Protein 8V6T (pdb70)

Nearest PDB structures (foldseek):
  8v6t-assembly2_B  TM=9.985E-01  e=1.701E-31  Escherichia coli
  8v6t-assembly3_C  TM=9.932E-01  e=4.545E-29  Escherichia coli
  4u1y-assembly1_D  TM=4.696E-01  e=6.378E-01  Rattus norvegicus
  3okf-assembly1_B  TM=3.989E-01  e=4.982E+00  Vibrio cholerae O1 biovar El Tor str. N16961
  7mdm-assembly1_F  TM=3.288E-01  e=3.389E+00  Homo sapiens

InterPro domains:
  IPR015032 Thoeris protein ThsB, TIR-like domain [PF08937] (8-108)

Foldseek 3Di:
DPDDDPQAAEEEAEFPVCVVLVVVVVVCVVVVVADGHYYYCVVLVVCPVVDPPVVSLVVLLVVCVRHQAYEYEFDLSQAVQCAPCDHPNVSVNVSCLVVLAEYEYAYAVQDQWDDCSRPHPVQQVSQAEYEYGHPHRPVVVVCCVPVRVCRVVDPHTGYHGDDPVVVVVSVD/DEEEAEFPVPVVLVVVVVVCVVVVVADDDYDYCVVLVVCPVPDDPVVSLVVLLVVCVPHQAYEYEFDLSQQVQCAPCDHPNVSVNVSCVVVVHEYEYAYAVQDQWDDVSRHHVVLQVVQREYEYGHNDRQVVVVCVVPVSVCSVPDPHTHYHGDDPVVVVVSVD/DEEEAEQPVVVVLVVVVVVQPPDPVHDDDYYYCVVLVVCCVPDPPVRSLVVLLVVCVPHQAYEYEFDLSQQVQCAPCDHPNVSVNVSCVVVLHEYEYAYAVQDQFDDVSRHHPVCQVVLREYEYGHSDRQVVVVCCVDVSVDSYHGDDPVVVVVSVD

Organism: Escherichia coli (NCBI:txid562)

Solvent-accessible surface area: 23647 Å² total; per-residue (Å²): 162,156,96,94,59,180,190,21,79,3,0,1,0,16,0,38,92,7,49,122,56,1,113,62,0,56,40,26,70,85,115,151,131,17,101,30,56,4,20,25,2,20,71,22,32,98,49,111,126,123,37,132,97,53,40,20,35,138,44,1,45,100,61,1,131,66,8,108,23,0,0,0,0,0,18,32,37,0,54,146,46,1,45,60,36,86,14,41,5,9,39,5,0,58,9,2,36,97,54,62,12,1,1,0,0,0,0,21,98,37,44,84,70,39,29,113,108,26,0,0,115,53,3,45,89,34,122,42,31,4,4,0,0,0,22,50,13,126,0,0,65,44,0,9,72,47,6,6,107,73,17,134,102,37,116,58,73,23,30,88,76,34,76,109,75,12,4,91,132,41,68,69,172,7,0,1,1,14,0,39,50,3,36,172,51,8,140,87,0,75,40,19,92,86,111,155,126,28,115,28,105,10,57,34,1,32,80,19,49,109,28,108,125,115,38,130,97,110,42,7,95,133,48,0,87,88,62,1,118,99,13,71,15,0,0,0,0,0,0,2,3,0,59,63,42,1,43,61,51,108,11,15,5,2,36,5,0,59,5,0,56,105,56,84,7,0,0,0,0,0,1,14,44,36,3,84,35,25,6,106,54,1,1,0,118,39,2,47,98,58,113,19,27,2,3,0,0,1,25,55,17,112,0,0,68,59,0,17,75,44,6,0,88,85,20,113,108,42,117,58,66,18,30,82,76,30,76,114,59,10,5,97,152,44,63,64,90,11,0,1,1,20,0,43,82,9,62,167,53,11,120,81,0,64,54,28,89,79,57,164,190,60,122,14,80,1,35,20,2,20,76,16,50,106,27,142,122,115,31,151,57,91,53,10,25,186,54,1,66,98,64,0,116,88,12,151,28,0,0,0,0,0,15,23,40,0,55,123,42,1,19,40,0,27,15,20,5,0,25,4,0,26,13,0,34,101,59,116,11,38,0,0,0,0,0,15,24,38,10,80,27,41,11,98,56,17,0,0,72,4,2,43,76,59,130,15,101,1,4,0,0,1,26,48,38,120,0,0,76,64,0,15,76,60,14,22,94,164,40,33,124,74,36,69,96,53,9,2,82,157,43,68,63

B-factor: mean 34.87, std 16.06, range [14.08, 159.7]

Radius of gyration: 25.7 Å; Cα contacts (8 Å, |Δi|>4): 869; chains: 3; bounding box: 52×64×75 Å

Sequence (493 aa):
SNAMSYRNKTYVAFASEDIKFYRLMEAWKANEKIDFNFFDAHDLFISRDTSKPETIKRNLRERMKNAKQVVLLGSGNTKRKGSDGVSFLAHEIDLIVEFNLPVVIANLDGDRTVDKNFIPKPLLDSEHYTVSVSFQPKIIKYALDNYCVNYYSSSNSGSYLYPTSVYTKLGLKTYVAFASEDIKFYRLMEAWKANEKIDFNFFDAHDLFISRDTSKPETIKRNLRERMKNAKQVVLLGSGNTKRKGSDGVSFLAHEIDLIVEFNLPVVIANLDGDRTVDKNFIPKPLLDSEHYTVSVSFQPKIIKYALDNYCVNYYSSSNSGSYLYPTSVYTKLGLKTYVAFASEDIKFYRLMEAWKANEKIDFNFFDAHDLFISRDTSKPETIKRNLRERMKNAKQVVLLGSGNTKRKGSDGVSFLAHEIDLIVEFNLPVVIANLDGDRTVDKNFIPKPLLDSEHYTVSVSFQPKIIKYALDNYCVNGSYLYPTSVYTKLGL

Structure (mmCIF, N/CA/C/O backbone):
data_8V6T
#
_entry.id   8V6T
#
_cell.length_a   72.931
_cell.length_b   72.931
_cell.length_c   217.541
_cell.angle_alpha   90.000
_cell.angle_beta   90.000
_cell.angle_gamma   90.000
#
_symmetry.space_group_name_H-M   'P 43 21 2'
#
loop_
_entity.id
_entity.type
_entity.pdbx_description
1 polymer 'Molecular chaperone Tir'
2 non-polymer 'BROMIDE ION'
3 water water
#
loop_
_atom_site.group_PDB
_atom_site.id
_atom_site.type_symbol
_atom_site.label_atom_id
_atom_site.label_alt_id
_atom_site.label_comp_id
_atom_site.label_asym_id
_atom_site.label_entity_id
_atom_site.label_seq_id
_atom_site.pdbx_PDB_ins_code
_atom_site.Cartn_x
_atom_site.Cartn_y
_atom_site.Cartn_z
_atom_site.occupancy
_atom_site.B_iso_or_equiv
_atom_site.auth_seq_id
_atom_site.auth_comp_id
_atom_site.auth_asym_id
_atom_site.auth_atom_id
_atom_site.pdbx_PDB_model_num
ATOM 1 N N . SER A 1 1 ? -59.27115 71.56283 2.36514 1.000 47.94522 -2 SER A N 1
ATOM 2 C CA . SER A 1 1 ? -58.10600 72.50776 2.27897 1.000 56.68662 -2 SER A CA 1
ATOM 3 C C . SER A 1 1 ? -57.14199 72.25685 3.44787 1.000 55.13398 -2 SER A C 1
ATOM 4 O O . SER A 1 1 ? -55.99357 71.85877 3.23861 1.000 62.69794 -2 SER A O 1
ATOM 14 N N . ASN A 1 2 ? -57.61218 72.47448 4.67864 1.000 49.45589 -1 ASN A N 1
ATOM 15 C CA . ASN A 1 2 ? -56.83557 72.05515 5.83632 1.000 36.02656 -1 ASN A CA 1
ATOM 16 C C . ASN A 1 2 ? -57.03985 70.59010 6.18659 1.000 28.26656 -1 ASN A C 1
ATOM 17 O O . ASN A 1 2 ? -56.25257 70.04217 6.96823 1.000 31.19384 -1 ASN A O 1
ATOM 28 N N . ALA A 1 3 ? -58.06649 69.93377 5.66308 1.000 27.62188 0 ALA A N 1
ATOM 29 C CA . ALA A 1 3 ? -58.24064 68.51200 5.93865 1.000 25.54433 0 ALA A CA 1
ATOM 30 C C . ALA A 1 3 ? -57.27460 67.70471 5.07681 1.000 25.97224 0 ALA A C 1
ATOM 31 O O . ALA A 1 3 ? -57.01950 68.04440 3.91393 1.000 25.01419 0 ALA A O 1
ATOM 38 N N . MET A 1 4 ? -56.77429 66.61615 5.64367 1.000 20.24042 1 MET A N 1
ATOM 39 C CA . MET A 1 4 ? -55.74327 65.79781 5.04268 1.000 23.19133 1 MET A CA 1
ATOM 40 C C . MET A 1 4 ? -56.29673 64.41402 4.79482 1.000 18.73620 1 MET A C 1
ATOM 41 O O . MET A 1 4 ? -56.93637 63.82381 5.66913 1.000 19.10607 1 MET A O 1
ATOM 55 N N . SER A 1 5 ? -56.00499 63.86571 3.62890 1.000 17.88408 2 SER A N 1
ATOM 56 C CA . SER A 1 5 ? -56.40973 62.49593 3.35397 1.000 18.61245 2 SER A CA 1
ATOM 57 C C . SER A 1 5 ? -55.59507 61.48789 4.15648 1.000 23.20741 2 SER A C 1
ATOM 58 O O . SER A 1 5 ? -54.37257 61.58611 4.24688 1.000 20.86035 2 SER A O 1
ATOM 66 N N . TYR A 1 6 ? -56.29382 60.49166 4.68978 1.000 17.22506 3 TYR A N 1
ATOM 67 C CA . TYR A 1 6 ? -55.64589 59.36750 5.35795 1.000 23.02658 3 TYR A CA 1
ATOM 68 C C . TYR A 1 6 ? -54.63216 58.65644 4.46973 1.000 19.36242 3 TYR A C 1
ATOM 69 O O . TYR A 1 6 ? -53.63450 58.11908 4.97229 1.000 19.59103 3 TYR A O 1
ATOM 87 N N . ARG A 1 7 ? -54.85416 58.63659 3.16683 1.000 19.48228 4 ARG A N 1
ATOM 88 C CA . ARG A 1 7 ? -53.95748 57.97496 2.23721 1.000 22.45275 4 ARG A CA 1
ATOM 89 C C . ARG A 1 7 ? -52.70315 58.78524 1.95628 1.000 25.32991 4 ARG A C 1
ATOM 90 O O . ARG A 1 7 ? -51.81829 58.29078 1.25816 1.000 22.73593 4 ARG A O 1
ATOM 111 N N . ASN A 1 8 ? -52.62784 60.02253 2.44381 1.000 21.24187 5 ASN A N 1
ATOM 112 C CA . ASN A 1 8 ? -51.50610 60.91478 2.15690 1.000 19.64595 5 ASN A CA 1
ATOM 113 C C . ASN A 1 8 ? -50.47569 60.78098 3.27727 1.000 24.66814 5 ASN A C 1
ATOM 114 O O . ASN A 1 8 ? -50.38582 61.60889 4.18905 1.000 24.11080 5 ASN A O 1
ATOM 125 N N . LYS A 1 9 ? -49.72223 59.68074 3.21934 1.000 21.77464 6 LYS A N 1
ATOM 126 C CA . LYS A 1 9 ? -48.86618 59.22657 4.31073 1.000 28.22888 6 LYS A CA 1
ATOM 127 C C . LYS A 1 9 ? -47.39108 59.59979 4.11052 1.000 26.02770 6 LYS A C 1
ATOM 128 O O . LYS A 1 9 ? -46.59799 59.47490 5.06053 1.000 20.42751 6 LYS A O 1
ATOM 147 N N . THR A 1 10 ? -47.02491 60.05782 2.91441 1.000 21.20437 7 THR A N 1
ATOM 148 C CA . THR A 1 10 ? -45.64992 60.17632 2.45638 1.000 21.49131 7 THR A CA 1
ATOM 149 C C . THR A 1 10 ? -45.23987 61.63899 2.36609 1.000 22.71811 7 THR A C 1
ATOM 150 O O . THR A 1 10 ? -45.82678 62.41631 1.61365 1.000 17.50361 7 THR A O 1
ATOM 161 N N . TYR A 1 11 ? -44.23135 62.00264 3.13250 1.000 17.00878 8 TYR A N 1
ATOM 162 C CA . TYR A 1 11 ? -43.58863 63.30207 3.12386 1.000 16.82668 8 TYR A CA 1
ATOM 163 C C . TYR A 1 11 ? -42.38708 63.23845 2.20103 1.000 19.70173 8 TYR A C 1
ATOM 164 O O . TYR A 1 11 ? -41.58414 62.31389 2.28100 1.000 22.07502 8 TYR A O 1
ATOM 182 N N . VAL A 1 12 ? -42.23482 64.25244 1.36503 1.000 16.62077 9 VAL A N 1
ATOM 183 C CA . VAL A 1 12 ? -41.10374 64.32006 0.45691 1.000 16.94564 9 VAL A CA 1
ATOM 184 C C . VAL A 1 12 ? -40.17703 65.42491 0.90828 1.000 19.20492 9 VAL A C 1
ATOM 185 O O . VAL A 1 12 ? -40.60289 66.57255 1.09810 1.000 22.38558 9 VAL A O 1
ATOM 198 N N . ALA A 1 13 ? -38.91837 65.07729 1.12498 1.000 20.30051 10 ALA A N 1
ATOM 199 C CA . ALA A 1 13 ? -37.92029 66.05163 1.57084 1.000 18.64805 10 ALA A CA 1
ATOM 200 C C . ALA A 1 13 ? -36.84281 66.18236 0.50292 1.000 20.14533 10 ALA A C 1
ATOM 201 O O . ALA A 1 13 ? -36.50095 65.19493 -0.15429 1.000 19.40422 10 ALA A O 1
ATOM 208 N N . PHE A 1 14 ? -36.34011 67.40761 0.30494 1.000 18.64153 11 PHE A N 1
ATOM 209 C CA . PHE A 1 14 ? -35.35591 67.65044 -0.74806 1.000 19.06043 11 PHE A CA 1
ATOM 210 C C . PHE A 1 14 ? -34.62061 68.94979 -0.43013 1.000 20.37329 11 PHE A C 1
ATOM 211 O O . PHE A 1 14 ? -35.13765 69.81850 0.28832 1.000 17.97779 11 PHE A O 1
ATOM 228 N N . ALA A 1 15 ? -33.39725 69.05141 -0.93150 1.000 21.42374 12 ALA A N 1
ATOM 229 C CA . ALA A 1 15 ? -32.69667 70.33494 -0.92906 1.000 19.49508 12 ALA A CA 1
ATOM 230 C C . ALA A 1 15 ? -33.35820 71.33497 -1.87535 1.000 23.07707 12 ALA A C 1
ATOM 231 O O . ALA A 1 15 ? -33.82145 70.98265 -2.97539 1.000 21.53225 12 ALA A O 1
ATOM 238 N N . SER A 1 16 ? -33.36756 72.61673 -1.46072 1.000 22.54569 13 SER A N 1
ATOM 239 C CA . SER A 1 16 ? -34.02002 73.65606 -2.25154 1.000 25.16583 13 SER A CA 1
ATOM 240 C C . SER A 1 16 ? -33.46152 73.72642 -3.66555 1.000 24.08713 13 SER A C 1
ATOM 241 O O . SER A 1 16 ? -34.18453 74.06514 -4.60696 1.000 27.95234 13 SER A O 1
ATOM 249 N N . GLU A 1 17 ? -32.18842 73.39475 -3.83800 1.000 21.27577 14 GLU A N 1
ATOM 250 C CA . GLU A 1 17 ? -31.58293 73.38954 -5.16039 1.000 23.54007 14 GLU A CA 1
ATOM 251 C C . GLU A 1 17 ? -32.24253 72.39682 -6.10100 1.000 24.39937 14 GLU A C 1
ATOM 252 O O . GLU A 1 17 ? -32.02566 72.47125 -7.31712 1.000 26.83814 14 GLU A O 1
ATOM 264 N N . ASP A 1 18 ? -32.96508 71.40603 -5.56523 1.000 23.65472 15 ASP A N 1
ATOM 265 C CA . ASP A 1 18 ? -33.50769 70.28980 -6.33135 1.000 22.47448 15 ASP A CA 1
ATOM 266 C C . ASP A 1 18 ? -35.02153 70.41835 -6.53535 1.000 22.65349 15 ASP A C 1
ATOM 267 O O . ASP A 1 18 ? -35.69410 69.45242 -6.89757 1.000 23.48404 15 ASP A O 1
ATOM 276 N N . ILE A 1 19 ? -35.55989 71.62520 -6.36378 1.000 22.19917 16 ILE A N 1
ATOM 277 C CA . ILE A 1 19 ? -36.99899 71.84287 -6.51136 1.000 29.08669 16 ILE A CA 1
ATOM 278 C C . ILE A 1 19 ? -37.51739 71.38970 -7.86338 1.000 24.39208 16 ILE A C 1
ATOM 279 O O . ILE A 1 19 ? -38.67487 70.96854 -7.96293 1.000 27.25070 16 ILE A O 1
ATOM 295 N N . LYS A 1 20 ? -36.69779 71.46568 -8.92320 1.000 25.55754 17 LYS A N 1
ATOM 296 C CA . LYS A 1 20 ? -37.13712 71.04499 -10.24923 1.000 31.26962 17 LYS A CA 1
ATOM 297 C C . LYS A 1 20 ? -37.58547 69.59359 -10.23370 1.000 33.26104 17 LYS A C 1
ATOM 298 O O . LYS A 1 20 ? -38.55759 69.22887 -10.90301 1.000 26.67360 17 LYS A O 1
ATOM 317 N N . PHE A 1 21 ? -36.85537 68.74213 -9.50943 1.000 24.86911 18 PHE A N 1
ATOM 318 C CA . PHE A 1 21 ? -37.21185 67.33189 -9.46243 1.000 23.02337 18 PHE A CA 1
ATOM 319 C C . PHE A 1 21 ? -38.49173 67.13647 -8.67329 1.000 23.11519 18 PHE A C 1
ATOM 320 O O . PHE A 1 21 ? -39.29648 66.26531 -8.99631 1.000 22.67011 18 PHE A O 1
ATOM 337 N N . TYR A 1 22 ? -38.69707 67.91777 -7.61606 1.000 21.13182 19 TYR A N 1
ATOM 338 C CA . TYR A 1 22 ? -39.95892 67.78417 -6.89350 1.000 24.31133 19 TYR A CA 1
ATOM 339 C C . TYR A 1 22 ? -41.14300 68.21114 -7.76758 1.000 29.38299 19 TYR A C 1
ATOM 340 O O . TYR A 1 22 ? -42.18747 67.56134 -7.76679 1.000 28.90188 19 TYR A O 1
ATOM 358 N N . ARG A 1 23 ? -41.00438 69.31451 -8.49599 1.000 30.07816 20 ARG A N 1
ATOM 359 C CA . ARG A 1 23 ? -42.06322 69.70543 -9.42768 1.000 29.23886 20 ARG A CA 1
ATOM 360 C C . ARG A 1 23 ? -42.36433 68.58509 -10.42838 1.000 30.55830 20 ARG A C 1
ATOM 361 O O . ARG A 1 23 ? -43.52912 68.29593 -10.71433 1.000 30.49703 20 ARG A O 1
ATOM 382 N N . LEU A 1 24 ? -41.32789 67.92291 -10.94177 1.000 26.20666 21 LEU A N 1
ATOM 383 C CA . LEU A 1 24 ? -41.53805 66.75029 -11.79103 1.000 25.45116 21 LEU A CA 1
ATOM 384 C C . LEU A 1 24 ? -42.37029 65.69141 -11.08287 1.000 35.27500 21 LEU A C 1
ATOM 385 O O . LEU A 1 24 ? -43.26577 65.08411 -11.68689 1.000 30.19063 21 LEU A O 1
ATOM 401 N N . MET A 1 25 ? -42.08653 65.44291 -9.80844 1.000 31.52719 22 MET A N 1
ATOM 402 C CA . MET A 1 25 ? -42.90731 64.51375 -9.04506 1.000 28.13305 22 MET A CA 1
ATOM 403 C C . MET A 1 25 ? -44.34977 64.98939 -8.96058 1.000 30.88478 22 MET A C 1
ATOM 404 O O . MET A 1 25 ? -45.28878 64.18523 -8.98457 1.000 32.28371 22 MET A O 1
ATOM 418 N N . GLU A 1 26 ? -44.53870 66.28820 -8.77484 1.000 33.24231 23 GLU A N 1
ATOM 419 C CA . GLU A 1 26 ? -45.88999 66.82171 -8.71522 1.000 33.58884 23 GLU A CA 1
ATOM 420 C C . GLU A 1 26 ? -46.58485 66.67820 -10.07062 1.000 38.09868 23 GLU A C 1
ATOM 421 O O . GLU A 1 26 ? -47.79071 66.41543 -10.10842 1.000 35.34500 23 GLU A O 1
ATOM 433 N N . ALA A 1 27 ? -45.84328 66.78411 -11.17417 1.000 31.69972 24 ALA A N 1
ATOM 434 C CA . ALA A 1 27 ? -46.43450 66.52665 -12.48317 1.000 33.48350 24 ALA A CA 1
ATOM 435 C C . ALA A 1 27 ? -46.93260 65.09162 -12.57385 1.000 40.39230 24 ALA A C 1
ATOM 436 O O . ALA A 1 27 ? -48.04223 64.83515 -13.04900 1.000 46.41579 24 ALA A O 1
ATOM 443 N N . TRP A 1 28 ? -46.10861 64.13914 -12.13686 1.000 39.83988 25 TRP A N 1
ATOM 444 C CA . TRP A 1 28 ? -46.49823 62.73540 -12.17428 1.000 40.69971 25 TRP A CA 1
ATOM 445 C C . TRP A 1 28 ? -47.81970 62.50603 -11.45371 1.000 43.01368 25 TRP A C 1
ATOM 446 O O . TRP A 1 28 ? -48.65804 61.71722 -11.90897 1.000 46.05697 25 TRP A O 1
ATOM 467 N N . LYS A 1 29 ? -48.01073 63.15494 -10.30429 1.000 38.59304 26 LYS A N 1
ATOM 468 C CA . LYS A 1 29 ? -49.27096 62.98895 -9.58847 1.000 43.02097 26 LYS A CA 1
ATOM 469 C C . LYS A 1 29 ? -50.42318 63.57935 -10.39730 1.000 48.04877 26 LYS A C 1
ATOM 470 O O . LYS A 1 29 ? -51.43456 62.90977 -10.64083 1.000 52.64688 26 LYS A O 1
ATOM 489 N N . ALA A 1 30 ? -50.26596 64.81854 -10.86260 1.000 42.18922 27 ALA A N 1
ATOM 490 C CA . ALA A 1 30 ? -51.33778 65.46083 -11.61816 1.000 48.64563 27 ALA A CA 1
ATOM 491 C C . ALA A 1 30 ? -51.64451 64.73152 -12.92384 1.000 51.72357 27 ALA A C 1
ATOM 492 O O . ALA A 1 30 ? -52.80424 64.71263 -13.35973 1.000 59.18346 27 ALA A O 1
ATOM 499 N N . ASN A 1 31 ? -50.63854 64.11973 -13.55692 1.000 49.89590 28 ASN A N 1
ATOM 500 C CA . ASN A 1 31 ? -50.84561 63.33144 -14.76587 1.000 50.83000 28 ASN A CA 1
ATOM 501 C C . ASN A 1 31 ? -50.95636 61.83877 -14.47567 1.000 51.80086 28 ASN A C 1
ATOM 502 O O . ASN A 1 31 ? -50.80136 61.01931 -15.38751 1.000 58.33816 28 ASN A O 1
ATOM 513 N N . GLU A 1 32 ? -51.16121 61.46965 -13.21740 1.000 53.54704 29 GLU A N 1
ATOM 514 C CA . GLU A 1 32 ? -51.44205 60.09169 -12.83589 1.000 53.93779 29 GLU A CA 1
ATOM 515 C C . GLU A 1 32 ? -50.37078 59.11584 -13.30731 1.000 52.29091 29 GLU A C 1
ATOM 516 O O . GLU A 1 32 ? -50.64782 57.93797 -13.52475 1.000 52.25456 29 GLU A O 1
ATOM 528 N N . LYS A 1 33 ? -49.12823 59.56533 -13.44247 1.000 52.06538 30 LYS A N 1
ATOM 529 C CA . LYS A 1 33 ? -48.04253 58.60640 -13.58229 1.000 49.88538 30 LYS A CA 1
ATOM 530 C C . LYS A 1 33 ? -47.66014 57.97013 -12.24487 1.000 53.83930 30 LYS A C 1
ATOM 531 O O . LYS A 1 33 ? -46.86961 57.01471 -12.23360 1.000 55.72996 30 LYS A O 1
ATOM 550 N N . ILE A 1 34 ? -48.18444 58.47008 -11.11720 1.000 49.96356 31 ILE A N 1
ATOM 551 C CA . ILE A 1 34 ? -47.92971 57.84089 -9.83135 1.000 51.10352 31 ILE A CA 1
ATOM 552 C C . ILE A 1 34 ? -49.25309 57.42383 -9.18923 1.000 48.19657 31 ILE A C 1
ATOM 553 O O . ILE A 1 34 ? -50.31867 57.98479 -9.45538 1.000 46.26560 31 ILE A O 1
ATOM 569 N N . ASP A 1 35 ? -49.14771 56.43752 -8.30517 1.000 44.90720 32 ASP A N 1
ATOM 570 C CA . ASP A 1 35 ? -50.25493 55.76835 -7.64328 1.000 52.26456 32 ASP A CA 1
ATOM 571 C C . ASP A 1 35 ? -50.16595 55.95581 -6.12963 1.000 45.61086 32 ASP A C 1
ATOM 572 O O . ASP A 1 35 ? -50.50209 55.06336 -5.34792 1.000 44.87714 32 ASP A O 1
ATOM 581 N N . PHE A 1 36 ? -49.68933 57.12261 -5.70044 1.000 34.36743 33 PHE A N 1
ATOM 582 C CA . PHE A 1 36 ? -49.64377 57.45750 -4.28719 1.000 33.54798 33 PHE A CA 1
ATOM 583 C C . PHE A 1 36 ? -49.71017 58.97396 -4.15612 1.000 30.60729 33 PHE A C 1
ATOM 584 O O . PHE A 1 36 ? -49.30052 59.71402 -5.05001 1.000 34.25935 33 PHE A O 1
ATOM 601 N N . ASN A 1 37 ? -50.25513 59.43009 -3.04923 1.000 26.03774 34 ASN A N 1
ATOM 602 C CA . ASN A 1 37 ? -50.26872 60.84340 -2.72051 1.000 24.91827 34 ASN A CA 1
ATOM 603 C C . ASN A 1 37 ? -49.07832 61.11720 -1.80704 1.000 26.11779 34 ASN A C 1
ATOM 604 O O . ASN A 1 37 ? -48.50993 60.20412 -1.18376 1.000 24.56623 34 ASN A O 1
ATOM 615 N N . PHE A 1 38 ? -48.70936 62.39609 -1.72491 1.000 19.90508 35 PHE A N 1
ATOM 616 C CA . PHE A 1 38 ? -47.59946 62.79162 -0.87430 1.000 24.34327 35 PHE A CA 1
ATOM 617 C C . PHE A 1 38 ? -47.78851 64.24247 -0.50831 1.000 24.63491 35 PHE A C 1
ATOM 618 O O . PHE A 1 38 ? -48.60116 64.95215 -1.12161 1.000 24.25756 35 PHE A O 1
ATOM 635 N N . PHE A 1 39 ? -47.06490 64.68156 0.51895 1.000 23.46959 36 PHE A N 1
ATOM 636 C CA . PHE A 1 39 ? -47.05665 66.09092 0.87492 1.000 21.86720 36 PHE A CA 1
ATOM 637 C C . PHE A 1 39 ? -45.63222 66.50633 1.22374 1.000 20.56224 36 PHE A C 1
ATOM 638 O O . PHE A 1 39 ? -44.69655 65.71027 1.17757 1.000 23.12719 36 PHE A O 1
ATOM 655 N N . ASP A 1 40 ? -45.47920 67.76804 1.58434 1.000 21.98289 37 ASP A N 1
ATOM 656 C CA . ASP A 1 40 ? -44.16048 68.37132 1.73153 1.000 22.65253 37 ASP A CA 1
ATOM 657 C C . ASP A 1 40 ? -44.30021 69.60339 2.60693 1.000 26.16861 37 ASP A C 1
ATOM 658 O O . ASP A 1 40 ? -45.38975 69.93301 3.08251 1.000 26.01252 37 ASP A O 1
ATOM 667 N N . ALA A 1 41 ? -43.17351 70.29957 2.81108 1.000 23.75527 38 ALA A N 1
ATOM 668 C CA . ALA A 1 41 ? -43.18571 71.55448 3.55396 1.000 25.63361 38 ALA A CA 1
ATOM 669 C C . ALA A 1 41 ? -42.60614 72.71621 2.75068 1.000 26.54010 38 ALA A C 1
ATOM 670 O O . ALA A 1 41 ? -42.18254 73.72494 3.33826 1.000 26.37461 38 ALA A O 1
ATOM 677 N N . HIS A 1 42 ? -42.62483 72.63311 1.41975 1.000 26.43935 39 HIS A N 1
ATOM 678 C CA . HIS A 1 42 ? -41.98603 73.68119 0.62918 1.000 30.54001 39 HIS A CA 1
ATOM 679 C C . HIS A 1 42 ? -42.71913 75.00754 0.78177 1.000 28.89516 39 HIS A C 1
ATOM 680 O O . HIS A 1 42 ? -42.11402 76.07151 0.61098 1.000 35.68030 39 HIS A O 1
ATOM 694 N N . ASP A 1 43 ? -44.01372 74.96243 1.10455 1.000 28.65715 40 ASP A N 1
ATOM 695 C CA . ASP A 1 43 ? -44.74141 76.19405 1.40295 1.000 33.95765 40 ASP A CA 1
ATOM 696 C C . ASP A 1 43 ? -44.10843 76.93275 2.57307 1.000 39.59716 40 ASP A C 1
ATOM 697 O O . ASP A 1 43 ? -43.99499 78.16303 2.55592 1.000 42.49409 40 ASP A O 1
ATOM 706 N N . LEU A 1 44 ? -43.69193 76.20510 3.61060 1.000 29.56156 41 LEU A N 1
ATOM 707 C CA . LEU A 1 44 ? -43.05090 76.87351 4.73131 1.000 30.35995 41 LEU A CA 1
ATOM 708 C C . LEU A 1 44 ? -41.70086 77.43879 4.30783 1.000 40.03902 41 LEU A C 1
ATOM 709 O O . LEU A 1 44 ? -41.29655 78.51904 4.74913 1.000 37.96104 41 LEU A O 1
ATOM 725 N N . PHE A 1 45 ? -40.98626 76.72833 3.43783 1.000 35.95532 42 PHE A N 1
ATOM 726 C CA . PHE A 1 45 ? -39.72664 77.26394 2.94668 1.000 34.44623 42 PHE A CA 1
ATOM 727 C C . PHE A 1 45 ? -39.95696 78.55415 2.17278 1.000 40.62410 42 PHE A C 1
ATOM 728 O O . PHE A 1 45 ? -39.18277 79.51120 2.29575 1.000 44.18006 42 PHE A O 1
ATOM 745 N N . ILE A 1 46 ? -41.00434 78.59449 1.35464 1.000 39.45184 43 ILE A N 1
ATOM 746 C CA . ILE A 1 46 ? -41.23961 79.77922 0.53714 1.000 47.45022 43 ILE A CA 1
ATOM 747 C C . ILE A 1 46 ? -41.52182 80.98757 1.43051 1.000 51.82883 43 ILE A C 1
ATOM 748 O O . ILE A 1 46 ? -41.08708 82.10843 1.14726 1.000 49.38518 43 ILE A O 1
ATOM 764 N N . SER A 1 47 ? -42.24189 80.77939 2.52295 1.000 52.42786 44 SER A N 1
ATOM 765 C CA . SER A 1 47 ? -42.63890 81.84217 3.42393 1.000 54.13555 44 SER A CA 1
ATOM 766 C C . SER A 1 47 ? -41.56848 82.23326 4.39293 1.000 52.15994 44 SER A C 1
ATOM 767 O O . SER A 1 47 ? -41.87876 82.78389 5.45783 1.000 60.43875 44 SER A O 1
ATOM 775 N N . ARG A 1 48 ? -40.30073 81.94727 4.09200 1.000 50.71385 45 ARG A N 1
ATOM 776 C CA . ARG A 1 48 ? -39.24255 82.24506 5.05445 1.000 59.56730 45 ARG A CA 1
ATOM 777 C C . ARG A 1 48 ? -38.96252 83.74216 5.11122 1.000 60.70220 45 ARG A C 1
ATOM 778 O O . ARG A 1 48 ? -38.52804 84.25207 6.15093 1.000 66.54606 45 ARG A O 1
ATOM 799 N N . ASP A 1 49 ? -39.22495 84.46313 4.01395 1.000 62.43494 46 ASP A N 1
ATOM 800 C CA . ASP A 1 49 ? -38.96168 85.90126 3.97183 1.000 67.57133 46 ASP A CA 1
ATOM 801 C C . ASP A 1 49 ? -39.95656 86.68777 4.82300 1.000 64.99978 46 ASP A C 1
ATOM 802 O O . ASP A 1 49 ? -39.62438 87.77079 5.31781 1.000 63.72000 46 ASP A O 1
ATOM 811 N N . THR A 1 50 ? -41.15926 86.15182 5.02450 1.000 66.24690 47 THR A N 1
ATOM 812 C CA . THR A 1 50 ? -42.17575 86.76925 5.85985 1.000 59.77693 47 THR A CA 1
ATOM 813 C C . THR A 1 50 ? -42.32960 86.08434 7.21461 1.000 63.68478 47 THR A C 1
ATOM 814 O O . THR A 1 50 ? -43.3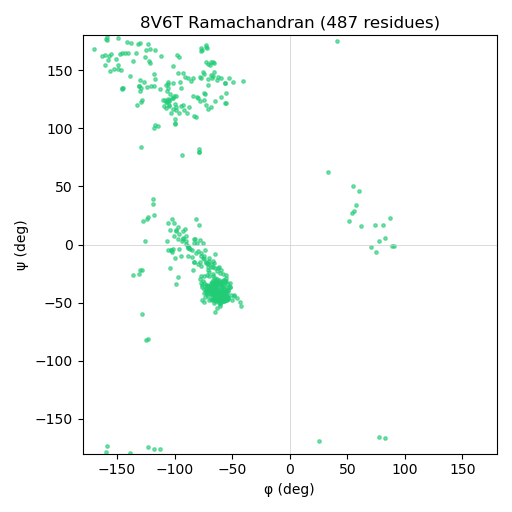2332 86.32568 7.91077 1.000 65.11211 47 THR A O 1
ATOM 825 N N . SER A 1 51 ? -41.39543 85.21422 7.59150 1.000 62.32702 48 SER A N 1
ATOM 826 C CA . SER A 1 51 ? -41.49007 84.48141 8.84474 1.000 58.96319 48 SER A CA 1
ATOM 827 C C . SER A 1 51 ? -40.12328 84.43462 9.50776 1.000 53.65742 48 SER A C 1
ATOM 828 O O . SER A 1 51 ? -39.09453 84.33864 8.83436 1.000 59.66482 48 SER A O 1
ATOM 836 N N . LYS A 1 52 ? -40.12940 84.48625 10.83528 1.000 54.47859 49 LYS A N 1
ATOM 837 C CA . LYS A 1 52 ? -38.92041 84.33129 11.62877 1.000 58.00378 49 LYS A CA 1
ATOM 838 C C . LYS A 1 52 ? -38.48073 82.86493 11.67210 1.000 57.56789 49 LYS A C 1
ATOM 839 O O . LYS A 1 52 ? -39.31971 81.95540 11.65025 1.000 41.33618 49 LYS A O 1
ATOM 858 N N . PRO A 1 53 ? -37.16546 82.61394 11.75246 1.000 53.53858 50 PRO A N 1
ATOM 859 C CA . PRO A 1 53 ? -36.69118 81.21770 11.76841 1.000 52.39143 50 PRO A CA 1
ATOM 860 C C . PRO A 1 53 ? -37.33352 80.35266 12.84135 1.000 53.63385 50 PRO A C 1
ATOM 861 O O . PRO A 1 53 ? -37.64208 79.17851 12.57588 1.000 44.32136 50 PRO A O 1
ATOM 872 N N . GLU A 1 54 ? -37.53357 80.88982 14.05118 1.000 42.84323 51 GLU A N 1
ATOM 873 C CA . GLU A 1 54 ? -38.13072 80.08041 15.10955 1.000 44.17654 51 GLU A CA 1
ATOM 874 C C . GLU A 1 54 ? -39.56919 79.69757 14.76705 1.000 41.08644 51 GLU A C 1
ATOM 875 O O . GLU A 1 54 ? -40.05375 78.64714 15.21829 1.000 37.01436 51 GLU A O 1
ATOM 887 N N . THR A 1 55 ? -40.26467 80.53027 13.97897 1.000 36.11972 52 THR A N 1
ATOM 888 C CA . THR A 1 55 ? -41.62207 80.19870 13.56171 1.000 43.88478 52 THR A CA 1
ATOM 889 C C . THR A 1 55 ? -41.60725 79.11162 12.49521 1.000 36.63260 52 THR A C 1
ATOM 890 O O . THR A 1 55 ? -42.42704 78.18937 12.52181 1.000 32.42523 52 THR A O 1
ATOM 901 N N . ILE A 1 56 ? -40.68739 79.21107 11.54719 1.000 34.98058 53 ILE A N 1
ATOM 902 C CA . ILE A 1 56 ? -40.56557 78.17115 10.53578 1.000 42.89236 53 ILE A CA 1
ATOM 903 C C . ILE A 1 56 ? -40.22523 76.84526 11.19091 1.000 33.02796 53 ILE A C 1
ATOM 904 O O . ILE A 1 56 ? -40.78036 75.80582 10.82615 1.000 33.20262 53 ILE A O 1
ATOM 920 N N . LYS A 1 57 ? -39.32580 76.85945 12.18852 1.000 33.57311 54 LYS A N 1
ATOM 921 C CA . LYS A 1 57 ? -38.94259 75.61530 12.86440 1.000 26.85991 54 LYS A CA 1
ATOM 922 C C . LYS A 1 57 ? -40.13019 74.95877 13.55806 1.000 27.70805 54 LYS A C 1
ATOM 923 O O . LYS A 1 57 ? -40.30563 73.72453 13.51604 1.000 25.25214 54 LYS A O 1
ATOM 942 N N . ARG A 1 58 ? -40.94884 75.74477 14.24187 1.000 25.83005 55 ARG A N 1
ATOM 943 C CA . ARG A 1 58 ? -42.11735 75.15809 14.90510 1.000 27.52270 55 ARG A CA 1
ATOM 944 C C . ARG A 1 58 ? -43.11939 74.64103 13.88107 1.000 22.68653 55 ARG A C 1
ATOM 945 O O . ARG A 1 58 ? -43.70408 73.56749 14.05906 1.000 24.51184 55 ARG A O 1
ATOM 966 N N . ASN A 1 59 ? -43.34726 75.40630 12.80547 1.000 23.51992 56 ASN A N 1
ATOM 967 C CA . ASN A 1 59 ? -44.30526 74.97882 11.78864 1.000 24.96786 56 ASN A CA 1
ATOM 968 C C . ASN A 1 59 ? -43.83832 73.70576 11.10345 1.000 28.92600 56 ASN A C 1
ATOM 969 O O . ASN A 1 59 ? -44.65282 72.84872 10.72901 1.000 23.49844 56 ASN A O 1
ATOM 980 N N . LEU A 1 60 ? -42.52779 73.57121 10.90518 1.000 25.25966 57 LEU A N 1
ATOM 981 C CA . LEU A 1 60 ? -41.98694 72.37915 10.27741 1.000 22.96109 57 LEU A CA 1
ATOM 982 C C . LEU A 1 60 ? -42.16522 71.16250 11.17208 1.000 23.11940 57 LEU A C 1
ATOM 983 O O . LEU A 1 60 ? -42.57084 70.08498 10.71279 1.000 23.09324 57 LEU A O 1
ATOM 999 N N . ARG A 1 61 ? -41.81371 71.29523 12.45133 1.000 20.01096 58 ARG A N 1
ATOM 1000 C CA . ARG A 1 61 ? -42.04520 70.20107 13.37528 1.000 20.45233 58 ARG A CA 1
ATOM 1001 C C . ARG A 1 61 ? -43.50722 69.79388 13.34110 1.000 23.81244 58 ARG A C 1
ATOM 1002 O O . ARG A 1 61 ? -43.82573 68.60094 13.31201 1.000 26.32671 58 ARG A O 1
ATOM 1023 N N . GLU A 1 62 ? -44.41198 70.77797 13.34815 1.000 26.50898 59 GLU A N 1
ATOM 1024 C CA . GLU A 1 62 ? -45.83332 70.45980 13.33274 1.000 24.27267 59 GLU A CA 1
ATOM 1025 C C . GLU A 1 62 ? -46.19074 69.67639 12.08130 1.000 21.23843 59 GLU A C 1
ATOM 1026 O O . GLU A 1 62 ? -46.94366 68.69131 12.14607 1.000 24.51851 59 GLU A O 1
ATOM 1038 N N . ARG A 1 63 ? -45.65693 70.10768 10.93171 1.000 22.66703 60 ARG A N 1
ATOM 1039 C CA . ARG A 1 63 ? -45.99520 69.48618 9.65152 1.000 23.83639 60 ARG A CA 1
ATOM 1040 C C . ARG A 1 63 ? -45.54638 68.04003 9.60914 1.000 19.06029 60 ARG A C 1
ATOM 1041 O O . ARG A 1 63 ? -46.30759 67.14661 9.20889 1.000 18.74075 60 ARG A O 1
ATOM 1062 N N . MET A 1 64 ? -44.31028 67.76455 10.06705 1.000 19.05455 61 MET A N 1
ATOM 1063 C CA . MET A 1 64 ? -43.72278 66.44143 10.00507 1.000 23.92988 61 MET A CA 1
ATOM 1064 C C . MET A 1 64 ? -44.35097 65.44648 10.97237 1.000 18.51766 61 MET A C 1
ATOM 1065 O O . MET A 1 64 ? -44.22482 64.23253 10.76956 1.000 18.12753 61 MET A O 1
ATOM 1079 N N . LYS A 1 65 ? -45.04363 65.91970 12.00663 1.000 21.70483 62 LYS A N 1
ATOM 1080 C CA . LYS A 1 65 ? -45.70205 64.98312 12.90668 1.000 20.51054 62 LYS A CA 1
ATOM 1081 C C . LYS A 1 65 ? -46.81925 64.20459 12.22275 1.000 21.16497 62 LYS A C 1
ATOM 1082 O O . LYS A 1 65 ? -47.22570 63.16675 12.73049 1.000 26.30091 62 LYS A O 1
ATOM 1101 N N . ASN A 1 66 ? -47.27727 64.66027 11.06357 1.000 20.79524 63 ASN A N 1
ATOM 1102 C CA . ASN A 1 66 ? -48.29680 63.97040 10.29060 1.000 19.30532 63 ASN A CA 1
ATOM 1103 C C . ASN A 1 66 ? -47.76235 62.93960 9.30687 1.000 26.04821 63 ASN A C 1
ATOM 1104 O O . ASN A 1 66 ? -48.56450 62.17307 8.76138 1.000 24.07970 63 ASN A O 1
ATOM 1115 N N . ALA A 1 67 ? -46.45651 62.88684 9.08030 1.000 23.06946 64 ALA A N 1
ATOM 1116 C CA . ALA A 1 67 ? -45.86199 61.91756 8.17034 1.000 21.55161 64 ALA A CA 1
ATOM 1117 C C . ALA A 1 67 ? -45.76454 60.53031 8.78508 1.000 21.03849 64 ALA A C 1
ATOM 1118 O O . ALA A 1 67 ? -45.49497 60.36729 9.97099 1.000 23.39919 64 ALA A O 1
ATOM 1125 N N . LYS A 1 68 ? -45.98073 59.52986 7.95566 1.000 19.63131 65 LYS A N 1
ATOM 1126 C CA . LYS A 1 68 ? -45.73852 58.14187 8.31354 1.000 15.86865 65 LYS A CA 1
ATOM 1127 C C . LYS A 1 68 ? -44.45704 57.57387 7.69071 1.000 21.10990 65 LYS A C 1
ATOM 1128 O O . LYS A 1 68 ? -43.96179 56.53885 8.16659 1.000 21.83396 65 LYS A O 1
ATOM 1147 N N . GLN A 1 69 ? -43.96106 58.19323 6.62483 1.000 21.63185 66 GLN A N 1
ATOM 1148 C CA . GLN A 1 69 ? -42.81627 57.70387 5.87040 1.000 16.16552 66 GLN A CA 1
ATOM 1149 C C . GLN A 1 69 ? -42.31641 58.86927 5.02114 1.000 22.39421 66 GLN A C 1
ATOM 1150 O O . GLN A 1 69 ? -43.02671 59.84600 4.80147 1.000 20.95122 66 GLN A O 1
ATOM 1164 N N . VAL A 1 70 ? -41.08089 58.75427 4.54590 1.000 17.07354 67 VAL A N 1
ATOM 1165 C CA . VAL A 1 70 ? -40.38293 59.84302 3.87783 1.000 14.07806 67 VAL A CA 1
ATOM 1166 C C . VAL A 1 70 ? -39.78818 59.33672 2.57063 1.000 16.95613 67 VAL A C 1
ATOM 1167 O O . VAL A 1 70 ? -39.21935 58.24439 2.50030 1.000 17.74727 67 VAL A O 1
ATOM 1180 N N . VAL A 1 71 ? -39.92940 60.13093 1.53439 1.000 19.38711 68 VAL A N 1
ATOM 1181 C CA . VAL A 1 71 ? -39.17337 59.97183 0.30935 1.000 18.26498 68 VAL A CA 1
ATOM 1182 C C . VAL A 1 71 ? -38.18284 61.11625 0.31352 1.000 19.59971 68 VAL A C 1
ATOM 1183 O O . VAL A 1 71 ? -38.58789 62.28245 0.33671 1.000 18.65340 68 VAL A O 1
ATOM 1196 N N . LEU A 1 72 ? -36.89145 60.78177 0.34129 1.000 16.88782 69 LEU A N 1
ATOM 1197 C CA . LEU A 1 72 ? -35.82485 61.76714 0.29755 1.000 18.04901 69 LEU A CA 1
ATOM 1198 C C . LEU A 1 72 ? -35.19972 61.76379 -1.09399 1.000 20.36907 69 LEU A C 1
ATOM 1199 O O . LEU A 1 72 ? -34.69711 60.73296 -1.55396 1.000 17.28983 69 LEU A O 1
ATOM 1215 N N . LEU A 1 73 ? -35.26896 62.89608 -1.76894 1.000 19.89616 70 LEU A N 1
ATOM 1216 C CA . LEU A 1 73 ? -34.67028 63.04858 -3.08880 1.000 23.07194 70 LEU A CA 1
ATOM 1217 C C . LEU A 1 73 ? -33.15604 63.16340 -2.90128 1.000 23.20557 70 LEU A C 1
ATOM 1218 O O . LEU A 1 73 ? -32.67654 63.97038 -2.10626 1.000 23.63692 70 LEU A O 1
ATOM 1234 N N . GLY A 1 74 ? -32.41465 62.28376 -3.56424 1.000 19.25205 71 GLY A N 1
ATOM 1235 C CA . GLY A 1 74 ? -30.98780 62.11202 -3.31113 1.000 16.74667 71 GLY A CA 1
ATOM 1236 C C . GLY A 1 74 ? -30.14855 62.71202 -4.42782 1.000 15.90501 71 GLY A C 1
ATOM 1237 O O . GLY A 1 74 ? -30.33845 62.39999 -5.59664 1.000 17.28263 71 GLY A O 1
ATOM 1241 N N . SER A 1 75 ? -29.24079 63.59772 -4.02963 1.000 19.66246 72 SER A N 1
ATOM 1242 C CA . SER A 1 75 ? -28.25724 64.23442 -4.89375 1.000 20.03697 72 SER A CA 1
ATOM 1243 C C . SER A 1 75 ? -27.12900 64.71884 -3.98486 1.000 15.68349 72 SER A C 1
ATOM 1244 O O . SER A 1 75 ? -27.21435 64.63738 -2.75150 1.000 17.08141 72 SER A O 1
ATOM 1252 N N . GLY A 1 76 ? -26.11468 65.31279 -4.60206 1.000 17.87397 73 GLY A N 1
ATOM 1253 C CA . GLY A 1 76 ? -25.04552 65.90017 -3.83071 1.000 19.57250 73 GLY A CA 1
ATOM 1254 C C . GLY A 1 76 ? -25.52579 67.06941 -3.00365 1.000 19.99162 73 GLY A C 1
ATOM 1255 O O . GLY A 1 76 ? -24.95245 67.37293 -1.96355 1.000 17.24959 73 GLY A O 1
ATOM 1259 N N . ASN A 1 77 ? -26.53297 67.77677 -3.48745 1.000 16.19577 74 ASN A N 1
ATOM 1260 C CA . ASN A 1 77 ? -27.11338 68.86701 -2.70955 1.000 18.03291 74 ASN A CA 1
ATOM 1261 C C . ASN A 1 77 ? -27.82723 68.32040 -1.47519 1.000 18.05036 74 ASN A C 1
ATOM 1262 O O . ASN A 1 77 ? -27.78873 68.95493 -0.41013 1.000 17.56962 74 ASN A O 1
ATOM 1273 N N . THR A 1 78 ? -28.43339 67.12713 -1.57492 1.000 20.84172 75 THR A N 1
ATOM 1274 C CA . THR A 1 78 ? -29.05773 66.54149 -0.40167 1.000 17.81815 75 THR A CA 1
ATOM 1275 C C . THR A 1 78 ? -28.03679 66.36316 0.71780 1.000 21.82626 75 THR A C 1
ATOM 1276 O O . THR A 1 78 ? -28.27978 66.71792 1.86934 1.000 20.75292 75 THR A O 1
ATOM 1287 N N . LYS A 1 79 ? -26.87768 65.79759 0.38519 1.000 21.35920 76 LYS A N 1
ATOM 1288 C CA . LYS A 1 79 ? -25.86081 65.53393 1.39574 1.000 20.98936 76 LYS A CA 1
ATOM 1289 C C . LYS A 1 79 ? -25.33377 66.82805 2.00634 1.000 21.50129 76 LYS A C 1
ATOM 1290 O O . LYS A 1 79 ? -25.16629 66.92575 3.21954 1.000 21.46938 76 LYS A O 1
ATOM 1309 N N . ARG A 1 80 ? -25.02455 67.81643 1.16875 1.000 23.03156 77 ARG A N 1
ATOM 1310 C CA . ARG A 1 80 ? -24.43292 69.06824 1.64068 1.000 21.31003 77 ARG A CA 1
ATOM 1311 C C . ARG A 1 80 ? -25.40519 69.82851 2.53467 1.000 21.99869 77 ARG A C 1
ATOM 1312 O O . ARG A 1 80 ? -25.12076 70.10542 3.70900 1.000 22.97183 77 ARG A O 1
ATOM 1333 N N . LYS A 1 81 ? -26.58353 70.14467 2.00630 1.000 20.30124 78 LYS A N 1
ATOM 1334 C CA . LYS A 1 81 ? -27.57135 70.86873 2.79421 1.000 22.03004 78 LYS A CA 1
ATOM 1335 C C . LYS A 1 81 ? -28.02613 70.04952 3.99121 1.000 22.87837 78 LYS A C 1
ATOM 1336 O O . LYS A 1 81 ? -28.1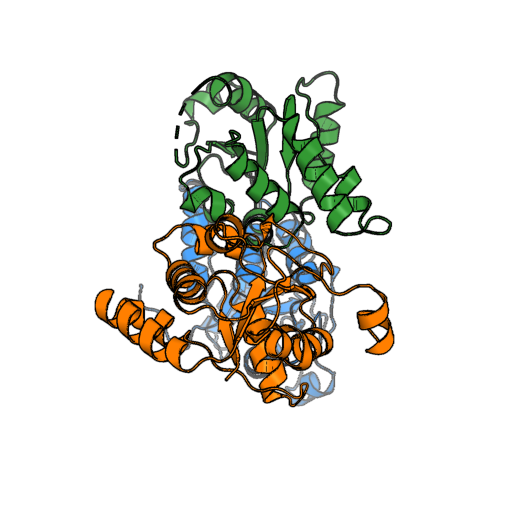9912 70.58383 5.08554 1.000 22.99502 78 LYS A O 1
ATOM 1355 N N . GLY A 1 82 ? -28.24011 68.74473 3.78711 1.000 17.70535 79 GLY A N 1
ATOM 1356 C CA . GLY A 1 82 ? -28.81602 67.91401 4.83493 1.000 20.06624 79 GLY A CA 1
ATOM 1357 C C . GLY A 1 82 ? -27.87086 67.66692 5.97673 1.000 23.33801 79 GLY A C 1
ATOM 1358 O O . GLY A 1 82 ? -28.32787 67.28656 7.05536 1.000 21.50122 79 GLY A O 1
ATOM 1362 N N . SER A 1 83 ? -26.56258 67.91814 5.77057 1.000 18.06775 80 SER A N 1
ATOM 1363 C CA . SER A 1 83 ? -25.53073 67.69897 6.77594 1.000 21.98300 80 SER A CA 1
ATOM 1364 C C . SER A 1 83 ? -24.99104 68.97962 7.40035 1.000 22.27452 80 SER A C 1
ATOM 1365 O O . SER A 1 83 ? -24.08634 68.90077 8.22071 1.000 25.23360 80 SER A O 1
ATOM 1373 N N . ASP A 1 84 ? -25.51444 70.15686 7.04206 1.000 22.73524 81 ASP A N 1
ATOM 1374 C CA . ASP A 1 84 ? -24.83388 71.38909 7.40828 1.000 28.08935 81 ASP A CA 1
ATOM 1375 C C . ASP A 1 84 ? -25.37810 72.02893 8.66854 1.000 30.35547 81 ASP A C 1
ATOM 1376 O O . ASP A 1 84 ? -24.85195 73.05306 9.07822 1.000 23.12989 81 ASP A O 1
ATOM 1385 N N . GLY A 1 85 ? -26.43572 71.47294 9.26811 1.000 31.44890 82 GLY A N 1
ATOM 1386 C CA . GLY A 1 85 ? -26.90088 71.86844 10.58281 1.000 25.04066 82 GLY A CA 1
ATOM 1387 C C . GLY A 1 85 ? -27.68737 73.16220 10.65175 1.000 26.86793 82 GLY A C 1
ATOM 1388 O O . GLY A 1 85 ? -28.06427 73.56501 11.75565 1.000 27.91074 82 GLY A O 1
ATOM 1392 N N . VAL A 1 86 ? -27.95031 73.81847 9.52474 1.000 25.11168 83 VAL A N 1
ATOM 1393 C CA . VAL A 1 86 ? -28.60914 75.11291 9.57382 1.000 24.58196 83 VAL A CA 1
ATOM 1394 C C . VAL A 1 86 ? -29.69574 75.23176 8.52855 1.000 25.03735 83 VAL A C 1
ATOM 1395 O O . VAL A 1 86 ? -30.65696 75.98959 8.70383 1.000 23.99151 83 VAL A O 1
ATOM 1408 N N . SER A 1 87 ? -29.56443 74.48979 7.44010 1.000 22.23528 84 SER A N 1
ATOM 1409 C CA . SER A 1 87 ? -30.46853 74.69415 6.32496 1.000 22.87942 84 SER A CA 1
ATOM 1410 C C . SER A 1 87 ? -31.86964 74.15384 6.65718 1.000 22.82223 84 SER A C 1
ATOM 1411 O O . SER A 1 87 ? -32.09228 73.45964 7.64633 1.000 20.59815 84 SER A O 1
ATOM 1419 N N . PHE A 1 88 ? -32.81925 74.48200 5.78453 1.000 25.44893 85 PHE A N 1
ATOM 1420 C CA . PHE A 1 88 ? -34.16630 73.95627 5.94090 1.000 24.92167 85 PHE A CA 1
ATOM 1421 C C . PHE A 1 88 ? -34.15620 72.42726 5.91496 1.000 25.20321 85 PHE A C 1
ATOM 1422 O O . PHE A 1 88 ? -34.77717 71.77180 6.74718 1.000 24.72871 85 PHE A O 1
ATOM 1439 N N . LEU A 1 89 ? -33.44388 71.84268 4.96068 1.000 24.70990 86 LEU A N 1
ATOM 1440 C CA . LEU A 1 89 ? -33.37683 70.38218 4.86555 1.000 23.74998 86 LEU A CA 1
ATOM 1441 C C . LEU A 1 89 ? -32.70655 69.76997 6.09767 1.000 24.01815 86 LEU A C 1
ATOM 1442 O O . LEU A 1 89 ? -33.09791 68.70020 6.57532 1.000 18.53480 86 LEU A O 1
ATOM 1458 N N . ALA A 1 90 ? -31.66094 70.42373 6.60585 1.000 21.84599 87 ALA A N 1
ATOM 1459 C CA . ALA A 1 90 ? -30.99442 69.92893 7.81450 1.000 17.90694 87 ALA A CA 1
ATOM 1460 C C . ALA A 1 90 ? -31.97524 69.81119 8.97089 1.000 17.38441 87 ALA A C 1
ATOM 1461 O O . ALA A 1 90 ? -31.91379 68.85109 9.74966 1.000 19.29574 87 ALA A O 1
ATOM 1468 N N . HIS A 1 91 ? -32.90649 70.76244 9.08671 1.000 20.18924 88 HIS A N 1
ATOM 1469 C CA . HIS A 1 91 ? -33.93486 70.67007 10.13835 1.000 22.39754 88 HIS A CA 1
ATOM 1470 C C . HIS A 1 91 ? -34.92334 69.54204 9.86198 1.000 18.17715 88 HIS A C 1
ATOM 1471 O O . HIS A 1 91 ? -35.34311 68.83484 10.78012 1.000 19.90280 88 HIS A O 1
ATOM 1486 N N . GLU A 1 92 ? -35.32308 69.36550 8.59884 1.000 18.31411 89 GLU A N 1
ATOM 1487 C CA . GLU A 1 92 ? -36.15905 68.22055 8.24693 1.000 24.23526 89 GLU A CA 1
ATOM 1488 C C . GLU A 1 92 ? -35.47553 66.92868 8.63698 1.000 24.36678 89 GLU A C 1
ATOM 1489 O O . GLU A 1 92 ? -36.08937 66.05463 9.26961 1.000 19.94691 89 GLU A O 1
ATOM 1501 N N . ILE A 1 93 ? -34.18855 66.78305 8.27732 1.000 18.75667 90 ILE A N 1
ATOM 1502 C CA . ILE A 1 93 ? -33.48056 65.53610 8.53539 1.000 19.45340 90 ILE A CA 1
ATOM 1503 C C . ILE A 1 93 ? -33.41993 65.26929 10.03245 1.000 20.13490 90 ILE A C 1
ATOM 1504 O O . ILE A 1 93 ? -33.60075 64.12858 10.48559 1.000 17.69078 90 ILE A O 1
ATOM 1520 N N . ASP A 1 94 ? -33.18899 66.31790 10.82776 1.000 21.31539 91 ASP A N 1
ATOM 1521 C CA . ASP A 1 94 ? -33.16395 66.13073 12.26914 1.000 21.42022 91 ASP A CA 1
ATOM 1522 C C . ASP A 1 94 ? -34.49320 65.56612 12.76998 1.000 21.07260 91 ASP A C 1
ATOM 1523 O O . ASP A 1 94 ? -34.50948 64.67429 13.62131 1.000 19.86679 91 ASP A O 1
ATOM 1532 N N . LEU A 1 95 ? -35.62316 66.08236 12.26490 1.000 20.03890 92 LEU A N 1
ATOM 1533 C CA . LEU A 1 95 ? -36.93103 65.57723 12.69584 1.000 19.23170 92 LEU A CA 1
ATOM 1534 C C . LEU A 1 95 ? -37.15129 64.15619 12.19925 1.000 21.03238 92 LEU A C 1
ATOM 1535 O O . LEU A 1 95 ? -37.71599 63.31294 12.90774 1.000 20.33308 92 LEU A O 1
ATOM 1551 N N . ILE A 1 96 ? -36.73448 63.88128 10.96905 1.000 20.39730 93 ILE A N 1
ATOM 1552 C CA . ILE A 1 96 ? -36.92569 62.54513 10.40351 1.000 20.12413 93 ILE A CA 1
ATOM 1553 C C . ILE A 1 96 ? -36.21408 61.49908 11.24373 1.000 21.23592 93 ILE A C 1
ATOM 1554 O O . ILE A 1 96 ? -36.71548 60.38572 11.44339 1.000 21.75938 93 ILE A O 1
ATOM 1570 N N . VAL A 1 97 ? -35.03764 61.85103 11.76573 1.000 20.43979 94 VAL A N 1
ATOM 1571 C CA . VAL A 1 97 ? -34.29857 60.93715 12.63265 1.000 16.05162 94 VAL A CA 1
ATOM 1572 C C . VAL A 1 97 ? -34.97303 60.86063 14.00313 1.000 18.59769 94 VAL A C 1
ATOM 1573 O O . VAL A 1 97 ? -35.20121 59.76395 14.53847 1.000 18.40410 94 VAL A O 1
ATOM 1586 N N . GLU A 1 98 ? -35.34187 62.01248 14.56235 1.000 18.90088 95 GLU A N 1
ATOM 1587 C CA . GLU A 1 98 ? -35.96365 62.02934 15.87845 1.000 20.32701 95 GLU A CA 1
ATOM 1588 C C . GLU A 1 98 ? -37.26245 61.23784 15.87894 1.000 22.54869 95 GLU A C 1
ATOM 1589 O O . GLU A 1 98 ? -37.53657 60.51260 16.83591 1.000 19.48293 95 GLU A O 1
ATOM 1601 N N . PHE A 1 99 ? -38.07807 61.36500 14.82915 1.000 18.12171 96 PHE A N 1
ATOM 1602 C CA . PHE A 1 99 ? -39.35830 60.66738 14.78996 1.000 21.67854 96 PHE A CA 1
ATOM 1603 C C . PHE A 1 99 ? -39.25098 59.22652 14.30691 1.000 24.40535 96 PHE A C 1
ATOM 1604 O O . PHE A 1 99 ? -40.27431 58.56197 14.18402 1.000 18.12227 96 PHE A O 1
ATOM 1621 N N . ASN A 1 100 ? -38.04748 58.74831 14.00571 1.000 20.09964 97 ASN A N 1
ATOM 1622 C CA . ASN A 1 100 ? -37.82229 57.36163 13.63095 1.000 14.48787 97 ASN A CA 1
ATOM 1623 C C . ASN A 1 100 ? -38.70420 56.93562 12.44144 1.000 22.33561 97 ASN A C 1
ATOM 1624 O O . ASN A 1 100 ? -39.31627 55.88677 12.43464 1.000 19.23801 97 ASN A O 1
ATOM 1635 N N . LEU A 1 101 ? -38.69276 57.73432 11.38261 1.000 16.97897 98 LEU A N 1
ATOM 1636 C CA . LEU A 1 101 ? -39.51150 57.40986 10.21900 1.000 18.37108 98 LEU A CA 1
ATOM 1637 C C . LEU A 1 101 ? -38.71449 56.60964 9.20385 1.000 18.94507 98 LEU A C 1
ATOM 1638 O O . LEU A 1 101 ? -37.50284 56.79196 9.07449 1.000 15.77801 98 LEU A O 1
ATOM 1654 N N . PRO A 1 102 ? -39.36375 55.70803 8.47875 1.000 16.89327 99 PRO A N 1
ATOM 1655 C CA . PRO A 1 102 ? -38.68509 55.06408 7.34611 1.000 19.28843 99 PRO A CA 1
ATOM 1656 C C . PRO A 1 102 ? -38.39400 56.06891 6.24639 1.000 19.29013 99 PRO A C 1
ATOM 1657 O O . PRO A 1 102 ? -39.13341 57.03092 6.02817 1.000 16.83024 99 PRO A O 1
ATOM 1668 N N . VAL A 1 103 ? -37.26073 55.86831 5.59675 1.000 16.63136 100 VAL A N 1
ATOM 1669 C CA . VAL A 1 103 ? -36.82414 56.75260 4.53404 1.000 16.49090 100 VAL A CA 1
ATOM 1670 C C . VAL A 1 103 ? -36.48159 55.92643 3.28945 1.000 14.15830 100 VAL A C 1
ATOM 1671 O O . VAL A 1 103 ? -35.65058 55.01063 3.34182 1.000 15.24036 100 VAL A O 1
ATOM 1684 N N . VAL A 1 104 ? -37.11617 56.27369 2.18418 1.000 17.52231 101 VAL A N 1
ATOM 1685 C CA . VAL A 1 104 ? -36.73985 55.83892 0.84397 1.000 15.73596 101 VAL A CA 1
ATOM 1686 C C . VAL A 1 104 ? -35.93208 56.96165 0.22217 1.000 20.84591 101 VAL A C 1
ATOM 1687 O O . VAL A 1 104 ? -36.45344 58.06355 0.01417 1.000 17.28430 101 VAL A O 1
ATOM 1700 N N . ILE A 1 105 ? -34.65681 56.70303 -0.06543 1.000 17.13357 102 ILE A N 1
ATOM 1701 C CA . ILE A 1 105 ? -33.83765 57.64744 -0.81654 1.000 14.39395 102 ILE A CA 1
ATOM 1702 C C . ILE A 1 105 ? -34.01247 57.36525 -2.30016 1.000 20.40086 102 ILE A C 1
ATOM 1703 O O . ILE A 1 105 ? -33.71681 56.26531 -2.79227 1.000 18.59963 102 ILE A O 1
ATOM 1719 N N . ALA A 1 106 ? -34.52610 58.35040 -3.02792 1.000 15.93506 103 ALA A N 1
ATOM 1720 C CA . ALA A 1 106 ? -34.69493 58.22595 -4.47356 1.000 16.98116 103 ALA A CA 1
ATOM 1721 C C . ALA A 1 106 ? -33.52421 58.96385 -5.12749 1.000 20.34123 103 ALA A C 1
ATOM 1722 O O . ALA A 1 106 ? -33.47710 60.20051 -5.12124 1.000 17.89737 103 ALA A O 1
ATOM 1729 N N . ASN A 1 107 ? -32.58779 58.21140 -5.69874 1.000 17.49269 104 ASN A N 1
ATOM 1730 C CA . ASN A 1 107 ? -31.40473 58.82011 -6.30015 1.000 18.24598 104 ASN A CA 1
ATOM 1731 C C . ASN A 1 107 ? -31.77679 59.52429 -7.59814 1.000 19.17368 104 ASN A C 1
ATOM 1732 O O . ASN A 1 107 ? -32.28111 58.88268 -8.52816 1.000 20.98579 104 ASN A O 1
ATOM 1743 N N . LEU A 1 108 ? -31.52942 60.82608 -7.65664 1.000 20.62286 105 LEU A N 1
ATOM 1744 C CA . LEU A 1 108 ? -32.02600 61.64242 -8.74917 1.000 15.52846 105 LEU A CA 1
ATOM 1745 C C . LEU A 1 108 ? -31.23995 61.43360 -10.03587 1.000 24.18778 105 LEU A C 1
ATOM 1746 O O . LEU A 1 108 ? -31.68298 61.88928 -11.07923 1.000 20.51790 105 LEU A O 1
ATOM 1762 N N . ASP A 1 109 ? -30.09912 60.76728 -9.98918 1.000 19.44123 106 ASP A N 1
ATOM 1763 C CA . ASP A 1 109 ? -29.36809 60.42570 -11.18781 1.000 21.92141 106 ASP A CA 1
ATOM 1764 C C . ASP A 1 109 ? -29.72603 59.05019 -11.72182 1.000 20.68413 106 ASP A C 1
ATOM 1765 O O . ASP A 1 109 ? -29.09269 58.60488 -12.68919 1.000 25.35911 106 ASP A O 1
ATOM 1774 N N . GLY A 1 110 ? -30.69261 58.36118 -11.12911 1.000 20.39942 107 GLY A N 1
ATOM 1775 C CA . GLY A 1 110 ? -31.11488 57.02783 -11.55317 1.000 22.18959 107 GLY A CA 1
ATOM 1776 C C . GLY A 1 110 ? -30.28679 55.85965 -11.03739 1.000 23.17350 107 GLY A C 1
ATOM 1777 O O . GLY A 1 110 ? -30.52702 54.71014 -11.44204 1.000 22.21683 107 GLY A O 1
ATOM 1781 N N . ASP A 1 111 ? -29.32895 56.10860 -10.17189 1.000 21.32484 108 ASP A N 1
ATOM 1782 C CA . ASP A 1 111 ? -28.56462 55.05052 -9.49582 1.000 21.07783 108 ASP A CA 1
ATOM 1783 C C . ASP A 1 111 ? -29.50386 54.10340 -8.77228 1.000 21.36271 108 ASP A C 1
ATOM 1784 O O . ASP A 1 111 ? -30.28179 54.53319 -7.91785 1.000 20.28784 108 ASP A O 1
ATOM 1793 N N . ARG A 1 112 ? -29.44722 52.81600 -9.10606 1.000 17.87504 109 ARG A N 1
ATOM 1794 C CA . ARG A 1 112 ? -30.26561 51.83011 -8.40398 1.000 21.08842 109 ARG A CA 1
ATOM 1795 C C . ARG A 1 112 ? -29.54577 51.17740 -7.22477 1.000 19.90317 109 ARG A C 1
ATOM 1796 O O . ARG A 1 112 ? -30.05536 50.20747 -6.67350 1.000 20.02105 109 ARG A O 1
ATOM 1817 N N . THR A 1 113 ? -28.39663 51.71888 -6.80869 1.000 17.83457 110 THR A N 1
ATOM 1818 C CA . THR A 1 113 ? -27.67240 51.20274 -5.64891 1.000 20.84793 110 THR A CA 1
ATOM 1819 C C . THR A 1 113 ? -27.71564 52.24139 -4.52479 1.000 18.15476 110 THR A C 1
ATOM 1820 O O . THR A 1 113 ? -28.37083 53.28176 -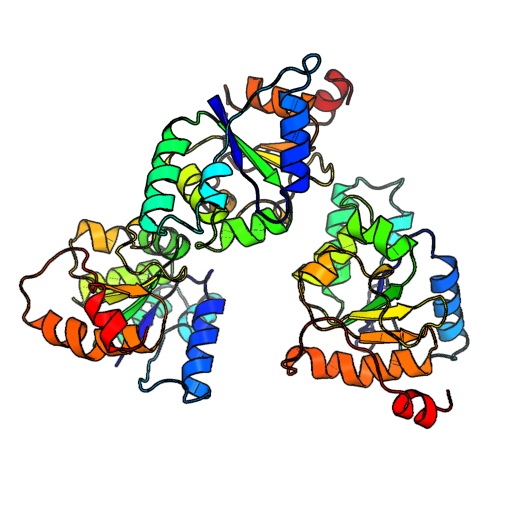4.62368 1.000 17.00175 110 THR A O 1
ATOM 1831 N N . VAL A 1 114 ? -27.01911 51.93798 -3.42916 1.000 19.14028 111 VAL A N 1
ATOM 1832 C CA . VAL A 1 114 ? -26.85881 52.90325 -2.35800 1.000 16.10064 111 VAL A CA 1
ATOM 1833 C C . VAL A 1 114 ? -25.73986 53.86918 -2.73785 1.000 20.15516 111 VAL A C 1
ATOM 1834 O O . VAL A 1 114 ? -24.60601 53.44756 -3.02095 1.000 19.55257 111 VAL A O 1
ATOM 1847 N N . ASP A 1 115 ? -26.03625 55.16491 -2.68515 1.000 20.00860 112 ASP A N 1
ATOM 1848 C CA . ASP A 1 115 ? -25.01095 56.19896 -2.79391 1.000 20.07776 112 ASP A CA 1
ATOM 1849 C C . ASP A 1 115 ? -25.03183 56.96612 -1.47943 1.000 19.61498 112 ASP A C 1
ATOM 1850 O O . ASP A 1 115 ? -25.87505 57.83829 -1.27466 1.000 17.62149 112 ASP A O 1
ATOM 1859 N N . LYS A 1 116 ? -24.09328 56.64517 -0.59155 1.000 19.05709 113 LYS A N 1
ATOM 1860 C CA . LYS A 1 116 ? -24.02891 57.32231 0.68670 1.000 19.84853 113 LYS A CA 1
ATOM 1861 C C . LYS A 1 116 ? -23.64570 58.77332 0.52747 1.000 20.36916 113 LYS A C 1
ATOM 1862 O O . LYS A 1 116 ? -23.88800 59.56115 1.45256 1.000 24.44984 113 LYS A O 1
ATOM 1881 N N . ASN A 1 117 ? -23.09695 59.15717 -0.61286 1.000 23.10714 114 ASN A N 1
ATOM 1882 C CA . ASN A 1 117 ? -22.74160 60.55315 -0.84266 1.000 21.70903 114 ASN A CA 1
ATOM 1883 C C . ASN A 1 117 ? -23.94212 61.38546 -1.24783 1.000 22.30587 114 ASN A C 1
ATOM 1884 O O . ASN A 1 117 ? -23.81276 62.60089 -1.42448 1.000 21.15641 114 ASN A O 1
ATOM 1895 N N . PHE A 1 118 ? -25.12693 60.77613 -1.30646 1.000 16.86804 115 PHE A N 1
ATOM 1896 C CA . PHE A 1 118 ? -26.37867 61.49368 -1.42003 1.000 15.18426 115 PHE A CA 1
ATOM 1897 C C . PHE A 1 118 ? -27.17550 61.51948 -0.12027 1.000 19.72823 115 PHE A C 1
ATOM 1898 O O . PHE A 1 118 ? -28.27241 62.08549 -0.09303 1.000 19.71120 115 PHE A O 1
ATOM 1915 N N . ILE A 1 119 ? -26.71840 60.83117 0.91589 1.000 17.00004 116 ILE A N 1
ATOM 1916 C CA . ILE A 1 119 ? -27.50460 60.64537 2.13500 1.000 18.43242 116 ILE A CA 1
ATOM 1917 C C . ILE A 1 119 ? -26.94838 61.55558 3.22038 1.000 20.54344 116 ILE A C 1
ATOM 1918 O O . ILE A 1 119 ? -25.77169 61.43462 3.57533 1.000 19.58015 116 ILE A O 1
ATOM 1934 N N . PRO A 1 120 ? -27.75780 62.43273 3.80308 1.000 20.43157 117 PRO A N 1
ATOM 1935 C CA . PRO A 1 120 ? -27.26219 63.28320 4.89675 1.000 17.78494 117 PRO A CA 1
ATOM 1936 C C . PRO A 1 120 ? -26.59335 62.51999 6.02613 1.000 20.08811 117 PRO A C 1
ATOM 1937 O O . PRO A 1 120 ? -27.05654 61.46360 6.47001 1.000 16.27478 117 PRO A O 1
ATOM 1948 N N . LYS A 1 121 ? -25.54634 63.15077 6.56751 1.000 18.18731 118 LYS A N 1
ATOM 1949 C CA . LYS A 1 121 ? -24.77750 62.50257 7.62781 1.000 21.98096 118 LYS A CA 1
ATOM 1950 C C . LYS A 1 121 ? -25.59795 62.14103 8.85789 1.000 18.58861 118 LYS A C 1
ATOM 1951 O O . LYS A 1 121 ? -25.37017 61.04756 9.39890 1.000 16.49899 118 LYS A O 1
ATOM 1970 N N . PRO A 1 122 ? -26.51051 62.97277 9.37176 1.000 22.53520 119 PRO A N 1
ATOM 1971 C CA . PRO A 1 122 ? -27.28176 62.53536 10.55707 1.000 19.30080 119 PRO A CA 1
ATOM 1972 C C . PRO A 1 122 ? -28.08570 61.27288 10.32464 1.000 16.71554 119 PRO A C 1
ATOM 1973 O O . PRO A 1 122 ? -28.24815 60.47044 11.25588 1.000 19.33654 119 PRO A O 1
ATOM 1984 N N . LEU A 1 123 ? -28.59988 61.05954 9.10802 1.000 17.75300 120 LEU A N 1
ATOM 1985 C CA . LEU A 1 123 ? -29.36117 59.84188 8.84430 1.000 20.12719 120 LEU A CA 1
ATOM 1986 C C . LEU A 1 123 ? -28.44102 58.62496 8.78637 1.000 20.15047 120 LEU A C 1
ATOM 1987 O O . LEU A 1 123 ? -28.72432 57.58425 9.40238 1.000 18.24547 120 LEU A O 1
ATOM 2003 N N . LEU A 1 124 ? -27.28439 58.76417 8.12160 1.000 16.21111 121 LEU A N 1
ATOM 2004 C CA . LEU A 1 124 ? -26.27856 57.70006 8.18809 1.000 19.25797 121 LEU A CA 1
ATOM 2005 C C . LEU A 1 124 ? -25.83301 57.43938 9.63114 1.000 17.76113 121 LEU A C 1
ATOM 2006 O O . LEU A 1 124 ? -25.77073 56.27908 10.07336 1.000 19.00753 121 LEU A O 1
ATOM 2022 N N . ASP A 1 125 ? -25.53559 58.50841 10.39456 1.000 18.31888 122 ASP A N 1
ATOM 2023 C CA . ASP A 1 125 ? -25.04996 58.31944 11.77007 1.000 16.86594 122 ASP A CA 1
ATOM 2024 C C . ASP A 1 125 ? -26.09959 57.65045 12.65403 1.000 18.78393 122 ASP A C 1
ATOM 2025 O O . ASP A 1 125 ? -25.76254 56.93762 13.62004 1.000 18.97357 122 ASP A O 1
ATOM 2034 N N . SER A 1 126 ? -27.38623 57.86688 12.35914 1.000 21.49056 123 SER A N 1
ATOM 2035 C CA . SER A 1 126 ? -28.41669 57.22833 13.17117 1.000 20.75315 123 SER A CA 1
ATOM 2036 C C . SER A 1 126 ? -28.42146 55.71277 13.01672 1.000 20.72625 123 SER A C 1
ATOM 2037 O O . SER A 1 126 ? -29.02335 55.00616 13.83708 1.000 16.57509 123 SER A O 1
ATOM 2045 N N . GLU A 1 127 ? -27.83144 55.20332 11.93998 1.000 18.51335 124 GLU A N 1
ATOM 2046 C CA . GLU A 1 127 ? -27.87143 53.79756 11.59816 1.000 16.54877 124 GLU A CA 1
ATOM 2047 C C . GLU A 1 127 ? -29.28952 53.29824 11.33304 1.000 17.05561 124 GLU A C 1
ATOM 2048 O O . GLU A 1 127 ? -29.49258 52.09989 11.20716 1.000 17.87610 124 GLU A O 1
ATOM 2060 N N . HIS A 1 128 ? -30.26057 54.18533 11.12152 1.000 19.94670 125 HIS A N 1
ATOM 2061 C CA . HIS A 1 128 ? -31.60256 53.70455 10.75509 1.000 20.82577 125 HIS A CA 1
ATOM 2062 C C . HIS A 1 128 ? -31.58748 52.95152 9.43162 1.000 21.23476 125 HIS A C 1
ATOM 2063 O O . HIS A 1 128 ? -30.80022 53.24061 8.51914 1.000 17.79266 125 HIS A O 1
ATOM 2077 N N . TYR A 1 129 ? -32.42157 51.92667 9.36600 1.000 17.30955 126 TYR A N 1
ATOM 2078 C CA . TYR A 1 129 ? -32.66868 51.14411 8.15781 1.000 18.63062 126 TYR A CA 1
ATOM 2079 C C . TYR A 1 129 ? -33.33803 52.01748 7.09757 1.000 18.10014 126 TYR A C 1
ATOM 2080 O O . TYR A 1 129 ? -34.40044 52.60080 7.34473 1.000 17.03810 126 TYR A O 1
ATOM 2098 N N . THR A 1 130 ? -32.70160 52.10553 5.91798 1.000 20.36050 127 THR A N 1
ATOM 2099 C CA . THR A 1 130 ? -33.21066 52.86041 4.79277 1.000 16.11668 127 THR A CA 1
ATOM 2100 C C . THR A 1 130 ? -33.09736 52.01049 3.52905 1.000 15.99449 127 THR A C 1
ATOM 2101 O O . THR A 1 130 ? -32.32229 51.04349 3.46756 1.000 15.00542 127 THR A O 1
ATOM 2112 N N . VAL A 1 131 ? -33.80578 52.42226 2.48036 1.000 18.46882 128 VAL A N 1
ATOM 2113 C CA . VAL A 1 131 ? -33.61812 51.81156 1.16686 1.000 19.40117 128 VAL A CA 1
ATOM 2114 C C . VAL A 1 131 ? -33.42378 52.91583 0.14808 1.000 19.70028 128 VAL A C 1
ATOM 2115 O O . VAL A 1 131 ? -34.07804 53.95740 0.21806 1.000 17.05797 128 VAL A O 1
ATOM 2128 N N . SER A 1 132 ? -32.51556 52.66473 -0.81074 1.000 17.18811 129 SER A N 1
ATOM 2129 C CA . SER A 1 132 ? -32.18441 53.57443 -1.88756 1.000 15.79228 129 SER A CA 1
ATOM 2130 C C . SER A 1 132 ? -32.66346 52.95280 -3.18968 1.000 14.97733 129 SER A C 1
ATOM 2131 O O . SER A 1 132 ? -32.37139 51.78612 -3.46007 1.000 15.68291 129 SER A O 1
ATOM 2139 N N . VAL A 1 133 ? -33.33198 53.75520 -4.01812 1.000 15.81851 130 VAL A N 1
ATOM 2140 C CA . VAL A 1 133 ? -33.89974 53.31429 -5.28437 1.000 17.04487 130 VAL A CA 1
ATOM 2141 C C . VAL A 1 133 ? -33.67615 54.41538 -6.29627 1.000 15.46248 130 VAL A C 1
ATOM 2142 O O . VAL A 1 133 ? -33.33096 55.54738 -5.94054 1.000 18.14803 130 VAL A O 1
ATOM 2155 N N . SER A 1 134 ? -33.84536 54.07010 -7.57182 1.000 17.86594 131 SER A N 1
ATOM 2156 C CA . SER A 1 134 ? -33.83935 55.09929 -8.59770 1.000 15.42154 131 SER A CA 1
ATOM 2157 C C . SER A 1 134 ? -35.04815 56.00992 -8.44574 1.000 14.54255 131 SER A C 1
ATOM 2158 O O . SER A 1 134 ? -36.08474 55.62452 -7.90268 1.000 21.18377 131 SER A O 1
ATOM 2166 N N . PHE A 1 135 ? -34.91820 57.23430 -8.99474 1.000 17.84590 132 PHE A N 1
ATOM 2167 C CA . PHE A 1 135 ? -36.01812 58.21296 -9.04833 1.000 17.24620 132 PHE A CA 1
ATOM 2168 C C . PHE A 1 135 ? -36.94860 57.83921 -10.19377 1.000 23.64962 132 PHE A C 1
ATOM 2169 O O . PHE A 1 135 ? -36.90315 58.40591 -11.28129 1.000 19.74656 132 PHE A O 1
ATOM 2186 N N . GLN A 1 136 ? -37.82019 56.84654 -9.93083 1.000 24.19325 133 GLN A N 1
ATOM 2187 C CA . GLN A 1 136 ? -38.76268 56.29731 -10.90651 1.000 23.54498 133 GLN A CA 1
ATOM 2188 C C . GLN A 1 136 ? -40.03051 55.94195 -10.13900 1.000 25.67232 133 GLN A C 1
ATOM 2189 O O . GLN A 1 136 ? -39.96318 55.33416 -9.06201 1.000 19.95609 133 GLN A O 1
ATOM 2203 N N . PRO A 1 137 ? -41.19206 56.29021 -10.66810 1.000 23.54621 134 PRO A N 1
ATOM 2204 C CA . PRO A 1 137 ? -42.42047 56.13306 -9.86425 1.000 25.77815 134 PRO A CA 1
ATOM 2205 C C . PRO A 1 137 ? -42.66479 54.71988 -9.34823 1.000 22.24592 134 PRO A C 1
ATOM 2206 O O . PRO A 1 137 ? -43.06064 54.53430 -8.18986 1.000 22.51667 134 PRO A O 1
ATOM 2217 N N . LYS A 1 138 ? -42.47294 53.69953 -10.18801 1.000 22.64928 135 LYS A N 1
ATOM 2218 C CA . LYS A 1 138 ? -42.90171 52.35383 -9.78505 1.000 23.89271 135 LYS A CA 1
ATOM 2219 C C . LYS A 1 138 ? -42.01237 51.74451 -8.69566 1.000 23.24049 135 LYS A C 1
ATOM 2220 O O . LYS A 1 138 ? -42.50342 51.00798 -7.83051 1.000 19.16531 135 LYS A O 1
ATOM 2239 N N . ILE A 1 139 ? -40.69926 52.00391 -8.72809 1.000 20.49156 136 ILE A N 1
ATOM 2240 C CA . ILE A 1 139 ? -39.85047 51.48974 -7.65269 1.000 20.29088 136 ILE A CA 1
ATOM 2241 C C . ILE A 1 139 ? -40.08122 52.26560 -6.36154 1.000 19.71730 136 ILE A C 1
ATOM 2242 O O . ILE A 1 139 ? -40.03473 51.68931 -5.26320 1.000 22.11088 136 ILE A O 1
ATOM 2258 N N . ILE A 1 140 ? -40.34408 53.56112 -6.44806 1.000 17.85352 137 ILE A N 1
ATOM 2259 C CA . ILE A 1 140 ? -40.65906 54.31182 -5.23890 1.000 16.64015 137 ILE A CA 1
ATOM 2260 C C . ILE A 1 140 ? -41.89976 53.73493 -4.58043 1.000 20.15026 137 ILE A C 1
ATOM 2261 O O . ILE A 1 140 ? -41.94845 53.52222 -3.36395 1.000 19.41598 137 ILE A O 1
ATOM 2277 N N . LYS A 1 141 ? -42.94484 53.48403 -5.37732 1.000 22.18529 138 LYS A N 1
ATOM 2278 C CA . LYS A 1 141 ? -44.15532 52.94644 -4.77646 1.000 22.81421 138 LYS A CA 1
ATOM 2279 C C . LYS A 1 141 ? -43.90760 51.56218 -4.19183 1.000 18.01267 138 LYS A C 1
ATOM 2280 O O . LYS A 1 141 ? -44.42438 51.23345 -3.11984 1.000 21.31268 138 LYS A O 1
ATOM 2299 N N . TYR A 1 142 ? -43.12837 50.72944 -4.88171 1.000 21.65615 139 TYR A N 1
ATOM 2300 C CA . TYR A 1 142 ? -42.77942 49.42235 -4.33002 1.000 19.79944 139 TYR A CA 1
ATOM 2301 C C . TYR A 1 142 ? -42.12565 49.56424 -2.95984 1.000 22.69010 139 TYR A C 1
ATOM 2302 O O . TYR A 1 142 ? -42.42834 48.80881 -2.02819 1.000 20.26820 139 TYR A O 1
ATOM 2320 N N . ALA A 1 143 ? -41.21645 50.52056 -2.82496 1.000 25.01148 140 ALA A N 1
ATOM 2321 C CA . ALA A 1 143 ? -40.55090 50.74143 -1.54687 1.000 18.78158 140 ALA A CA 1
ATOM 2322 C C . ALA A 1 143 ? -41.52801 51.23609 -0.48347 1.000 18.40029 140 ALA A C 1
ATOM 2323 O O . ALA A 1 143 ? -41.43736 50.83289 0.68121 1.000 20.10360 140 ALA A O 1
ATOM 2330 N N . LEU A 1 144 ? -42.47686 52.10619 -0.86001 1.000 20.18961 141 LEU A N 1
ATOM 2331 C CA . LEU A 1 144 ? -43.48094 52.54394 0.10231 1.000 19.50303 141 LEU A CA 1
ATOM 2332 C C . LEU A 1 144 ? -44.35761 51.37827 0.55871 1.000 22.15096 141 LEU A C 1
ATOM 2333 O O . LEU A 1 144 ? -44.81183 51.34844 1.70416 1.000 24.91854 141 LEU A O 1
ATOM 2349 N N . ASP A 1 145 ? -44.64859 50.43239 -0.34421 1.000 21.53470 142 ASP A N 1
ATOM 2350 C CA . ASP A 1 145 ? -45.52152 49.31590 -0.04472 1.000 24.61118 142 ASP A CA 1
ATOM 2351 C C . ASP A 1 145 ? -44.80916 48.17049 0.66016 1.000 28.65972 142 ASP A C 1
ATOM 2352 O O . ASP A 1 145 ? -45.46465 47.26025 1.17912 1.000 25.27024 142 ASP A O 1
ATOM 2361 N N . ASN A 1 146 ? -43.48430 48.14850 0.65204 1.000 24.41981 143 ASN A N 1
ATOM 2362 C CA . ASN A 1 146 ? -42.75687 47.01311 1.19901 1.000 21.92961 143 ASN A CA 1
ATOM 2363 C C . ASN A 1 146 ? -41.80985 47.47384 2.29745 1.000 23.64513 143 ASN A C 1
ATOM 2364 O O . ASN A 1 146 ? -42.15433 47.40301 3.47541 1.000 24.27624 143 ASN A O 1
ATOM 2375 N N . TYR A 1 147 ? -40.63875 47.99188 1.92053 1.000 21.13345 144 TYR A N 1
ATOM 2376 C CA . TYR A 1 147 ? -39.69540 48.52163 2.90576 1.000 20.86721 144 TYR A CA 1
ATOM 2377 C C . TYR A 1 147 ? -40.40124 49.34265 3.99676 1.000 18.90253 144 TYR A C 1
ATOM 2378 O O . TYR A 1 147 ? -40.20605 49.09246 5.19945 1.000 24.21288 144 TYR A O 1
ATOM 2396 N N . CYS A 1 148 ? -41.20803 50.33612 3.62139 1.000 21.87123 145 CYS A N 1
ATOM 2397 C CA . CYS A 1 148 ? -41.74680 51.24889 4.63213 1.000 21.91208 145 CYS A CA 1
ATOM 2398 C C . CYS A 1 148 ? -42.68915 50.52064 5.58287 1.000 21.57064 145 CYS A C 1
ATOM 2399 O O . CYS A 1 148 ? -42.70879 50.80019 6.78577 1.000 21.21031 145 CYS A O 1
ATOM 2407 N N . VAL A 1 149 ? -43.46062 49.55579 5.05756 1.000 22.01013 146 VAL A N 1
ATOM 2408 C CA . VAL A 1 149 ? -44.36545 48.76778 5.89495 1.000 25.53061 146 VAL A CA 1
ATOM 2409 C C . VAL A 1 149 ? -43.57726 47.86078 6.83523 1.000 23.63920 146 VAL A C 1
ATOM 2410 O O . VAL A 1 149 ? -43.94882 47.69578 8.00216 1.000 26.61903 146 VAL A O 1
ATOM 2423 N N . ASN A 1 150 ? -42.44740 47.30977 6.36701 1.000 21.75736 147 ASN A N 1
ATOM 2424 C CA . ASN A 1 150 ? -41.63406 46.37495 7.13226 1.000 24.55669 147 ASN A CA 1
ATOM 2425 C C . ASN A 1 150 ? -40.56942 47.04792 8.00674 1.000 27.10297 147 ASN A C 1
ATOM 2426 O O . ASN A 1 150 ? -39.87435 46.35530 8.75709 1.000 22.38715 147 ASN A O 1
ATOM 2437 N N . TYR A 1 151 ? -40.45744 48.37418 7.95529 1.000 23.01907 148 TYR A N 1
ATOM 2438 C CA . TYR A 1 151 ? -39.37535 49.06625 8.64813 1.000 20.39506 148 TYR A CA 1
ATOM 2439 C C . TYR A 1 151 ? -39.30561 48.73364 10.12259 1.000 26.51339 148 TYR A C 1
ATOM 2440 O O . TYR A 1 151 ? -38.21871 48.48902 10.66001 1.000 24.12983 148 TYR A O 1
ATOM 2458 N N . TYR A 1 152 ? -40.43111 48.78294 10.80963 1.000 23.02805 149 TYR A N 1
ATOM 2459 C CA . TYR A 1 152 ? -40.38829 48.65330 12.26425 1.000 22.86894 149 TYR A CA 1
ATOM 2460 C C . TYR A 1 152 ? -40.16424 47.21209 12.72672 1.000 26.07465 149 TYR A C 1
ATOM 2461 O O . TYR A 1 152 ? -39.51406 46.98393 13.75184 1.000 30.34973 149 TYR A O 1
ATOM 2479 N N . SER A 1 153 ? -40.71044 46.24124 12.00106 1.000 23.70101 150 SER A N 1
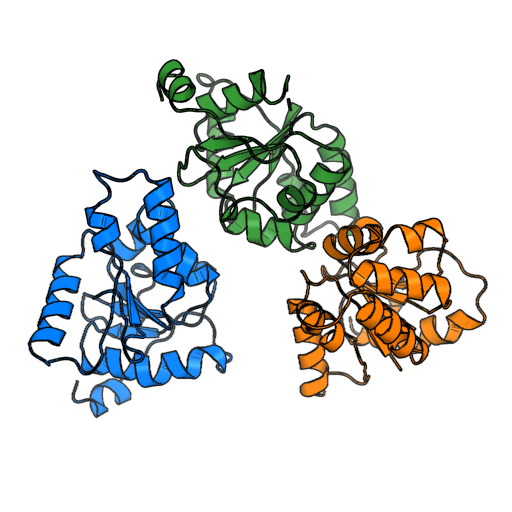ATOM 2480 C CA . SER A 1 153 ? -40.51492 44.84927 12.38495 1.000 26.92373 150 SER A CA 1
ATOM 2481 C C . SER A 1 153 ? -39.15503 44.30171 11.94681 1.000 32.73927 150 SER A C 1
ATOM 2482 O O . SER A 1 153 ? -38.71648 43.27840 12.48266 1.000 25.48113 150 SER A O 1
ATOM 2490 N N . SER A 1 154 ? -38.45894 44.96229 11.02026 1.000 29.17128 151 SER A N 1
ATOM 2491 C CA . SER A 1 154 ? -37.19186 44.41506 10.53043 1.000 25.08745 151 SER A CA 1
ATOM 2492 C C . SER A 1 154 ? -36.08555 44.58379 11.56631 1.000 23.09942 151 SER A C 1
ATOM 2493 O O . SER A 1 154 ? -36.05189 45.53511 12.33711 1.000 22.09361 151 SER A O 1
ATOM 2501 N N . SER A 1 155 ? -35.17262 43.61609 11.58493 1.000 23.80466 152 SER A N 1
ATOM 2502 C CA . SER A 1 155 ? -33.98406 43.71321 12.41205 1.000 25.83292 152 SER A CA 1
ATOM 2503 C C . SER A 1 155 ? -32.82173 44.37364 11.68339 1.000 25.30512 152 SER A C 1
ATOM 2504 O O . SER A 1 155 ? -31.75605 44.56885 12.28432 1.000 20.92837 152 SER A O 1
ATOM 2512 N N . ASN A 1 156 ? -33.01700 44.77000 10.43334 1.000 21.53438 153 ASN A N 1
ATOM 2513 C CA . ASN A 1 156 ? -31.93487 45.37367 9.66411 1.000 20.37748 153 ASN A CA 1
ATOM 2514 C C . ASN A 1 156 ? -31.61571 46.79614 10.14446 1.000 22.83637 153 ASN A C 1
ATOM 2515 O O . ASN A 1 156 ? -32.44259 47.50852 10.74634 1.000 22.06197 153 ASN A O 1
ATOM 2526 N N . SER A 1 157 ? -30.39588 47.22208 9.85386 1.000 20.92148 154 SER A N 1
ATOM 2527 C CA . SER A 1 157 ? -29.93080 48.57173 10.11596 1.000 18.84923 154 SER A CA 1
ATOM 2528 C C . SER A 1 157 ? -29.15393 49.05983 8.88926 1.000 20.48296 154 SER A C 1
ATOM 2529 O O . SER A 1 157 ? -28.65557 48.26333 8.07607 1.000 19.37634 154 SER A O 1
ATOM 2537 N N . GLY A 1 158 ? -29.04487 50.37059 8.75572 1.000 17.29548 155 GLY A N 1
ATOM 2538 C CA . GLY A 1 158 ? -28.19552 50.94324 7.71073 1.000 21.38510 155 GLY A CA 1
ATOM 2539 C C . GLY A 1 158 ? -28.82370 50.89644 6.32451 1.000 19.41986 155 GLY A C 1
ATOM 2540 O O . GLY A 1 158 ? -30.02276 50.66394 6.14682 1.000 16.64372 155 GLY A O 1
ATOM 2544 N N . SER A 1 159 ? -27.98415 51.13274 5.31801 1.000 17.44103 156 SER A N 1
ATOM 2545 C CA . SER A 1 159 ? -28.46369 51.48087 3.97581 1.000 15.09818 156 SER A CA 1
ATOM 2546 C C . SER A 1 159 ? -28.61238 50.24392 3.08803 1.000 17.45784 156 SER A C 1
ATOM 2547 O O . SER A 1 159 ? -27.63250 49.55359 2.83109 1.000 14.50021 156 SER A O 1
ATOM 2555 N N . TYR A 1 160 ? -29.83283 49.97950 2.60766 1.000 14.67332 157 TYR A N 1
ATOM 2556 C CA . TYR A 1 160 ? -30.11849 48.87380 1.68394 1.000 15.74465 157 TYR A CA 1
ATOM 2557 C C . TYR A 1 160 ? -30.50743 49.37407 0.28669 1.000 18.65855 157 TYR A C 1
ATOM 2558 O O . TYR A 1 160 ? -30.80877 50.55305 0.06758 1.000 14.72749 157 TYR A O 1
ATOM 2576 N N . LEU A 1 161 ? -30.42178 48.45669 -0.68729 1.000 17.26453 158 LEU A N 1
ATOM 2577 C CA . LEU A 1 161 ? -30.94145 48.64532 -2.02931 1.000 19.42202 158 LEU A CA 1
ATOM 2578 C C . LEU A 1 161 ? -31.92242 47.50764 -2.30245 1.000 19.52002 158 LEU A C 1
ATOM 2579 O O . LEU A 1 161 ? -32.06246 46.58402 -1.50483 1.000 17.27106 158 LEU A O 1
ATOM 2595 N N . TYR A 1 162 ? -32.61788 47.59754 -3.42568 1.000 18.30318 159 TYR A N 1
ATOM 2596 C CA . TYR A 1 162 ? -33.45125 46.48614 -3.91701 1.000 18.51750 159 TYR A CA 1
ATOM 2597 C C . TYR A 1 162 ? -32.69698 45.75577 -5.02783 1.000 19.91964 159 TYR A C 1
ATOM 2598 O O . TYR A 1 162 ? -32.08459 46.39817 -5.88757 1.000 19.69821 159 TYR A O 1
ATOM 2616 N N . PRO A 1 163 ? -32.74963 44.42268 -5.05331 1.000 17.64868 160 PRO A N 1
ATOM 2617 C CA . PRO A 1 163 ? -32.00151 43.66308 -6.07002 1.000 21.53964 160 PRO A CA 1
ATOM 2618 C C . PRO A 1 163 ? -32.62079 43.81337 -7.45512 1.000 21.86412 160 PRO A C 1
ATOM 2619 O O . PRO A 1 163 ? -33.72838 44.31544 -7.64874 1.000 21.70773 160 PRO A O 1
ATOM 2630 N N . THR A 1 164 ? -31.87289 43.34607 -8.44845 1.000 18.95313 161 THR A N 1
ATOM 2631 C CA . THR A 1 164 ? -32.26218 43.57723 -9.84425 1.000 23.04333 161 THR A CA 1
ATOM 2632 C C . THR A 1 164 ? -33.59601 42.91733 -10.17921 1.000 23.75102 161 THR A C 1
ATOM 2633 O O . THR A 1 164 ? -34.36424 43.46508 -10.98044 1.000 21.48603 161 THR A O 1
ATOM 2644 N N . SER A 1 165 ? -33.92057 41.77544 -9.55087 1.000 24.37493 162 SER A N 1
ATOM 2645 C CA . SER A 1 165 ? -35.18705 41.10740 -9.85178 1.000 25.12466 162 SER A CA 1
ATOM 2646 C C . SER A 1 165 ? -36.39686 41.98219 -9.53820 1.000 25.58126 162 SER A C 1
ATOM 2647 O O . SER A 1 165 ? -37.41794 41.90141 -10.24154 1.000 24.39054 162 SER A O 1
ATOM 2655 N N . VAL A 1 166 ? -36.31777 42.82653 -8.51937 1.000 25.25242 163 VAL A N 1
ATOM 2656 C CA . VAL A 1 166 ? -37.43620 43.71510 -8.21839 1.000 22.17280 163 VAL A CA 1
ATOM 2657 C C . VAL A 1 166 ? -37.66404 44.68963 -9.36046 1.000 25.26174 163 VAL A C 1
ATOM 2658 O O . VAL A 1 166 ? -38.79306 44.88909 -9.81061 1.000 26.66519 163 VAL A O 1
ATOM 2671 N N . TYR A 1 167 ? -36.58421 45.27729 -9.87737 1.000 21.00757 164 TYR A N 1
ATOM 2672 C CA . TYR A 1 167 ? -36.71900 46.18526 -11.00510 1.000 22.07666 164 TYR A CA 1
ATOM 2673 C C . TYR A 1 167 ? -37.26789 45.46494 -12.23766 1.000 24.51767 164 TYR A C 1
ATOM 2674 O O . TYR A 1 167 ? -38.14707 45.97922 -12.93126 1.000 25.52471 164 TYR A O 1
ATOM 2692 N N . THR A 1 168 ? -36.76715 44.27148 -12.50619 1.000 23.41613 165 THR A N 1
ATOM 2693 C CA . THR A 1 168 ? -37.24815 43.50615 -13.65798 1.000 27.00491 165 THR A CA 1
ATOM 2694 C C . THR A 1 168 ? -38.72546 43.18629 -13.52950 1.000 26.17817 165 THR A C 1
ATOM 2695 O O . THR A 1 168 ? -39.48932 43.32797 -14.49634 1.000 29.14486 165 THR A O 1
ATOM 2706 N N . LYS A 1 169 ? -39.16433 42.76807 -12.36441 1.000 26.30583 166 LYS A N 1
ATOM 2707 C CA . LYS A 1 169 ? -40.55205 42.36673 -12.27032 1.000 29.30750 166 LYS A CA 1
ATOM 2708 C C . LYS A 1 169 ? -41.48117 43.55823 -12.39011 1.000 30.93925 166 LYS A C 1
ATOM 2709 O O . LYS A 1 169 ? -42.62429 43.39179 -12.82479 1.000 29.38446 166 LYS A O 1
ATOM 2728 N N . LEU A 1 170 ? -40.99865 44.76322 -12.08540 1.000 26.84487 167 LEU A N 1
ATOM 2729 C CA . LEU A 1 170 ? -41.77928 45.97499 -12.25746 1.000 25.68323 167 LEU A CA 1
ATOM 2730 C C . LEU A 1 170 ? -41.72169 46.50937 -13.68071 1.000 30.75199 167 LEU A C 1
ATOM 2731 O O . LEU A 1 170 ? -42.24689 47.59490 -13.93563 1.000 32.48837 167 LEU A O 1
ATOM 2747 N N . GLY A 1 171 ? -41.06573 45.78195 -14.58355 1.000 28.68367 168 GLY A N 1
ATOM 2748 C CA . GLY A 1 171 ? -40.89857 46.25682 -15.94485 1.000 28.73951 168 GLY A CA 1
ATOM 2749 C C . GLY A 1 171 ? -39.89863 47.36995 -16.10718 1.000 35.56350 168 GLY A C 1
ATOM 2750 O O . GLY A 1 171 ? -39.89525 48.04277 -17.12358 1.000 26.79951 168 GLY A O 1
ATOM 2754 N N . LEU A 1 172 ? -39.03751 47.57906 -15.10665 1.000 29.20670 169 LEU A N 1
ATOM 2755 C CA . LEU A 1 172 ? -38.00295 48.58628 -15.19827 1.000 27.64005 169 LEU A CA 1
ATOM 2756 C C . LEU A 1 172 ? -36.65893 48.02082 -15.64181 1.000 37.26801 169 LEU A C 1
ATOM 2757 O O . LEU A 1 172 ? -36.54529 46.81980 -15.84937 1.000 36.04116 169 LEU A O 1
ATOM 2774 N N . LYS B 1 9 ? -42.20784 36.77042 41.92616 1.000 38.03507 6 LYS B N 1
ATOM 2775 C CA . LYS B 1 9 ? -42.56688 37.85673 42.80796 1.000 30.62524 6 LYS B CA 1
ATOM 2776 C C . LYS B 1 9 ? -41.52607 38.99080 42.71669 1.000 22.19206 6 LYS B C 1
ATOM 2777 O O . LYS B 1 9 ? -41.29137 39.71168 43.69844 1.000 24.86741 6 LYS B O 1
ATOM 2795 N N . THR B 1 10 ? -40.92572 39.15675 41.54488 1.000 27.88711 7 THR B N 1
ATOM 2796 C CA . THR B 1 10 ? -39.91886 40.18509 41.30864 1.000 22.34151 7 THR B CA 1
ATOM 2797 C C . THR B 1 10 ? -40.56874 41.37526 40.61638 1.000 23.42851 7 THR B C 1
ATOM 2798 O O . THR B 1 10 ? -41.08556 41.25409 39.51100 1.000 20.90349 7 THR B O 1
ATOM 2809 N N . TYR B 1 11 ? -40.54155 42.51637 41.28116 1.000 22.07163 8 TYR B N 1
ATOM 2810 C CA . TYR B 1 11 ? -41.14382 43.75109 40.82608 1.000 20.30904 8 TYR B CA 1
ATOM 2811 C C . TYR B 1 11 ? -40.08621 44.66196 40.22742 1.000 20.53541 8 TYR B C 1
ATOM 2812 O O . TYR B 1 11 ? -39.07764 44.93629 40.87741 1.000 20.87658 8 TYR B O 1
ATOM 2830 N N . VAL B 1 12 ? -40.33119 45.14924 38.99589 1.000 17.93840 9 VAL B N 1
ATOM 2831 C CA . VAL B 1 12 ? -39.42420 46.08398 38.32339 1.000 20.20480 9 VAL B CA 1
ATOM 2832 C C . VAL B 1 12 ? -39.96840 47.49626 38.42926 1.000 22.65522 9 VAL B C 1
ATOM 2833 O O . VAL B 1 12 ? -41.11711 47.76083 38.07721 1.000 19.03140 9 VAL B O 1
ATOM 2846 N N . ALA B 1 13 ? -39.13842 48.40999 38.93386 1.000 17.24833 10 ALA B N 1
ATOM 2847 C CA . ALA B 1 13 ? -39.43946 49.83186 38.98601 1.000 17.53441 10 ALA B CA 1
ATOM 2848 C C . ALA B 1 13 ? -38.42878 50.61234 38.16254 1.000 16.15239 10 ALA B C 1
ATOM 2849 O O . ALA B 1 13 ? -37.24890 50.26279 38.10875 1.000 16.82585 10 ALA B O 1
ATOM 2856 N N . PHE B 1 14 ? -38.88420 51.69195 37.55693 1.000 17.99688 11 PHE B N 1
ATOM 2857 C CA . PHE B 1 14 ? -38.00822 52.52730 36.75265 1.000 19.26994 11 PHE B CA 1
ATOM 2858 C C . PHE B 1 14 ? -38.62503 53.91085 36.64798 1.000 21.47184 11 PHE B C 1
ATOM 2859 O O . PHE B 1 14 ? -39.82851 54.10049 36.83453 1.000 19.26495 11 PHE B O 1
ATOM 2876 N N . ALA B 1 15 ? -37.78138 54.87532 36.33636 1.000 17.39326 12 ALA B N 1
ATOM 2877 C CA . ALA B 1 15 ? -38.24841 56.20029 35.94660 1.000 22.05130 12 ALA B CA 1
ATOM 2878 C C . ALA B 1 15 ? -38.89566 56.14302 34.56724 1.000 24.33056 12 ALA B C 1
ATOM 2879 O O . ALA B 1 15 ? -38.42490 55.40967 33.67997 1.000 21.30912 12 ALA B O 1
ATOM 2886 N N . SER B 1 16 ? -39.97294 56.91269 34.38928 1.000 20.51379 13 SER B N 1
ATOM 2887 C CA . SER B 1 16 ? -40.68655 56.89490 33.11304 1.000 23.61738 13 SER B CA 1
ATOM 2888 C C . SER B 1 16 ? -39.76560 57.24559 31.95376 1.000 27.88675 13 SER B C 1
ATOM 2889 O O . SER B 1 16 ? -39.94299 56.73638 30.84899 1.000 25.83427 13 SER B O 1
ATOM 2897 N N . GLU B 1 17 ? -38.79820 58.13697 32.20425 1.000 27.65077 14 GLU B N 1
ATOM 2898 C CA . GLU B 1 17 ? -37.79808 58.50175 31.20836 1.000 21.95798 14 GLU B CA 1
ATOM 2899 C C . GLU B 1 17 ? -37.04390 57.30553 30.65154 1.000 28.18026 14 GLU B C 1
ATOM 2900 O O . GLU B 1 17 ? -36.50637 57.35961 29.53301 1.000 25.76580 14 GLU B O 1
ATOM 2912 N N . ASP B 1 18 ? -36.94152 56.22475 31.42619 1.000 22.93380 15 ASP B N 1
ATOM 2913 C CA . ASP B 1 18 ? -36.08759 55.09314 31.07072 1.000 22.51084 15 ASP B CA 1
ATOM 2914 C C . ASP B 1 18 ? -36.88079 53.91499 30.51020 1.000 24.85980 15 ASP B C 1
ATOM 2915 O O . ASP B 1 18 ? -36.41632 52.75791 30.52087 1.000 21.45385 15 ASP B O 1
ATOM 2924 N N . ILE B 1 19 ? -38.07313 54.18283 30.00084 1.000 24.07513 16 ILE B N 1
ATOM 2925 C CA . ILE B 1 19 ? -38.93450 53.09885 29.53764 1.000 23.89563 16 ILE B CA 1
ATOM 2926 C C . ILE B 1 19 ? -38.24385 52.24820 28.48095 1.000 19.69255 16 ILE B C 1
ATOM 2927 O O . ILE B 1 19 ? -38.52675 51.05278 28.38296 1.000 24.47196 16 ILE B O 1
ATOM 2943 N N . LYS B 1 20 ? -37.34105 52.82120 27.68011 1.000 26.91922 17 LYS B N 1
ATOM 2944 C CA . LYS B 1 20 ? -36.69851 52.00112 26.65070 1.000 25.45703 17 LYS B CA 1
ATOM 2945 C C . LYS B 1 20 ? -35.95673 50.81818 27.26747 1.000 29.35645 17 LYS B C 1
ATOM 2946 O O . LYS B 1 20 ? -35.93188 49.72618 26.69277 1.000 23.01296 17 LYS B O 1
ATOM 2965 N N . PHE B 1 21 ? -35.34250 51.00966 28.43559 1.000 22.29589 18 PHE B N 1
ATOM 2966 C CA . PHE B 1 21 ? -34.61191 49.90341 29.04671 1.000 21.63273 18 PHE B CA 1
ATOM 2967 C C . PHE B 1 21 ? -35.56009 48.84483 29.57952 1.000 20.83263 18 PHE B C 1
ATOM 2968 O O . PHE B 1 21 ? -35.25278 47.64692 29.51751 1.000 23.59348 18 PHE B O 1
ATOM 2985 N N . TYR B 1 22 ? -36.72689 49.25598 30.09610 1.000 23.46852 19 TYR B N 1
ATOM 2986 C CA . TYR B 1 22 ? -37.70338 48.25452 30.52373 1.000 21.39316 19 TYR B CA 1
ATOM 2987 C C . TYR B 1 22 ? -38.15487 47.40224 29.34268 1.000 23.20460 19 TYR B C 1
ATOM 2988 O O . TYR B 1 22 ? -38.33481 46.19054 29.46540 1.000 26.78894 19 TYR B O 1
ATOM 3006 N N . ARG B 1 23 ? -38.36611 48.04330 28.18852 1.000 25.93570 20 ARG B N 1
ATOM 3007 C CA . ARG B 1 23 ? -38.83273 47.30313 27.01420 1.000 26.00687 20 ARG B CA 1
ATOM 3008 C C . ARG B 1 23 ? -37.79924 46.28032 26.57235 1.000 28.14821 20 ARG B C 1
ATOM 3009 O O . ARG B 1 23 ? -38.15377 45.19218 26.11788 1.000 26.25046 20 ARG B O 1
ATOM 3030 N N . LEU B 1 24 ? -36.51488 46.58309 26.75393 1.000 28.88420 21 LEU B N 1
ATOM 3031 C CA . LEU B 1 24 ? -35.49097 45.57394 26.53390 1.000 22.30655 21 LEU B CA 1
ATOM 3032 C C . LEU B 1 24 ? -35.66786 44.38952 27.47791 1.000 31.89312 21 LEU B C 1
ATOM 3033 O O . LEU B 1 24 ? -35.50232 43.23660 27.07887 1.000 29.02379 21 LEU B O 1
ATOM 3049 N N . MET B 1 25 ? -36.01305 44.65144 28.74040 1.000 26.36083 22 MET B N 1
ATOM 3050 C CA . MET B 1 25 ? -36.23945 43.55518 29.67703 1.000 28.06163 22 MET B CA 1
ATOM 3051 C C . MET B 1 25 ? -37.43007 42.71239 29.24911 1.000 27.99811 22 MET B C 1
ATOM 3052 O O . MET B 1 25 ? -37.39223 41.47464 29.30456 1.000 30.77052 22 MET B O 1
ATOM 3066 N N . GLU B 1 26 ? -38.52538 43.37441 28.87257 1.000 28.30843 23 GLU B N 1
ATOM 3067 C CA . GLU B 1 26 ? -39.66291 42.65246 28.32463 1.000 31.37407 23 GLU B CA 1
ATOM 3068 C C . GLU B 1 26 ? -39.23485 41.77297 27.16139 1.000 34.43571 23 GLU B C 1
ATOM 3069 O O . GLU B 1 26 ? -39.77258 40.67363 26.97193 1.000 31.66093 23 GLU B O 1
ATOM 3081 N N . ALA B 1 27 ? -38.28471 42.25176 26.35144 1.000 33.67932 24 ALA B N 1
ATOM 3082 C CA . ALA B 1 27 ? -37.78928 41.44457 25.23891 1.000 36.54520 24 ALA B CA 1
ATOM 3083 C C . ALA B 1 27 ? -37.01597 40.23891 25.74626 1.000 43.47103 24 ALA B C 1
ATOM 3084 O O . ALA B 1 27 ? -37.14366 39.13402 25.20121 1.000 41.82249 24 ALA B O 1
ATOM 3091 N N . TRP B 1 28 ? -36.21700 40.42635 26.79900 1.000 38.48851 25 TRP B N 1
ATOM 3092 C CA . TRP B 1 28 ? -35.56538 39.28696 27.42729 1.000 38.72560 25 TRP B CA 1
ATOM 3093 C C . TRP B 1 28 ? -36.58035 38.21841 27.81844 1.000 44.35292 25 TRP B C 1
ATOM 3094 O O . TRP B 1 28 ? -36.37432 37.02244 27.58500 1.000 50.35626 25 TRP B O 1
ATOM 3115 N N . LYS B 1 29 ? -37.67155 38.63240 28.44455 1.000 42.07809 26 LYS B N 1
ATOM 3116 C CA . LYS B 1 29 ? -38.65136 37.66508 28.92186 1.000 45.29415 26 LYS B CA 1
ATOM 3117 C C . LYS B 1 29 ? -39.33005 36.96717 27.75606 1.000 53.62764 26 LYS B C 1
ATOM 3118 O O . LYS B 1 29 ? -39.45996 35.74027 27.73408 1.000 52.06703 26 LYS B O 1
ATOM 3137 N N . ALA B 1 30 ? -39.76049 37.74292 26.76826 1.000 51.71246 27 ALA B N 1
ATOM 3138 C CA . ALA B 1 30 ? -40.46628 37.17366 25.63053 1.000 54.38468 27 ALA B CA 1
ATOM 3139 C C . ALA B 1 30 ? -39.57520 36.20149 24.87249 1.000 56.47615 27 ALA B C 1
ATOM 3140 O O . ALA B 1 30 ? -39.98974 35.08221 24.54611 1.000 61.81722 27 ALA B O 1
ATOM 3147 N N . ASN B 1 31 ? -38.34152 36.60906 24.59482 1.000 57.35385 28 ASN B N 1
ATOM 3148 C CA . ASN B 1 31 ? -37.39015 35.81638 23.83557 1.000 62.52036 28 ASN B CA 1
ATOM 3149 C C . ASN B 1 31 ? -36.72073 34.72323 24.65969 1.000 64.93653 28 ASN B C 1
ATOM 3150 O O . ASN B 1 31 ? -35.65825 34.24340 24.24141 1.000 71.16290 28 ASN B O 1
ATOM 3161 N N . GLU B 1 32 ? -37.25745 34.34722 25.82452 1.000 58.72419 29 GLU B N 1
ATOM 3162 C CA . GLU B 1 32 ? -36.70647 33.23404 26.60557 1.000 68.77614 29 GLU B CA 1
ATOM 3163 C C . GLU B 1 32 ? -35.19859 33.38144 26.82273 1.000 72.03882 29 GLU B C 1
ATOM 3164 O O . GLU B 1 32 ? -34.49329 32.40532 27.11122 1.000 73.57868 29 GLU B O 1
ATOM 3176 N N . LYS B 1 33 ? -34.68728 34.60359 26.68810 1.000 70.04532 30 LYS B N 1
ATOM 3177 C CA . LYS B 1 33 ? -33.26663 34.88239 26.86092 1.000 68.27014 30 LYS B CA 1
ATOM 3178 C C . LYS B 1 33 ? -32.84190 34.89207 28.32221 1.000 64.07117 30 LYS B C 1
ATOM 3179 O O . LYS B 1 33 ? -31.67155 35.16545 28.60740 1.000 65.73414 30 LYS B O 1
ATOM 3198 N N . ILE B 1 34 ? -33.75606 34.62446 29.25390 1.000 58.55667 31 ILE B N 1
ATOM 3199 C CA . ILE B 1 34 ? -33.46302 34.72972 30.67681 1.000 60.65217 31 ILE B CA 1
ATOM 3200 C C . ILE B 1 34 ? -34.27674 33.69250 31.42238 1.000 50.82611 31 ILE B C 1
ATOM 3201 O O . ILE B 1 34 ? -35.25958 33.16390 30.91187 1.000 54.29708 31 ILE B O 1
ATOM 3217 N N . ASP B 1 35 ? -33.87932 33.43953 32.65880 1.000 46.05557 32 ASP B N 1
ATOM 3218 C CA . ASP B 1 35 ? -34.49119 32.40804 33.47408 1.000 57.99510 32 ASP B CA 1
ATOM 3219 C C . ASP B 1 35 ? -35.11870 32.99620 34.72901 1.000 55.85620 32 ASP B C 1
ATOM 3220 O O . ASP B 1 35 ? -35.04101 32.41221 35.81016 1.000 57.85037 32 ASP B O 1
ATOM 3229 N N . PHE B 1 36 ? -35.74653 34.16676 34.60639 1.000 52.96539 33 PHE B N 1
ATOM 3230 C CA . PHE B 1 36 ? -36.54653 34.69558 35.70442 1.000 52.35315 33 PHE B CA 1
ATOM 3231 C C . PHE B 1 36 ? -37.73898 35.46625 35.15071 1.000 44.66705 33 PHE B C 1
ATOM 3232 O O . PHE B 1 36 ? -37.69041 36.04883 34.06365 1.000 38.86359 33 PHE B O 1
ATOM 3249 N N . ASN B 1 37 ? -38.80747 35.45481 35.92653 1.000 46.05307 34 ASN B N 1
ATOM 3250 C CA . ASN B 1 37 ? -40.02353 36.20218 35.65964 1.000 44.55426 34 ASN B CA 1
ATOM 3251 C C . ASN B 1 37 ? -40.02180 37.50740 36.45683 1.000 38.15284 34 ASN B C 1
ATOM 3252 O O . ASN B 1 37 ? -39.25172 37.68322 37.40745 1.000 34.24338 34 ASN B O 1
ATOM 3263 N N . PHE B 1 38 ? -40.88099 38.43370 36.04774 1.000 32.59524 35 PHE B N 1
ATOM 3264 C CA . PHE B 1 38 ? -41.06985 39.66753 36.80222 1.000 26.64611 35 PHE B CA 1
ATOM 3265 C C . PHE B 1 38 ? -42.39404 40.30751 36.41879 1.000 23.54996 35 PHE B C 1
ATOM 3266 O O . PHE B 1 38 ? -42.97716 39.99372 35.38639 1.000 25.70487 35 PHE B O 1
ATOM 3283 N N . PHE B 1 39 ? -42.85278 41.22442 37.26961 1.000 22.62852 36 PHE B N 1
ATOM 3284 C CA . PHE B 1 39 ? -44.03267 42.04939 36.99774 1.000 28.34366 36 PHE B CA 1
ATOM 3285 C C . PHE B 1 39 ? -43.69588 43.49911 37.30161 1.000 27.62969 36 PHE B C 1
ATOM 3286 O O . PHE B 1 39 ? -42.62689 43.81632 37.79561 1.000 21.47688 36 PHE B O 1
ATOM 3303 N N . ASP B 1 40 ? -44.62242 44.39776 36.94881 1.000 20.52483 37 ASP B N 1
ATOM 3304 C CA . ASP B 1 40 ? -44.41526 45.83883 37.09538 1.000 21.76424 37 ASP B CA 1
ATOM 3305 C C . ASP B 1 40 ? -45.76649 46.48785 37.35241 1.000 20.35020 37 ASP B C 1
ATOM 3306 O O . ASP B 1 40 ? -46.80492 45.82825 37.32718 1.000 20.71475 37 ASP B O 1
ATOM 3315 N N . ALA B 1 41 ? -45.76487 47.79025 37.55256 1.000 20.37560 38 ALA B N 1
ATOM 3316 C CA . ALA B 1 41 ? -47.00757 48.55679 37.68745 1.000 22.34389 38 ALA B CA 1
ATOM 3317 C C . ALA B 1 41 ? -47.14717 49.60150 36.57809 1.000 20.58519 38 ALA B C 1
ATOM 3318 O O . ALA B 1 41 ? -47.80181 50.63984 36.73854 1.000 20.80174 38 ALA B O 1
ATOM 3325 N N . HIS B 1 42 ? -46.50429 49.35555 35.43820 1.000 19.13097 39 HIS B N 1
ATOM 3326 C CA . HIS B 1 42 ? -46.55323 50.37704 34.39840 1.000 19.44703 39 HIS B CA 1
ATOM 3327 C C . HIS B 1 42 ? -47.97281 50.54547 33.84946 1.000 20.95676 39 HIS B C 1
ATOM 3328 O O . HIS B 1 42 ? -48.32292 51.63371 33.36478 1.000 23.90501 39 HIS B O 1
ATOM 3342 N N . ASP B 1 43 ? -48.78969 49.48975 33.91496 1.000 21.26140 40 ASP B N 1
ATOM 3343 C CA . ASP B 1 43 ? -50.21841 49.63570 33.59769 1.000 25.26245 40 ASP B CA 1
ATOM 3344 C C . ASP B 1 43 ? -50.89039 50.68731 34.48350 1.000 29.59691 40 ASP B C 1
ATOM 3345 O O . ASP B 1 43 ? -51.74519 51.44576 34.01934 1.000 27.25163 40 ASP B O 1
ATOM 3354 N N . LEU B 1 44 ? -50.48534 50.79441 35.76103 1.000 19.14570 41 LEU B N 1
ATOM 3355 C CA . LEU B 1 44 ? -51.06388 51.83813 36.60347 1.000 18.08525 41 LEU B CA 1
ATOM 3356 C C . LEU B 1 44 ? -50.54715 53.21479 36.22363 1.000 25.38317 41 LEU B C 1
ATOM 3357 O O . LEU B 1 44 ? -51.30764 54.19673 36.23721 1.000 23.24707 41 LEU B O 1
ATOM 3373 N N . PHE B 1 45 ? -49.25913 53.31683 35.90143 1.000 24.33482 42 PHE B N 1
ATOM 3374 C CA . PHE B 1 45 ? -48.70948 54.59031 35.42440 1.000 24.35058 42 PHE B CA 1
ATOM 3375 C C . PHE B 1 45 ? -49.51653 55.12653 34.24368 1.000 25.53021 42 PHE B C 1
ATOM 3376 O O . PHE B 1 45 ? -49.89587 56.31069 34.21592 1.000 27.67466 42 PHE B O 1
ATOM 3393 N N . ILE B 1 46 ? -49.83228 54.25880 33.28960 1.000 28.19121 43 ILE B N 1
ATOM 3394 C CA . ILE B 1 46 ? -50.57528 54.68555 32.09246 1.000 30.25467 43 ILE B CA 1
ATOM 3395 C C . ILE B 1 46 ? -51.94821 55.25237 32.47888 1.000 34.51781 43 ILE B C 1
ATOM 3396 O O . ILE B 1 46 ? -52.44573 56.19429 31.85099 1.000 37.35847 43 ILE B O 1
ATOM 3412 N N . SER B 1 47 ? -52.58729 54.67869 33.50628 1.000 27.95545 44 SER B N 1
ATOM 3413 C CA . SER B 1 47 ? -53.95550 55.05885 33.89107 1.000 27.11031 44 SER B CA 1
ATOM 3414 C C . SER B 1 47 ? -54.00031 56.36088 34.68424 1.000 34.83483 44 SER B C 1
ATOM 3415 O O . SER B 1 47 ? -55.07956 56.78768 35.11248 1.000 33.14193 44 SER B O 1
ATOM 3423 N N . ARG B 1 48 ? -52.86383 57.01538 34.86135 1.000 28.80216 45 ARG B N 1
ATOM 3424 C CA . ARG B 1 48 ? -52.84635 58.27633 35.57398 1.000 29.70757 45 ARG B CA 1
ATOM 3425 C C . ARG B 1 48 ? -53.66382 59.34460 34.88418 1.000 38.85041 45 ARG B C 1
ATOM 3426 O O . ARG B 1 48 ? -54.03918 60.32508 35.53646 1.000 42.18453 45 ARG B O 1
ATOM 3447 N N . ASP B 1 49 ? -53.93792 59.19114 33.58455 1.000 36.85281 46 ASP B N 1
ATOM 3448 C CA . ASP B 1 49 ? -54.76934 60.16513 32.88233 1.000 41.31515 46 ASP B CA 1
ATOM 3449 C C . ASP B 1 49 ? -56.25682 59.93244 33.10353 1.000 38.56228 46 ASP B C 1
ATOM 3450 O O . ASP B 1 49 ? -57.06180 60.77047 32.70136 1.000 47.90226 46 ASP B O 1
ATOM 3459 N N . THR B 1 50 ? -56.64816 58.83599 33.74130 1.000 36.34499 47 THR B N 1
ATOM 3460 C CA . THR B 1 50 ? -58.06264 58.53484 33.92398 1.000 38.00857 47 THR B CA 1
ATOM 3461 C C . THR B 1 50 ? -58.44602 58.19612 35.35378 1.000 37.39822 47 THR B C 1
ATOM 3462 O O . THR B 1 50 ? -59.62692 58.31226 35.69283 1.000 37.66705 47 THR B O 1
ATOM 3473 N N . SER B 1 51 ? -57.51846 57.76935 36.19032 1.000 29.41565 48 SER B N 1
ATOM 3474 C CA . SER B 1 51 ? -57.82860 57.44417 37.57371 1.000 30.24210 48 SER B CA 1
ATOM 3475 C C . SER B 1 51 ? -57.38650 58.58861 38.47598 1.000 25.14713 48 SER B C 1
ATOM 3476 O O . SER B 1 51 ? -56.44950 59.32028 38.16086 1.000 21.97850 48 SER B O 1
ATOM 3484 N N . LYS B 1 52 ? -58.05719 58.71766 39.62514 1.000 22.05476 49 LYS B N 1
ATOM 3485 C CA . LYS B 1 52 ? -57.64010 59.69678 40.61529 1.000 20.22216 49 LYS B CA 1
ATOM 3486 C C . LYS B 1 52 ? -56.26195 59.32471 41.17583 1.000 20.27216 49 LYS B C 1
ATOM 3487 O O . LYS B 1 52 ? -55.92067 58.15164 41.28840 1.000 17.99497 49 LYS B O 1
ATOM 3506 N N . PRO B 1 53 ? -55.45127 60.31389 41.55573 1.000 16.83869 50 PRO B N 1
ATOM 3507 C CA . PRO B 1 53 ? -54.16563 59.96696 42.20806 1.000 19.35885 50 PRO B CA 1
ATOM 3508 C C . PRO B 1 53 ? -54.31765 59.00574 43.37317 1.000 21.37859 50 PRO B C 1
ATOM 3509 O O . PRO B 1 53 ? -53.52209 58.06550 43.51132 1.000 18.82066 50 PRO B O 1
ATOM 3520 N N . GLU B 1 54 ? -55.32026 59.21991 44.23866 1.000 21.33914 51 GLU B N 1
ATOM 3521 C CA . GLU B 1 54 ? -55.45505 58.33166 45.40206 1.000 21.13012 51 GLU B CA 1
ATOM 3522 C C . GLU B 1 54 ? -55.71267 56.89691 44.96563 1.000 19.31491 51 GLU B C 1
ATOM 3523 O O . GLU B 1 54 ? -55.25284 55.95321 45.63097 1.000 16.59737 51 GLU B O 1
ATOM 3535 N N . THR B 1 55 ? -56.42495 56.70840 43.84235 1.000 19.42719 52 THR B N 1
ATOM 3536 C CA . THR B 1 55 ? -56.65243 55.36324 43.30024 1.000 17.32760 52 THR B CA 1
ATOM 3537 C C . THR B 1 55 ? -55.34124 54.72093 42.84036 1.000 18.50318 52 THR B C 1
ATOM 3538 O O . THR B 1 55 ? -55.11075 53.52577 43.05994 1.000 17.15722 52 THR B O 1
ATOM 3549 N N . ILE B 1 56 ? -54.51368 55.49649 42.12305 1.000 21.48009 53 ILE B N 1
ATOM 3550 C CA . ILE B 1 56 ? -53.20955 55.00905 41.67172 1.000 17.96084 53 ILE B CA 1
ATOM 3551 C C . ILE B 1 56 ? -52.35465 54.62248 42.86890 1.000 19.22115 53 ILE B C 1
ATOM 3552 O O . ILE B 1 56 ? -51.74686 53.53874 42.92124 1.000 19.69001 53 ILE B O 1
ATOM 3568 N N . LYS B 1 57 ? -52.27422 55.51724 43.84546 1.000 17.00898 54 LYS B N 1
ATOM 3569 C CA . LYS B 1 57 ? -51.36417 55.28428 44.95843 1.000 18.33807 54 LYS B CA 1
ATOM 3570 C C . LYS B 1 57 ? -51.78878 54.06011 45.75783 1.000 22.96771 54 LYS B C 1
ATOM 3571 O O . LYS B 1 57 ? -50.94279 53.22808 46.10989 1.000 17.08045 54 LYS B O 1
ATOM 3590 N N . ARG B 1 58 ? -53.09947 53.89193 45.98684 1.000 18.84136 55 ARG B N 1
ATOM 3591 C CA . ARG B 1 58 ? -53.57253 52.70976 46.70984 1.000 17.50419 55 ARG B CA 1
ATOM 3592 C C . ARG B 1 58 ? -53.31350 51.42500 45.92575 1.000 15.79389 55 ARG B C 1
ATOM 3593 O O . ARG B 1 58 ? -52.91743 50.40690 46.51186 1.000 19.85040 55 ARG B O 1
ATOM 3614 N N . ASN B 1 59 ? -53.54831 51.43609 44.61307 1.000 19.27158 56 ASN B N 1
ATOM 3615 C CA . ASN B 1 59 ? -53.28978 50.23815 43.81289 1.000 19.00857 56 ASN B CA 1
ATOM 3616 C C . ASN B 1 59 ? -51.81517 49.90045 43.74710 1.000 22.87556 56 ASN B C 1
ATOM 3617 O O . ASN B 1 59 ? -51.45369 48.71944 43.68952 1.000 22.12495 56 ASN B O 1
ATOM 3628 N N . LEU B 1 60 ? -50.95495 50.91588 43.75495 1.000 20.92670 57 LEU B N 1
ATOM 3629 C CA . LEU B 1 60 ? -49.51884 50.66213 43.83792 1.000 23.91546 57 LEU B CA 1
ATOM 3630 C C . LEU B 1 60 ? -49.18161 49.93314 45.12095 1.000 22.75852 57 LEU B C 1
ATOM 3631 O O . LEU B 1 60 ? -48.42194 48.95085 45.11703 1.000 22.80842 57 LEU B O 1
ATOM 3647 N N . ARG B 1 61 ? -49.71371 50.42621 46.24563 1.000 21.60692 58 ARG B N 1
ATOM 3648 C CA . ARG B 1 61 ? -49.46927 49.78030 47.53631 1.000 23.38520 58 ARG B CA 1
ATOM 3649 C C . ARG B 1 61 ? -49.95543 48.34025 47.50328 1.000 29.72566 58 ARG B C 1
ATOM 3650 O O . ARG B 1 61 ? -49.23780 47.42337 47.91973 1.000 27.51203 58 ARG B O 1
ATOM 3671 N N . GLU B 1 62 ? -51.13423 48.10059 46.92254 1.000 30.79298 59 GLU B N 1
ATOM 3672 C CA . GLU B 1 62 ? -51.61307 46.72358 46.81805 1.000 24.16856 59 GLU B CA 1
ATOM 3673 C C . GLU B 1 62 ? -50.72932 45.89164 45.89580 1.000 34.36823 59 GLU B C 1
ATOM 3674 O O . GLU B 1 62 ? -50.50050 44.70709 46.15142 1.000 39.43625 59 GLU B O 1
ATOM 3686 N N . ARG B 1 63 ? -50.24451 46.48004 44.80166 1.000 26.01707 60 ARG B N 1
ATOM 3687 C CA . ARG B 1 63 ? -49.43466 45.71337 43.85360 1.000 29.38363 60 ARG B CA 1
ATOM 3688 C C . ARG B 1 63 ? -48.10647 45.33761 44.48968 1.000 30.47550 60 ARG B C 1
ATOM 3689 O O . ARG B 1 63 ? -47.65839 44.19219 44.38316 1.000 29.25673 60 ARG B O 1
ATOM 3710 N N . MET B 1 64 ? -47.47516 46.27455 45.19105 1.000 27.13396 61 MET B N 1
ATOM 3711 C CA . MET B 1 64 ? -46.14236 46.01395 45.74206 1.000 24.04018 61 MET B CA 1
ATOM 3712 C C . MET B 1 64 ? -46.18085 45.17200 46.99876 1.000 31.77228 61 MET B C 1
ATOM 3713 O O . MET B 1 64 ? -45.14283 44.62502 47.37954 1.000 25.43670 61 MET B O 1
ATOM 3727 N N . LYS B 1 65 ? -47.34361 45.01814 47.63529 1.000 29.10300 62 LYS B N 1
ATOM 3728 C CA . LYS B 1 65 ? -47.44256 44.12265 48.77874 1.000 31.56318 62 LYS B CA 1
ATOM 3729 C C . LYS B 1 65 ? -47.28471 42.67540 48.35055 1.000 30.11082 62 LYS B C 1
ATOM 3730 O O . LYS B 1 65 ? -46.96271 41.82988 49.17759 1.000 27.67846 62 LYS B O 1
ATOM 3749 N N . ASN B 1 66 ? -47.46801 42.36504 47.07816 1.000 24.03810 63 ASN B N 1
ATOM 3750 C CA . ASN B 1 66 ? -47.22183 41.01724 46.57809 1.000 29.03059 63 ASN B CA 1
ATOM 3751 C C . ASN B 1 66 ? -45.80409 40.78297 46.07905 1.000 28.94554 63 ASN B C 1
ATOM 3752 O O . ASN B 1 66 ? -45.53676 39.71354 45.52334 1.000 29.04068 63 ASN B O 1
ATOM 3763 N N . ALA B 1 67 ? -44.91753 41.75414 46.19592 1.000 28.39423 64 ALA B N 1
ATOM 3764 C CA . ALA B 1 67 ? -43.55349 41.60156 45.71839 1.000 24.51767 64 ALA B CA 1
ATOM 3765 C C . ALA B 1 67 ? -42.68923 41.00255 46.82106 1.000 27.08059 64 ALA B C 1
ATOM 3766 O O . ALA B 1 67 ? -42.85996 41.34237 47.99640 1.000 28.34172 64 ALA B O 1
ATOM 3773 N N . LYS B 1 68 ? -41.74865 40.14176 46.43837 1.000 25.98138 65 LYS B N 1
ATOM 3774 C CA . LYS B 1 68 ? -40.71834 39.67482 47.36700 1.000 25.31161 65 LYS B CA 1
ATOM 3775 C C . LYS B 1 68 ? -39.40468 40.45227 47.24760 1.000 26.99249 65 LYS B C 1
ATOM 3776 O O . LYS B 1 68 ? -38.65835 40.55327 48.22662 1.000 23.53274 65 LYS B O 1
ATOM 3795 N N . GLN B 1 69 ? -39.10575 40.99733 46.07330 1.000 24.37006 66 GLN B N 1
ATOM 3796 C CA . GLN B 1 69 ? -37.93080 41.84625 45.89273 1.000 22.25217 66 GLN B CA 1
ATOM 3797 C C . GLN B 1 69 ? -38.15361 42.74691 44.68976 1.000 22.95680 66 GLN B C 1
ATOM 3798 O O . GLN B 1 69 ? -39.02041 42.49767 43.85255 1.000 20.25547 66 GLN B O 1
ATOM 3812 N N . VAL B 1 70 ? -37.35562 43.80925 44.61226 1.000 20.02941 67 VAL B N 1
ATOM 3813 C CA . VAL B 1 70 ? -37.48425 44.80414 43.55929 1.000 19.11123 67 VAL B CA 1
ATOM 3814 C C . VAL B 1 70 ? -36.18074 44.89180 42.76472 1.000 26.64527 67 VAL B C 1
ATOM 3815 O O . VAL B 1 70 ? -35.08348 44.91914 43.33976 1.000 20.67858 67 VAL B O 1
ATOM 3828 N N . VAL B 1 71 ? -36.31609 44.94754 41.43884 1.000 19.59354 68 VAL B N 1
ATOM 3829 C CA . VAL B 1 71 ? -35.24416 45.36694 40.54182 1.000 19.09237 68 VAL B CA 1
ATOM 3830 C C . VAL B 1 71 ? -35.52927 46.80937 40.12546 1.000 18.23475 68 VAL B C 1
ATOM 3831 O O . VAL B 1 71 ? -36.54346 47.10641 39.48061 1.000 17.61164 68 VAL B O 1
ATOM 3844 N N . LEU B 1 72 ? -34.64875 47.70439 40.49698 1.000 16.99057 69 LEU B N 1
ATOM 3845 C CA . LEU B 1 72 ? -34.79578 49.11816 40.21866 1.000 16.70420 69 LEU B CA 1
ATOM 3846 C C . LEU B 1 72 ? -33.79638 49.48772 39.13609 1.000 20.04966 69 LEU B C 1
ATOM 3847 O O . LEU B 1 72 ? -32.59152 49.25915 39.29353 1.000 16.68353 69 LEU B O 1
ATOM 3863 N N . LEU B 1 73 ? -34.28452 50.02283 38.04047 1.000 19.01612 70 LEU B N 1
ATOM 3864 C CA . LEU B 1 73 ? -33.37430 50.37093 36.95003 1.000 18.56415 70 LEU B CA 1
ATOM 3865 C C . LEU B 1 73 ? -32.71287 51.69137 37.30330 1.000 20.58975 70 LEU B C 1
ATOM 3866 O O . LEU B 1 73 ? -33.38897 52.66242 37.64165 1.000 21.58215 70 LEU B O 1
ATOM 3882 N N . GLY B 1 74 ? -31.38379 51.70678 37.27752 1.000 20.31608 71 GLY B N 1
ATOM 3883 C CA . GLY B 1 74 ? -30.60754 52.82308 37.79745 1.000 18.01148 71 GLY B CA 1
ATOM 3884 C C . GLY B 1 74 ? -30.04256 53.75400 36.74257 1.000 19.04587 71 GLY B C 1
ATOM 3885 O O . GLY B 1 74 ? -29.32502 53.33908 35.84034 1.000 22.58157 71 GLY B O 1
ATOM 3889 N N . SER B 1 75 ? -30.34984 55.02687 36.90810 1.000 18.39817 72 SER B N 1
ATOM 3890 C CA . SER B 1 75 ? -29.85332 56.07908 36.03837 1.000 17.63536 72 SER B CA 1
ATOM 3891 C C . SER B 1 75 ? -29.96620 57.37252 36.82231 1.000 17.74642 72 SER B C 1
ATOM 3892 O O . SER B 1 75 ? -30.58274 57.40295 37.89958 1.000 18.22554 72 SER B O 1
ATOM 3900 N N . GLY B 1 76 ? -29.48590 58.46537 36.22366 1.000 16.38576 73 GLY B N 1
ATOM 3901 C CA . GLY B 1 76 ? -29.72030 59.78245 36.80645 1.000 19.62279 73 GLY B CA 1
ATOM 3902 C C . GLY B 1 76 ? -31.18900 60.13716 36.96051 1.000 25.74997 73 GLY B C 1
ATOM 3903 O O . GLY B 1 76 ? -31.56146 60.88541 37.87508 1.000 23.02848 73 GLY B O 1
ATOM 3907 N N . ASN B 1 77 ? -32.03592 59.63495 36.06369 1.000 19.33947 74 ASN B N 1
ATOM 3908 C CA . ASN B 1 77 ? -33.46610 59.92020 36.16196 1.000 22.30988 74 ASN B CA 1
ATOM 3909 C C . ASN B 1 77 ? -34.07419 59.20418 37.35817 1.000 21.52078 74 ASN B C 1
ATOM 3910 O O . ASN B 1 77 ? -35.01488 59.71286 37.98803 1.000 23.06076 74 ASN B O 1
ATOM 3921 N N . THR B 1 78 ? -33.57830 57.98965 37.64066 1.000 22.10789 75 THR B N 1
ATOM 3922 C CA . THR B 1 78 ? -34.00308 57.24901 38.81681 1.000 20.59450 75 THR B CA 1
ATOM 3923 C C . THR B 1 78 ? -33.84156 58.10370 40.06221 1.000 22.27787 75 THR B C 1
ATOM 3924 O O . THR B 1 78 ? -34.71741 58.14885 40.91748 1.000 18.99843 75 THR B O 1
ATOM 3935 N N . LYS B 1 79 ? -32.68881 58.76210 40.18617 1.000 22.87934 76 LYS B N 1
ATOM 3936 C CA . LYS B 1 79 ? -32.44923 59.52615 41.39573 1.000 21.44941 76 LYS B CA 1
ATOM 3937 C C . LYS B 1 79 ? -33.31090 60.77759 41.46265 1.000 20.97970 76 LYS B C 1
ATOM 3938 O O . LYS B 1 79 ? -33.84403 61.10172 42.52394 1.000 24.76448 76 LYS B O 1
ATOM 3957 N N . ARG B 1 80 ? -33.42123 61.52013 40.36495 1.000 18.66423 77 ARG B N 1
ATOM 3958 C CA . ARG B 1 80 ? -34.28600 62.69597 40.35208 1.000 17.93080 77 ARG B CA 1
ATOM 3959 C C . ARG B 1 80 ? -35.74074 62.32878 40.64275 1.000 20.17234 77 ARG B C 1
ATOM 3960 O O . ARG B 1 80 ? -36.39585 62.94300 41.49633 1.000 20.54767 77 ARG B O 1
ATOM 3981 N N . LYS B 1 81 ? -36.28183 61.37363 39.88472 1.000 16.74660 78 LYS B N 1
ATOM 3982 C CA . LYS B 1 81 ? -37.69378 61.04805 40.01694 1.000 17.25729 78 LYS B CA 1
ATOM 3983 C C . LYS B 1 81 ? -37.95728 60.34255 41.33462 1.000 24.57379 78 LYS B C 1
ATOM 3984 O O . LYS B 1 81 ? -38.97420 60.57538 41.99681 1.000 21.92484 78 LYS B O 1
ATOM 4003 N N . GLY B 1 82 ? -37.03745 59.44772 41.71768 1.000 18.74048 79 GLY B N 1
ATOM 4004 C CA . GLY B 1 82 ? -37.25558 58.63316 42.90398 1.000 17.34361 79 GLY B CA 1
ATOM 4005 C C . GLY B 1 82 ? -37.11306 59.40455 44.18784 1.000 19.22746 79 GLY B C 1
ATOM 4006 O O . GLY B 1 82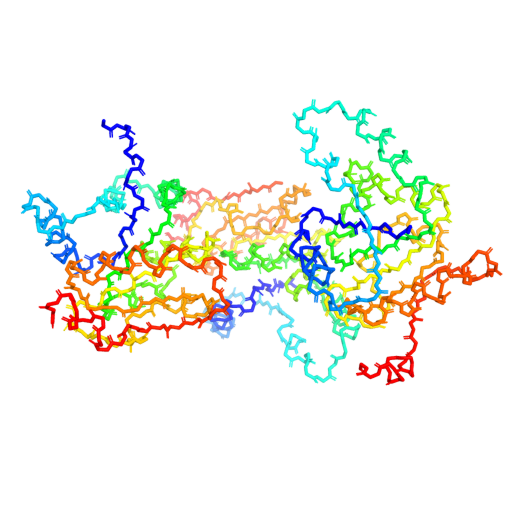 ? -37.54725 58.92336 45.24327 1.000 20.55974 79 GLY B O 1
ATOM 4010 N N . SER B 1 83 ? -36.52996 60.60064 44.12676 1.000 19.89559 80 SER B N 1
ATOM 4011 C CA . SER B 1 83 ? -36.29045 61.42884 45.29419 1.000 22.84358 80 SER B CA 1
ATOM 4012 C C . SER B 1 83 ? -37.28280 62.56864 45.44249 1.000 22.08157 80 SER B C 1
ATOM 4013 O O . SER B 1 83 ? -37.22344 63.29711 46.43532 1.000 19.48775 80 SER B O 1
ATOM 4021 N N . ASP B 1 84 ? -38.15547 62.77717 44.47926 1.000 19.26867 81 ASP B N 1
ATOM 4022 C CA . ASP B 1 84 ? -38.93721 64.00481 44.47277 1.000 23.40911 81 ASP B CA 1
ATOM 4023 C C . ASP B 1 84 ? -40.23260 63.91210 45.26622 1.000 21.38033 81 ASP B C 1
ATOM 4024 O O . ASP B 1 84 ? -40.93472 64.92411 45.36668 1.000 21.39540 81 ASP B O 1
ATOM 4033 N N . GLY B 1 85 ? -40.55686 62.76179 45.85573 1.000 18.82346 82 GLY B N 1
ATOM 4034 C CA . GLY B 1 85 ? -41.70556 62.65025 46.73238 1.000 20.86978 82 GLY B CA 1
ATOM 4035 C C . GLY B 1 85 ? -43.07497 62.71677 46.09048 1.000 20.10894 82 GLY B C 1
ATOM 4036 O O . GLY B 1 85 ? -44.07426 62.55683 46.81514 1.000 17.95841 82 GLY B O 1
ATOM 4040 N N . VAL B 1 86 ? -43.16854 62.91605 44.76548 1.000 21.60448 83 VAL B N 1
ATOM 4041 C CA . VAL B 1 86 ? -44.44921 63.11891 44.09460 1.000 21.17049 83 VAL B CA 1
ATOM 4042 C C . VAL B 1 86 ? -44.64550 62.24383 42.85497 1.000 28.31703 83 VAL B C 1
ATOM 4043 O O . VAL B 1 86 ? -45.78594 61.97241 42.44858 1.000 21.72790 83 VAL B O 1
ATOM 4056 N N . SER B 1 87 ? -43.55898 61.82158 42.23273 1.000 19.61743 84 SER B N 1
ATOM 4057 C CA . SER B 1 87 ? -43.70485 61.06974 40.99290 1.000 21.45118 84 SER B CA 1
ATOM 4058 C C . SER B 1 87 ? -44.11346 59.62071 41.27196 1.000 19.25321 84 SER B C 1
ATOM 4059 O O . SER B 1 87 ? -44.08198 59.10469 42.39729 1.000 19.33348 84 SER B O 1
ATOM 4067 N N . PHE B 1 88 ? -44.53325 58.94788 40.21053 1.000 21.51373 85 PHE B N 1
ATOM 4068 C CA . PHE B 1 88 ? -44.88055 57.53912 40.32522 1.000 18.59220 85 PHE B CA 1
ATOM 4069 C C . PHE B 1 88 ? -43.72243 56.73158 40.89080 1.000 19.46425 85 PHE B C 1
ATOM 4070 O O . PHE B 1 88 ? -43.90243 55.89558 41.78398 1.000 17.89832 85 PHE B O 1
ATOM 4087 N N . LEU B 1 89 ? -42.51212 56.95132 40.37453 1.000 21.14978 86 LEU B N 1
ATOM 4088 C CA . LEU B 1 89 ? -41.37527 56.20244 40.92415 1.000 18.62189 86 LEU B CA 1
ATOM 4089 C C . LEU B 1 89 ? -41.14564 56.55243 42.39813 1.000 16.41702 86 LEU B C 1
ATOM 4090 O O . LEU B 1 89 ? -40.80400 55.69411 43.20723 1.000 19.09947 86 LEU B O 1
ATOM 4106 N N . ALA B 1 90 ? -41.31042 57.82041 42.75975 1.000 18.27270 87 ALA B N 1
ATOM 4107 C CA . ALA B 1 90 ? -41.12553 58.19206 44.15646 1.000 21.31918 87 ALA B CA 1
ATOM 4108 C C . ALA B 1 90 ? -42.08383 57.41358 45.04657 1.000 22.90124 87 ALA B C 1
ATOM 4109 O O . ALA B 1 90 ? -41.72600 57.01513 46.16256 1.000 20.09964 87 ALA B O 1
ATOM 4116 N N . HIS B 1 91 ? -43.30448 57.16312 44.57053 1.000 19.65987 88 HIS B N 1
ATOM 4117 C CA . HIS B 1 91 ? -44.23577 56.35937 45.37244 1.000 19.02246 88 HIS B CA 1
ATOM 4118 C C . HIS B 1 91 ? -43.71422 54.94694 45.51863 1.000 21.39710 88 HIS B C 1
ATOM 4119 O O . HIS B 1 91 ? -43.77158 54.36069 46.61422 1.000 17.81313 88 HIS B O 1
ATOM 4133 N N . GLU B 1 92 ? -43.18736 54.37747 44.42295 1.000 18.41429 89 GLU B N 1
ATOM 4134 C CA . GLU B 1 92 ? -42.59868 53.04323 44.49250 1.000 18.87677 89 GLU B CA 1
ATOM 4135 C C . GLU B 1 92 ? -41.43422 53.01358 45.48505 1.000 20.53705 89 GLU B C 1
ATOM 4136 O O . GLU B 1 92 ? -41.31392 52.06556 46.27161 1.000 19.65801 89 GLU B O 1
ATOM 4148 N N . ILE B 1 93 ? -40.57740 54.04791 45.47017 1.000 20.02834 90 ILE B N 1
ATOM 4149 C CA . ILE B 1 93 ? -39.45160 54.09802 46.39220 1.000 20.99413 90 ILE B CA 1
ATOM 4150 C C . ILE B 1 93 ? -39.95743 54.16559 47.83137 1.000 27.59332 90 ILE B C 1
ATOM 4151 O O . ILE B 1 93 ? -39.46427 53.45737 48.71247 1.000 27.01158 90 ILE B O 1
ATOM 4167 N N . ASP B 1 94 ? -40.94595 55.03415 48.09559 1.000 19.97009 91 ASP B N 1
ATOM 4168 C CA . ASP B 1 94 ? -41.51658 55.11016 49.43805 1.000 29.40437 91 ASP B CA 1
ATOM 4169 C C . ASP B 1 94 ? -41.97389 53.74526 49.92592 1.000 25.52260 91 ASP B C 1
ATOM 4170 O O . ASP B 1 94 ? -41.81288 53.40715 51.10433 1.000 27.06427 91 ASP B O 1
ATOM 4179 N N . LEU B 1 95 ? -42.55371 52.93319 49.03025 1.000 21.92305 92 LEU B N 1
ATOM 4180 C CA . LEU B 1 95 ? -43.04920 51.62282 49.40230 1.000 19.22725 92 LEU B CA 1
ATOM 4181 C C . LEU B 1 95 ? -41.94866 50.59285 49.60136 1.000 28.85539 92 LEU B C 1
ATOM 4182 O O . LEU B 1 95 ? -42.09401 49.66376 50.40588 1.000 25.01471 92 LEU B O 1
ATOM 4198 N N . ILE B 1 96 ? -40.85688 50.71270 48.86767 1.000 24.84843 93 ILE B N 1
ATOM 4199 C CA . ILE B 1 96 ? -39.68083 49.90626 49.17561 1.000 21.46272 93 ILE B CA 1
ATOM 4200 C C . ILE B 1 96 ? -39.23689 50.15456 50.62157 1.000 20.92626 93 ILE B C 1
ATOM 4201 O O . ILE B 1 96 ? -39.01929 49.21630 51.38238 1.000 30.16190 93 ILE B O 1
ATOM 4217 N N . VAL B 1 97 ? -39.12746 51.41708 51.01075 1.000 26.33653 94 VAL B N 1
ATOM 4218 C CA . VAL B 1 97 ? -38.67733 51.72032 52.36392 1.000 30.42867 94 VAL B CA 1
ATOM 4219 C C . VAL B 1 97 ? -39.72166 51.29918 53.38184 1.000 41.20893 94 VAL B C 1
ATOM 4220 O O . VAL B 1 97 ? -39.39642 50.67128 54.39772 1.000 39.56629 94 VAL B O 1
ATOM 4233 N N . GLU B 1 98 ? -41.00010 51.57726 53.09921 1.000 35.14392 95 GLU B N 1
ATOM 4234 C CA . GLU B 1 98 ? -42.05754 51.22585 54.04345 1.000 35.73279 95 GLU B CA 1
ATOM 4235 C C . GLU B 1 98 ? -42.17651 49.72270 54.21448 1.000 33.06692 95 GLU B C 1
ATOM 4236 O O . GLU B 1 98 ? -42.40870 49.23273 55.32593 1.000 32.64342 95 GLU B O 1
ATOM 4248 N N . PHE B 1 99 ? -42.02963 48.96821 53.13018 1.000 32.89830 96 PHE B N 1
ATOM 4249 C CA . PHE B 1 99 ? -42.23770 47.53345 53.17390 1.000 26.48841 96 PHE B CA 1
ATOM 4250 C C . PHE B 1 99 ? -40.93144 46.70783 53.34385 1.000 20.91909 96 PHE B C 1
ATOM 4251 O O . PHE B 1 99 ? -40.98960 45.47703 53.31272 1.000 28.12176 96 PHE B O 1
ATOM 4268 N N . ASN B 1 100 ? -39.79832 47.32940 53.52896 1.000 26.80889 97 ASN B N 1
ATOM 4269 C CA . ASN B 1 100 ? -38.59756 46.54168 53.83101 1.000 30.88532 97 ASN B CA 1
ATOM 4270 C C . ASN B 1 100 ? -38.25903 45.54587 52.71031 1.000 26.05322 97 ASN B C 1
ATOM 4271 O O . ASN B 1 100 ? -38.02575 44.34821 52.94241 1.000 29.02784 97 ASN B O 1
ATOM 4282 N N . LEU B 1 101 ? -38.29436 46.03646 51.46138 1.000 22.97595 98 LEU B N 1
ATOM 4283 C CA . LEU B 1 101 ? -38.11345 45.11661 50.34538 1.000 23.82962 98 LEU B CA 1
ATOM 4284 C C . LEU B 1 101 ? -36.65042 45.09799 49.90167 1.000 17.55052 98 LEU B C 1
ATOM 4285 O O . LEU B 1 101 ? -36.03942 46.15146 49.77334 1.000 22.87024 98 LEU B O 1
ATOM 4301 N N . PRO B 1 102 ? -36.10496 43.93619 49.56572 1.000 20.89481 99 PRO B N 1
ATOM 4302 C CA . PRO B 1 102 ? -34.79049 43.91195 48.90262 1.000 23.30604 99 PRO B CA 1
ATOM 4303 C C . PRO B 1 102 ? -34.83531 44.68637 47.58949 1.000 25.55721 99 PRO B C 1
ATOM 4304 O O . PRO B 1 102 ? -35.82121 44.63262 46.84807 1.000 24.16514 99 PRO B O 1
ATOM 4315 N N . VAL B 1 103 ? -33.73139 45.38056 47.27482 1.000 18.36634 100 VAL B N 1
ATOM 4316 C CA . VAL B 1 103 ? -33.64619 46.14336 46.04288 1.000 17.64169 100 VAL B CA 1
ATOM 4317 C C . VAL B 1 103 ? -32.33246 45.83871 45.34856 1.000 20.52223 100 VAL B C 1
ATOM 4318 O O . VAL B 1 103 ? -31.26127 46.13096 45.90356 1.000 19.64324 100 VAL B O 1
ATOM 4331 N N . VAL B 1 104 ? -32.42074 45.31744 44.12197 1.000 19.68975 101 VAL B N 1
ATOM 4332 C CA . VAL B 1 104 ? -31.29748 45.17619 43.19448 1.000 20.41215 101 VAL B CA 1
ATOM 4333 C C . VAL B 1 104 ? -31.31198 46.36785 42.26023 1.000 20.50219 101 VAL B C 1
ATOM 4334 O O . VAL B 1 104 ? -32.23890 46.53359 41.45766 1.000 21.15951 101 VAL B O 1
ATOM 4347 N N . ILE B 1 105 ? -30.29945 47.22175 42.36398 1.000 16.65051 102 ILE B N 1
ATOM 4348 C CA . ILE B 1 105 ? -30.20406 48.39321 41.51735 1.000 15.29946 102 ILE B CA 1
ATOM 4349 C C . ILE B 1 105 ? -29.38137 48.00867 40.29831 1.000 24.66142 102 ILE B C 1
ATOM 4350 O O . ILE B 1 105 ? -28.20465 47.65152 40.41690 1.000 21.59833 102 ILE B O 1
ATOM 4366 N N . ALA B 1 106 ? -30.01270 48.03593 39.13606 1.000 20.81641 103 ALA B N 1
ATOM 4367 C CA . ALA B 1 106 ? -29.37226 47.61474 37.88322 1.000 19.64485 103 ALA B CA 1
ATOM 4368 C C . ALA B 1 106 ? -28.92031 48.86742 37.14575 1.000 20.04794 103 ALA B C 1
ATOM 4369 O O . ALA B 1 106 ? -29.73036 49.57558 36.54712 1.000 19.09524 103 ALA B O 1
ATOM 4376 N N . ASN B 1 107 ? -27.60890 49.13865 37.20417 1.000 18.58186 104 ASN B N 1
ATOM 4377 C CA . ASN B 1 107 ? -27.05926 50.35008 36.61960 1.000 17.39235 104 ASN B CA 1
ATOM 4378 C C . ASN B 1 107 ? -27.16349 50.26324 35.10240 1.000 16.81666 104 ASN B C 1
ATOM 4379 O O . ASN B 1 107 ? -26.54883 49.39059 34.48995 1.000 19.14116 104 ASN B O 1
ATOM 4390 N N . LEU B 1 108 ? -27.91894 51.19016 34.50769 1.000 18.58213 105 LEU B N 1
ATOM 4391 C CA . LEU B 1 108 ? -28.23926 51.12489 33.09045 1.000 20.76889 105 LEU B CA 1
ATOM 4392 C C . LEU B 1 108 ? -27.06111 51.50192 32.20140 1.000 23.31660 105 LEU B C 1
ATOM 4393 O O . LEU B 1 108 ? -27.13677 51.27935 30.98718 1.000 20.20784 105 LEU B O 1
ATOM 4409 N N . ASP B 1 109 ? -25.99598 52.07016 32.76318 1.000 20.78019 106 ASP B N 1
ATOM 4410 C CA . ASP B 1 109 ? -24.78873 52.35383 32.00889 1.000 25.06602 106 ASP B CA 1
ATOM 4411 C C . ASP B 1 109 ? -23.78102 51.22738 32.11332 1.000 22.95385 106 ASP B C 1
ATOM 4412 O O . ASP B 1 109 ? -22.69029 51.33827 31.56037 1.000 21.18327 106 ASP B O 1
ATOM 4421 N N . GLY B 1 110 ? -24.11704 50.14151 32.79023 1.000 22.00331 107 GLY B N 1
ATOM 4422 C CA . GLY B 1 110 ? -23.22160 49.01800 32.88700 1.000 22.65612 107 GLY B CA 1
ATOM 4423 C C . GLY B 1 110 ? -22.25065 49.05620 34.03753 1.000 24.43626 107 GLY B C 1
ATOM 4424 O O . GLY B 1 110 ? -21.47015 48.11235 34.18408 1.000 19.17147 107 GLY B O 1
ATOM 4428 N N . ASP B 1 111 ? -22.26434 50.11473 34.84699 1.000 16.69291 108 ASP B N 1
ATOM 4429 C CA . ASP B 1 111 ? -21.36894 50.20589 35.99591 1.000 18.71633 108 ASP B CA 1
ATOM 4430 C C . ASP B 1 111 ? -21.55169 48.99829 36.89341 1.000 19.83305 108 ASP B C 1
ATOM 4431 O O . ASP B 1 111 ? -22.66379 48.64710 37.27097 1.000 17.40423 108 ASP B O 1
ATOM 4440 N N . ARG B 1 112 ? -20.44611 48.35813 37.26043 1.000 17.92531 109 ARG B N 1
ATOM 4441 C CA . ARG B 1 112 ? -20.51410 47.18481 38.12944 1.000 20.46710 109 ARG B CA 1
ATOM 4442 C C . ARG B 1 112 ? -20.23005 47.46593 39.58442 1.000 15.19756 109 ARG B C 1
ATOM 4443 O O . ARG B 1 112 ? -20.10110 46.52073 40.37035 1.000 17.98599 109 ARG B O 1
ATOM 4464 N N . THR B 1 113 ? -20.18288 48.74526 39.99594 1.000 19.76210 110 THR B N 1
ATOM 4465 C CA . THR B 1 113 ? -20.09116 49.10185 41.40790 1.000 22.41442 110 THR B CA 1
ATOM 4466 C C . THR B 1 113 ? -21.26905 50.02230 41.76488 1.000 21.80937 110 THR B C 1
ATOM 4467 O O . THR B 1 113 ? -22.15399 50.25985 40.94903 1.000 18.35562 110 THR B O 1
ATOM 4478 N N . VAL B 1 114 ? -21.26489 50.54625 42.99795 1.000 22.81419 111 VAL B N 1
ATOM 4479 C CA . VAL B 1 114 ? -22.31870 51.45690 43.43524 1.000 20.75722 111 VAL B CA 1
ATOM 4480 C C . VAL B 1 114 ? -22.11785 52.80445 42.76282 1.000 21.83001 111 VAL B C 1
ATOM 4481 O O . VAL B 1 114 ? -21.01505 53.34271 42.76708 1.000 20.22477 111 VAL B O 1
ATOM 4494 N N . ASP B 1 115 ? -23.17701 53.33085 42.14414 1.000 16.85524 112 ASP B N 1
ATOM 4495 C CA . ASP B 1 115 ? -23.23463 54.72648 41.69956 1.000 20.77196 112 ASP B CA 1
ATOM 4496 C C . ASP B 1 115 ? -24.32369 55.38492 42.54694 1.000 24.06887 112 ASP B C 1
ATOM 4497 O O . ASP B 1 115 ? -25.51892 55.18159 42.28650 1.000 21.60970 112 ASP B O 1
ATOM 4506 N N . LYS B 1 116 ? -23.90684 56.15054 43.57670 1.000 17.84602 113 LYS B N 1
ATOM 4507 C CA . LYS B 1 116 ? -24.86110 56.83299 44.43827 1.000 20.16940 113 LYS B CA 1
ATOM 4508 C C . LYS B 1 116 ? -25.72944 57.81226 43.66501 1.000 23.22192 113 LYS B C 1
ATOM 4509 O O . LYS B 1 116 ? -26.82589 58.16163 44.13288 1.000 24.06063 113 LYS B O 1
ATOM 4528 N N . ASN B 1 117 ? -25.24431 58.30020 42.51439 1.000 25.32764 114 ASN B N 1
ATOM 4529 C CA . ASN B 1 117 ? -25.99120 59.22564 41.68105 1.000 21.34510 114 ASN B CA 1
ATOM 4530 C C . ASN B 1 117 ? -27.18541 58.55529 41.00178 1.000 17.50906 114 ASN B C 1
ATOM 4531 O O . ASN B 1 117 ? -28.01128 59.26129 40.40510 1.000 19.12771 114 ASN B O 1
ATOM 4542 N N . PHE B 1 118 ? -27.27914 57.23176 41.03815 1.000 15.20765 115 PHE B N 1
ATOM 4543 C CA . PHE B 1 118 ? -28.40997 56.49962 40.51106 1.000 17.36052 115 PHE B CA 1
ATOM 4544 C C . PHE B 1 118 ? -29.39463 56.02426 41.59583 1.000 23.06428 115 PHE B C 1
ATOM 4545 O O . PHE B 1 118 ? -30.41403 55.41473 41.25716 1.000 22.77828 115 PHE B O 1
ATOM 4562 N N . ILE B 1 119 ? -29.10981 56.24439 42.87462 1.000 17.96717 116 ILE B N 1
ATOM 4563 C CA . ILE B 1 119 ? -29.89436 55.65512 43.96513 1.000 18.71770 116 ILE B CA 1
ATOM 4564 C C . ILE B 1 119 ? -30.74639 56.75428 44.59811 1.000 20.00131 116 ILE B C 1
ATOM 4565 O O . ILE B 1 119 ? -30.20898 57.79391 45.01717 1.000 16.78052 116 ILE B O 1
ATOM 4581 N N . PRO B 1 120 ? -32.07243 56.60077 44.63915 1.000 21.48726 117 PRO B N 1
ATOM 4582 C CA . PRO B 1 120 ? -32.92824 57.63484 45.23986 1.000 18.90235 117 PRO B CA 1
ATOM 4583 C C . PRO B 1 120 ? -32.56859 57.95997 46.68630 1.000 19.23431 117 PRO B C 1
ATOM 4584 O O . PRO B 1 120 ? -32.30487 57.07219 47.49240 1.000 18.81569 117 PRO B O 1
ATOM 4595 N N . LYS B 1 121 ? -32.59743 59.21751 47.01775 1.000 19.79015 118 LYS B N 1
ATOM 4596 C CA . LYS B 1 121 ? -32.16908 59.67913 48.32742 1.000 21.84815 118 LYS B CA 1
ATOM 4597 C C . LYS B 1 121 ? -32.85126 58.98694 49.51230 1.000 22.71679 118 LYS B C 1
ATOM 4598 O O . LYS B 1 121 ? -32.21526 58.79016 50.54926 1.000 22.20936 118 LYS B O 1
ATOM 4617 N N . PRO B 1 122 ? -34.13223 58.59935 49.39743 1.000 24.30376 119 PRO B N 1
ATOM 4618 C CA . PRO B 1 122 ? -34.75345 57.89786 50.54323 1.000 25.25554 119 PRO B CA 1
ATOM 4619 C C . PRO B 1 122 ? -34.10018 56.57400 50.88494 1.000 26.70343 119 PRO B C 1
ATOM 4620 O O . PRO B 1 122 ? -34.11979 56.17902 52.06174 1.000 23.25306 119 PRO B O 1
ATOM 4631 N N . LEU B 1 123 ? -33.57102 55.84614 49.89656 1.000 20.20785 120 LEU B N 1
ATOM 4632 C CA . LEU B 1 123 ? -32.82445 54.62423 50.19016 1.000 18.38638 120 LEU B CA 1
ATOM 4633 C C . LEU B 1 123 ? -31.47835 54.93387 50.82736 1.000 19.03397 120 LEU B C 1
ATOM 4634 O O . LEU B 1 123 ? -31.00341 54.15437 51.67857 1.000 25.02200 120 LEU B O 1
ATOM 4650 N N . LEU B 1 124 ? -30.83049 56.02819 50.41580 1.000 26.06733 121 LEU B N 1
ATOM 4651 C CA . LEU B 1 124 ? -29.55653 56.39080 51.03264 1.000 23.85588 121 LEU B CA 1
ATOM 4652 C C . LEU B 1 124 ? -29.76633 56.92928 52.43643 1.000 29.49255 121 LEU B C 1
ATOM 4653 O O . LEU B 1 124 ? -29.00449 56.58899 53.34514 1.000 28.86577 121 LEU B O 1
ATOM 4669 N N . ASP B 1 125 ? -30.79106 57.76888 52.61510 1.000 26.05248 122 ASP B N 1
ATOM 4670 C CA . ASP B 1 125 ? -31.06317 58.37481 53.91677 1.000 24.69922 122 ASP B CA 1
ATOM 4671 C C . ASP B 1 125 ? -31.34247 57.31292 54.96909 1.000 27.57116 122 ASP B C 1
ATOM 4672 O O . ASP B 1 125 ? -30.95982 57.44473 56.13629 1.000 28.23789 122 ASP B O 1
ATOM 4681 N N . SER B 1 126 ? -32.05952 56.28219 54.58846 1.000 24.31691 123 SER B N 1
ATOM 4682 C CA . SER B 1 126 ? -32.43547 55.24262 55.53329 1.000 26.45051 123 SER B CA 1
ATOM 4683 C C . SER B 1 126 ? -31.39372 54.13450 55.66529 1.000 21.81697 123 SER B C 1
ATOM 4684 O O . SER B 1 126 ? -31.59410 53.22137 56.48449 1.000 24.91503 123 SER B O 1
ATOM 4692 N N . GLU B 1 127 ? -30.30754 54.18317 54.89900 1.000 23.25274 124 GLU B N 1
ATOM 4693 C CA . GLU B 1 127 ? -29.28498 53.14403 54.91256 1.000 26.90532 124 GLU B CA 1
ATOM 4694 C C . GLU B 1 127 ? -29.87950 51.78133 54.58745 1.000 29.75429 124 GLU B C 1
ATOM 4695 O O . GLU B 1 127 ? -29.41567 50.74624 55.08493 1.000 19.87031 124 GLU B O 1
ATOM 4707 N N . HIS B 1 128 ? -30.89152 51.78534 53.72103 1.000 22.09882 125 HIS B N 1
ATOM 4708 C CA . HIS B 1 128 ? -31.41584 50.53996 53.16617 1.000 18.04614 125 HIS B CA 1
ATOM 4709 C C . HIS B 1 128 ? -30.27326 49.67485 52.63498 1.000 18.10984 125 HIS B C 1
ATOM 4710 O O . HIS B 1 128 ? -29.31703 50.18081 52.05004 1.000 19.75873 125 HIS B O 1
ATOM 4725 N N . TYR B 1 129 ? -30.37509 48.36032 52.86557 1.000 20.64065 126 TYR B N 1
ATOM 4726 C CA . TYR B 1 129 ? -29.40343 47.38436 52.36116 1.000 19.10454 126 TYR B CA 1
ATOM 4727 C C . TYR B 1 129 ? -29.76283 47.08765 50.91436 1.000 16.61058 126 TYR B C 1
ATOM 4728 O O . TYR B 1 129 ? -30.79547 46.47302 50.64107 1.000 19.07040 126 TYR B O 1
ATOM 4746 N N . THR B 1 130 ? -28.92890 47.55427 49.98729 1.000 18.68092 127 THR B N 1
ATOM 4747 C CA . THR B 1 130 ? -29.15440 47.42034 48.55572 1.000 17.88106 127 THR B CA 1
ATOM 4748 C C . THR B 1 130 ? -27.94653 46.76120 47.90493 1.000 21.33986 127 THR B C 1
ATOM 4749 O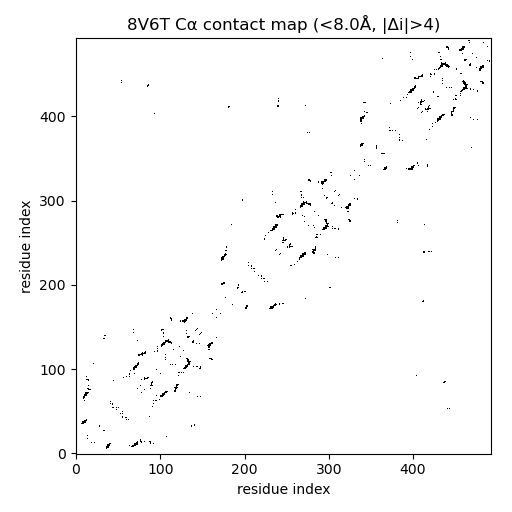 O . THR B 1 130 ? -26.86483 46.74840 48.46486 1.000 17.50962 127 THR B O 1
ATOM 4760 N N . VAL B 1 131 ? -28.12641 46.22769 46.69520 1.000 16.66098 128 VAL B N 1
ATOM 4761 C CA . VAL B 1 131 ? -26.98850 45.78043 45.88489 1.000 14.63705 128 VAL B CA 1
ATOM 4762 C C . VAL B 1 131 ? -27.10342 46.39176 44.50433 1.000 19.91225 128 VAL B C 1
ATOM 4763 O O . VAL B 1 131 ? -28.18142 46.45706 43.90838 1.000 17.97026 128 VAL B O 1
ATOM 4776 N N . SER B 1 132 ? -25.98074 46.90595 44.01201 1.000 15.72855 129 SER B N 1
ATOM 4777 C CA . SER B 1 132 ? -25.89389 47.49159 42.68802 1.000 15.34356 129 SER B CA 1
ATOM 4778 C C . SER B 1 132 ? -25.11473 46.54936 41.78824 1.000 16.90107 129 SER B C 1
ATOM 4779 O O . SER B 1 132 ? -24.08286 46.00756 42.19525 1.000 18.18449 129 SER B O 1
ATOM 4787 N N . VAL B 1 133 ? -25.60896 46.37739 40.56109 1.000 19.19786 130 VAL B N 1
ATOM 4788 C CA . VAL B 1 133 ? -25.04671 45.45252 39.58345 1.000 17.40955 130 VAL B CA 1
ATOM 4789 C C . VAL B 1 133 ? -25.24231 46.10694 38.22894 1.000 16.68397 130 VAL B C 1
ATOM 4790 O O . VAL B 1 133 ? -26.03405 47.02352 38.08731 1.000 15.17759 130 VAL B O 1
ATOM 4803 N N . SER B 1 134 ? -24.53631 45.59983 37.22207 1.000 17.38623 131 SER B N 1
ATOM 4804 C CA . SER B 1 134 ? -24.76865 46.05407 35.86185 1.000 16.15289 131 SER B CA 1
ATOM 4805 C C . SER B 1 134 ? -26.10860 45.54746 35.35388 1.000 15.91912 131 SER B C 1
ATOM 4806 O O . SER B 1 134 ? -26.62366 44.53483 35.79819 1.000 19.95887 131 SER B O 1
ATOM 4814 N N . PHE B 1 135 ? -26.65760 46.26146 34.38194 1.000 18.45990 132 PHE B N 1
ATOM 4815 C CA . PHE B 1 135 ? -27.91839 45.86425 33.74786 1.000 20.13190 132 PHE B CA 1
ATOM 4816 C C . PHE B 1 135 ? -27.61831 44.76747 32.74364 1.000 22.11301 132 PHE B C 1
ATOM 4817 O O . PHE B 1 135 ? -27.43780 45.02434 31.55420 1.000 20.04429 132 PHE B O 1
ATOM 4834 N N . GLN B 1 136 ? -27.51623 43.53227 33.25892 1.000 19.60560 133 GLN B N 1
ATOM 4835 C CA . GLN B 1 136 ? -27.19490 42.33280 32.50220 1.000 24.00867 133 GLN B CA 1
ATOM 4836 C C . GLN B 1 136 ? -27.98531 41.20338 33.16009 1.000 25.81921 133 GLN B C 1
ATOM 4837 O O . GLN B 1 136 ? -27.93991 41.06046 34.40230 1.000 20.70438 133 GLN B O 1
ATOM 4851 N N . PRO B 1 137 ? -28.66596 40.35489 32.38542 1.000 23.04886 134 PRO B N 1
ATOM 4852 C CA . PRO B 1 137 ? -29.58606 39.40247 33.01627 1.000 23.61232 134 PRO B CA 1
ATOM 4853 C C . PRO B 1 137 ? -28.92516 38.39471 33.94521 1.000 24.30603 134 PRO B C 1
ATOM 4854 O O . PRO B 1 137 ? -29.53252 38.03342 34.95889 1.000 23.23341 134 PRO B O 1
ATOM 4865 N N . LYS B 1 138 ? -27.70401 37.93684 33.68259 1.000 22.48204 135 LYS B N 1
ATOM 4866 C CA . LYS B 1 138 ? -27.14667 36.90122 34.55531 1.000 21.77389 135 LYS B CA 1
ATOM 4867 C C . LYS B 1 138 ? -26.81333 37.44797 35.94596 1.000 18.37045 135 LYS B C 1
ATOM 4868 O O . LYS B 1 138 ? -26.96280 36.73637 36.93905 1.000 20.68701 135 LYS B O 1
ATOM 4887 N N . ILE B 1 139 ? -26.28126 38.68199 36.03539 1.000 20.55847 136 ILE B N 1
ATOM 4888 C CA . ILE B 1 139 ? -25.92294 39.19140 37.36604 1.000 17.15037 136 ILE B CA 1
ATOM 4889 C C . ILE B 1 139 ? -27.18685 39.58739 38.11868 1.000 19.49341 136 ILE B C 1
ATOM 4890 O O . ILE B 1 139 ? -27.24297 39.44459 39.34010 1.000 22.00384 136 ILE B O 1
ATOM 4906 N N . ILE B 1 140 ? -28.21444 40.07608 37.41679 1.000 20.72371 137 ILE B N 1
ATOM 4907 C CA . ILE B 1 140 ? -29.50115 40.33769 38.05720 1.000 24.27358 137 ILE B CA 1
ATOM 4908 C C . ILE B 1 140 ? -30.06545 39.05340 38.65971 1.000 22.00067 137 ILE B C 1
ATOM 4909 O O . ILE B 1 140 ? -30.43508 39.01757 39.83929 1.000 21.29588 137 ILE B O 1
ATOM 4925 N N . LYS B 1 141 ? -30.10380 37.96891 37.87326 1.000 20.18383 138 LYS B N 1
ATOM 4926 C CA . LYS B 1 141 ? -30.56062 36.68479 38.40222 1.000 24.16962 138 LYS B CA 1
ATOM 4927 C C . LYS B 1 141 ? -29.74545 36.25331 39.61489 1.000 26.53551 138 LYS B C 1
ATOM 4928 O O . LYS B 1 141 ? -30.29399 35.80187 40.62322 1.000 21.16014 138 LYS B O 1
ATOM 4947 N N . TYR B 1 142 ? -28.41270 36.35491 39.52399 1.000 22.42879 139 TYR B N 1
ATOM 4948 C CA . TYR B 1 142 ? -27.58779 36.01137 40.67547 1.000 19.65593 139 TYR B CA 1
ATOM 4949 C C . TYR B 1 142 ? -27.98420 36.82904 41.90098 1.000 19.44674 139 TYR B C 1
ATOM 4950 O O . TYR B 1 142 ? -28.06074 36.29741 43.00879 1.000 21.92048 139 TYR B O 1
ATOM 4968 N N . ALA B 1 143 ? -28.25937 38.11960 41.72325 1.000 19.94788 140 ALA B N 1
ATOM 4969 C CA . ALA B 1 143 ? -28.65768 38.91963 42.87555 1.000 20.20843 140 ALA B CA 1
ATOM 4970 C C . ALA B 1 143 ? -30.02436 38.50408 43.40691 1.000 21.70610 140 ALA B C 1
ATOM 4971 O O . ALA B 1 143 ? -30.27229 38.58052 44.61715 1.000 21.78932 140 ALA B O 1
ATOM 4978 N N . LEU B 1 144 ? -30.93035 38.07505 42.52112 1.000 21.74192 141 LEU B N 1
ATOM 4979 C CA . LEU B 1 144 ? -32.22273 37.55678 42.98787 1.000 24.50029 141 LEU B CA 1
ATOM 4980 C C . LEU B 1 144 ? -32.06186 36.24789 43.76191 1.000 26.09043 141 LEU B C 1
ATOM 4981 O O . LEU B 1 144 ? -32.76970 36.01075 44.75251 1.000 24.74385 141 LEU B O 1
ATOM 4997 N N . ASP B 1 145 ? -31.11662 35.40588 43.35817 1.000 25.05306 142 ASP B N 1
ATOM 4998 C CA . ASP B 1 145 ? -30.92169 34.11780 44.01055 1.000 26.01726 142 ASP B CA 1
ATOM 4999 C C . ASP B 1 145 ? -30.04485 34.19611 45.24759 1.000 31.77869 142 ASP B C 1
ATOM 5000 O O . ASP B 1 145 ? -29.96923 33.21367 46.00284 1.000 25.68728 142 ASP B O 1
ATOM 5009 N N . ASN B 1 146 ? -29.38150 35.32669 45.47791 1.000 23.37243 143 ASN B N 1
ATOM 5010 C CA . ASN B 1 146 ? -28.47704 35.43274 46.61272 1.000 22.16755 143 ASN B CA 1
ATOM 5011 C C . ASN B 1 146 ? -28.83411 36.60463 47.50348 1.000 22.46637 143 ASN B C 1
ATOM 5012 O O . ASN B 1 146 ? -29.51267 36.42817 48.51893 1.000 24.40369 143 ASN B O 1
ATOM 5023 N N . TYR B 1 147 ? -28.40818 37.80613 47.14309 1.000 19.17474 144 TYR B N 1
ATOM 5024 C CA . TYR B 1 147 ? -28.69504 38.96336 47.97757 1.000 20.86097 144 TYR B CA 1
ATOM 5025 C C . TYR B 1 147 ? -30.15318 38.98735 48.43163 1.000 18.52697 144 TYR B C 1
ATOM 5026 O O . TYR B 1 147 ? -30.44849 39.27842 49.59962 1.000 21.99475 144 TYR B O 1
ATOM 5044 N N . CYS B 1 148 ? -31.09323 38.74943 47.50577 1.000 24.38986 145 CYS B N 1
ATOM 5045 C CA . CYS B 1 148 ? -32.50347 38.92307 47.85636 1.000 25.72915 145 CYS B CA 1
ATOM 5046 C C . CYS B 1 148 ? -32.98576 37.84529 48.83074 1.000 27.38088 145 CYS B C 1
ATOM 5047 O O . CYS B 1 148 ? -33.92036 38.07977 49.60771 1.000 29.20133 145 CYS B O 1
ATOM 5055 N N . VAL B 1 149 ? -32.36073 36.67135 48.80251 1.000 25.05561 146 VAL B N 1
ATOM 5056 C CA . VAL B 1 149 ? -32.63345 35.63343 49.78274 1.000 27.79231 146 VAL B CA 1
ATOM 5057 C C . VAL B 1 149 ? -31.98151 35.95666 51.11344 1.000 32.82741 146 VAL B C 1
ATOM 5058 O O . VAL B 1 149 ? -32.61815 35.87233 52.16874 1.000 34.38451 146 VAL B O 1
ATOM 5071 N N . ASN B 1 150 ? -30.69928 36.34256 51.08620 1.000 29.71082 147 ASN B N 1
ATOM 5072 C CA . ASN B 1 150 ? -29.97252 36.62582 52.32167 1.000 23.18922 147 ASN B CA 1
ATOM 5073 C C . ASN B 1 150 ? -30.44193 37.89766 52.98984 1.000 24.82940 147 ASN B C 1
ATOM 5074 O O . ASN B 1 150 ? -30.24189 38.07186 54.18731 1.000 25.42182 147 ASN B O 1
ATOM 5085 N N . TYR B 1 151 ? -31.06730 38.80407 52.24315 1.000 20.92681 148 TYR B N 1
ATOM 5086 C CA . TYR B 1 151 ? -31.47383 40.07609 52.81973 1.000 20.71534 148 TYR B CA 1
ATOM 5087 C C . TYR B 1 151 ? -32.25480 39.92149 54.12286 1.000 27.57413 148 TYR B C 1
ATOM 5088 O O . TYR B 1 151 ? -32.03744 40.65569 55.08987 1.000 21.96742 148 TYR B O 1
ATOM 5106 N N . TYR B 1 152 ? -33.24153 39.03734 54.14002 1.000 22.10473 149 TYR B N 1
ATOM 5107 C CA . TYR B 1 152 ? -34.18752 39.02666 55.25997 1.000 26.91839 149 TYR B CA 1
ATOM 5108 C C . TYR B 1 152 ? -33.55939 38.62535 56.57736 1.000 33.20686 149 TYR B C 1
ATOM 5109 O O . TYR B 1 152 ? -34.18186 38.86544 57.61944 1.000 40.06413 149 TYR B O 1
ATOM 5127 N N . SER B 1 153 ? -32.34190 38.06101 56.56587 1.000 35.27651 150 SER B N 1
ATOM 5128 C CA . SER B 1 153 ? -31.65847 37.67693 57.79849 1.000 25.63002 150 SER B CA 1
ATOM 5129 C C . SER B 1 153 ? -30.24960 38.25541 57.88730 1.000 34.70274 150 SER B C 1
ATOM 5130 O O . SER B 1 153 ? -29.43185 37.75017 58.65275 1.000 32.44859 150 SER B O 1
ATOM 5138 N N . SER B 1 154 ? -29.95655 39.31151 57.13751 1.000 28.79459 151 SER B N 1
ATOM 5139 C CA . SER B 1 154 ? -28.65301 39.96587 57.14537 1.000 29.49744 151 SER B CA 1
ATOM 5140 C C . SER B 1 154 ? -28.69020 41.16191 58.07502 1.000 26.80646 151 SER B C 1
ATOM 5141 O O . SER B 1 154 ? -29.72620 41.80472 58.24948 1.000 27.72186 151 SER B O 1
ATOM 5149 N N . SER B 1 155 ? -27.55735 41.44074 58.69051 1.000 25.30452 152 SER B N 1
ATOM 5150 C CA . SER B 1 155 ? -27.33181 42.68228 59.42116 1.000 36.33604 152 SER B CA 1
ATOM 5151 C C . SER B 1 155 ? -26.60467 43.73412 58.58373 1.000 33.90940 152 SER B C 1
ATOM 5152 O O . SER B 1 155 ? -26.18808 44.77448 59.11514 1.000 29.65729 152 SER B O 1
ATOM 5160 N N . ASN B 1 156 ? -26.44019 43.49159 57.28947 1.000 30.65383 153 ASN B N 1
ATOM 5161 C CA . ASN B 1 156 ? -25.80902 44.49212 56.43871 1.000 24.73029 153 ASN B CA 1
ATOM 5162 C C . ASN B 1 156 ? -26.70417 45.70059 56.25502 1.000 27.45305 153 ASN B C 1
ATOM 5163 O O . ASN B 1 156 ? -27.93730 45.60383 56.35895 1.000 21.16995 153 ASN B O 1
ATOM 5174 N N . SER B 1 157 ? -26.08816 46.84620 55.96609 1.000 28.21582 154 SER B N 1
ATOM 5175 C CA . SER B 1 157 ? -26.82972 48.07724 55.70650 1.000 25.07604 154 SER B CA 1
ATOM 5176 C C . SER B 1 157 ? -26.05228 48.93876 54.71861 1.000 23.39581 154 SER B C 1
ATOM 5177 O O . SER B 1 157 ? -24.83598 48.79670 54.59083 1.000 23.66293 154 SER B O 1
ATOM 5185 N N . GLY B 1 158 ? -26.77111 49.78764 53.99600 1.000 20.84399 155 GLY B N 1
ATOM 5186 C CA . GLY B 1 158 ? -26.19002 50.68332 53.02092 1.000 24.57637 155 GLY B CA 1
ATOM 5187 C C . GLY B 1 158 ? -25.96120 50.00018 51.68811 1.000 16.27224 155 GLY B C 1
ATOM 5188 O O . GLY B 1 158 ? -26.42989 48.89167 51.43241 1.000 19.61013 155 GLY B O 1
ATOM 5192 N N . SER B 1 159 ? -25.18457 50.67466 50.83525 1.000 19.09500 156 SER B N 1
ATOM 5193 C CA . SER B 1 159 ? -25.02840 50.21433 49.46257 1.000 20.31857 156 SER B CA 1
ATOM 5194 C C . SER B 1 159 ? -23.95212 49.14733 49.33898 1.000 16.22862 156 SER B C 1
ATOM 5195 O O . SER B 1 159 ? -22.79494 49.36480 49.72357 1.000 15.67745 156 SER B O 1
ATOM 5203 N N . TYR B 1 160 ? -24.31529 48.02463 48.72868 1.000 14.56188 157 TYR B N 1
ATOM 5204 C CA . TYR B 1 160 ? -23.40820 46.92201 48.43211 1.000 18.03769 157 TYR B CA 1
ATOM 5205 C C . TYR B 1 160 ? -23.28685 46.71100 46.92272 1.000 18.06047 157 TYR B C 1
ATOM 5206 O O . TYR B 1 160 ? -24.06381 47.25073 46.12423 1.000 16.05894 157 TYR B O 1
ATOM 5224 N N . LEU B 1 161 ? -22.29108 45.91494 46.55076 1.000 18.19158 158 LEU B N 1
ATOM 5225 C CA . LEU B 1 161 ? -22.02907 45.52753 45.16373 1.000 17.90083 158 LEU B CA 1
ATOM 5226 C C . LEU B 1 161 ? -21.60669 44.06539 45.15225 1.000 17.75357 158 LEU B C 1
ATOM 5227 O O . LEU B 1 161 ? -21.42100 43.45263 46.20093 1.000 18.18445 158 LEU B O 1
ATOM 5243 N N . TYR B 1 162 ? -21.45097 43.51172 43.96607 1.000 17.62637 159 TYR B N 1
ATOM 5244 C CA . TYR B 1 162 ? -20.81973 42.21083 43.91971 1.000 20.19936 159 TYR B CA 1
ATOM 5245 C C . TYR B 1 162 ? -19.39105 42.36803 43.38286 1.000 22.41848 159 TYR B C 1
ATOM 5246 O O . TYR B 1 162 ? -19.16901 43.10949 42.41422 1.000 19.12236 159 TYR B O 1
ATOM 5264 N N . PRO B 1 163 ? -18.42169 41.67572 43.96896 1.000 22.70896 160 PRO B N 1
ATOM 5265 C CA . PRO B 1 163 ? -17.02358 41.82475 43.51692 1.000 23.08988 160 PRO B CA 1
ATOM 5266 C C . PRO B 1 163 ? -16.77767 41.16357 42.16659 1.000 23.42282 160 PRO B C 1
ATOM 5267 O O . PRO B 1 163 ? -17.62104 40.46531 41.60624 1.000 20.59304 160 PRO B O 1
ATOM 5278 N N . THR B 1 164 ? -15.57221 41.42052 41.61878 1.000 18.95043 161 THR B N 1
ATOM 5279 C CA . THR B 1 164 ? -15.28287 40.99464 40.24896 1.000 20.06791 161 THR B CA 1
ATOM 5280 C C . THR B 1 164 ? -15.37470 39.47958 40.08943 1.000 21.99772 161 THR B C 1
ATOM 5281 O O . THR B 1 164 ? -15.75303 38.99658 39.02022 1.000 22.55733 161 THR B O 1
ATOM 5292 N N . SER B 1 165 ? -15.03335 38.71329 41.13191 1.000 21.34034 162 SER B N 1
ATOM 5293 C CA . SER B 1 165 ? -15.07608 37.26026 41.00849 1.000 24.45279 162 SER B CA 1
ATOM 5294 C C . SER B 1 165 ? -16.47994 36.74131 40.68999 1.000 31.14344 162 SER B C 1
ATOM 5295 O O . SER B 1 165 ? -16.61682 35.73848 39.97888 1.000 23.58386 162 SER B O 1
ATOM 5303 N N . VAL B 1 166 ? -17.53334 37.38418 41.17266 1.000 24.74591 163 VAL B N 1
ATOM 5304 C CA . VAL B 1 166 ? -18.88205 36.92507 40.84964 1.000 22.20012 163 VAL B CA 1
ATOM 5305 C C . VAL B 1 166 ? -19.16715 37.08791 39.35548 1.000 24.53171 163 VAL B C 1
ATOM 5306 O O . VAL B 1 166 ? -19.64826 36.16343 38.69629 1.000 26.77942 163 VAL B O 1
ATOM 5319 N N . TYR B 1 167 ? -18.82710 38.24319 38.79014 1.000 20.15649 164 TYR B N 1
ATOM 5320 C CA . TYR B 1 167 ? -18.98783 38.44933 37.35871 1.000 21.77914 164 TYR B CA 1
ATOM 5321 C C . TYR B 1 167 ? -18.17254 37.43337 36.55422 1.000 30.33293 164 TYR B C 1
ATOM 5322 O O . TYR B 1 167 ? -18.64543 36.86962 35.55685 1.000 24.24428 164 TYR B O 1
ATOM 5340 N N . THR B 1 168 ? -16.94183 37.16998 36.98879 1.000 25.87039 165 THR B N 1
ATOM 5341 C CA . THR B 1 168 ? -16.07003 36.24732 36.27204 1.000 27.17930 165 THR B CA 1
ATOM 5342 C C . THR B 1 168 ? -16.66851 34.85005 36.22947 1.000 24.83290 165 THR B C 1
ATOM 5343 O O . THR B 1 168 ? -16.82160 34.26104 35.15469 1.000 27.77922 165 THR B O 1
ATOM 5354 N N . LYS B 1 169 ? -17.08679 34.34050 37.38633 1.000 26.38755 166 LYS B N 1
ATOM 5355 C CA . LYS B 1 169 ? -17.67230 33.00779 37.47828 1.000 30.97351 166 LYS B CA 1
ATOM 5356 C C . LYS B 1 169 ? -18.97696 32.86979 36.70271 1.000 36.85988 166 LYS B C 1
ATOM 5357 O O . LYS B 1 169 ? -19.35723 31.75176 36.34689 1.000 29.17443 166 LYS B O 1
ATOM 5376 N N . LEU B 1 170 ? -19.67979 33.96207 36.43580 1.000 27.92480 167 LEU B N 1
ATOM 5377 C CA . LEU B 1 170 ? -20.89089 33.93397 35.62168 1.000 26.89340 167 LEU B CA 1
ATOM 5378 C C . LEU B 1 170 ? -20.58636 34.05307 34.13800 1.000 29.55026 167 LEU B C 1
ATOM 5379 O O . LEU B 1 170 ? -21.50620 33.98630 33.32159 1.000 27.29606 167 LEU B O 1
ATOM 5395 N N . GLY B 1 171 ? -19.32018 34.24078 33.76725 1.000 23.85917 168 GLY B N 1
ATOM 5396 C CA . GLY B 1 171 ? -18.96974 34.45626 32.37158 1.000 32.90103 168 GLY B CA 1
ATOM 5397 C C . GLY B 1 171 ? -19.17008 35.85986 31.85930 1.000 31.44455 168 GLY B C 1
ATOM 5398 O O . GLY B 1 171 ? -19.19778 36.05822 30.64035 1.000 28.35232 168 GLY B O 1
ATOM 5402 N N . LEU B 1 172 ? -19.31681 36.84263 32.75607 1.000 26.38844 169 LEU B N 1
ATOM 5403 C CA . LEU B 1 172 ? -19.45422 38.24301 32.36603 1.000 27.57883 169 LEU B CA 1
ATOM 5404 C C . LEU B 1 172 ? -18.14831 39.02882 32.45819 1.000 38.03394 169 LEU B C 1
ATOM 5405 O O . LEU B 1 172 ? -17.18654 38.48416 33.00361 1.000 32.50187 169 LEU B O 1
ATOM 5422 N N . LYS C 1 9 ? -13.79388 78.63249 36.14478 1.000 50.06806 6 LYS C N 1
ATOM 5423 C CA . LYS C 1 9 ? -14.34032 79.67616 35.29238 1.000 47.61217 6 LYS C CA 1
ATOM 5424 C C . LYS C 1 9 ? -15.50998 79.11407 34.45152 1.000 41.65128 6 LYS C C 1
ATOM 5425 O O . LYS C 1 9 ? -16.48535 78.62400 35.00170 1.000 33.91081 6 LYS C O 1
ATOM 5443 N N . THR C 1 10 ? -15.41673 79.17992 33.12933 1.000 38.34224 7 THR C N 1
ATOM 5444 C CA . THR C 1 10 ? -16.52338 78.80923 32.25907 1.000 38.88016 7 THR C CA 1
ATOM 5445 C C . THR C 1 10 ? -16.32630 77.39000 31.74165 1.000 24.47343 7 THR C C 1
ATOM 5446 O O . THR C 1 10 ? -15.26902 77.06246 31.19010 1.000 28.20782 7 THR C O 1
ATOM 5457 N N . TYR C 1 11 ? -17.34419 76.55831 31.90946 1.000 34.66604 8 TYR C N 1
ATOM 5458 C CA . TYR C 1 11 ? -17.29079 75.14605 31.53298 1.000 30.29409 8 TYR C CA 1
ATOM 5459 C C . TYR C 1 11 ? -18.12927 74.91025 30.28470 1.000 24.81738 8 TYR C C 1
ATOM 5460 O O . TYR C 1 11 ? -19.27916 75.33036 30.23768 1.000 26.22988 8 TYR C O 1
ATOM 5478 N N . VAL C 1 12 ? -17.56722 74.20482 29.29073 1.000 25.35395 9 VAL C N 1
ATOM 5479 C CA . VAL C 1 12 ? -18.31789 73.87819 28.06794 1.000 26.09653 9 VAL C CA 1
ATOM 5480 C C . VAL C 1 12 ? -18.74576 72.42255 28.11722 1.000 25.00197 9 VAL C C 1
ATOM 5481 O O . VAL C 1 12 ? -17.92064 71.54121 28.37955 1.000 26.82497 9 VAL C O 1
ATOM 5494 N N . ALA C 1 13 ? -20.04468 72.16620 27.87942 1.000 23.61091 10 ALA C N 1
ATOM 5495 C CA . ALA C 1 13 ? -20.60044 70.82158 27.84862 1.000 22.94157 10 ALA C CA 1
ATOM 5496 C C . ALA C 1 13 ? -21.34000 70.60614 26.53623 1.000 23.33724 10 ALA C C 1
ATOM 5497 O O . ALA C 1 13 ? -22.05017 71.50330 26.05988 1.000 22.58228 10 ALA C O 1
ATOM 5504 N N . PHE C 1 14 ? -21.19066 69.41533 25.97204 1.000 21.81559 11 PHE C N 1
ATOM 5505 C CA . PHE C 1 14 ? -21.79654 69.12428 24.67726 1.000 23.98087 11 PHE C CA 1
ATOM 5506 C C . PHE C 1 14 ? -22.01482 67.63124 24.50934 1.000 23.07531 11 PHE C C 1
ATOM 5507 O O . PHE C 1 14 ? -21.28637 66.81530 25.06585 1.000 21.66171 11 PHE C O 1
ATOM 5524 N N . ALA C 1 15 ? -23.05489 67.27963 23.76283 1.000 18.85211 12 ALA C N 1
ATOM 5525 C CA . ALA C 1 15 ? -23.22349 65.88661 23.34509 1.000 23.12258 12 ALA C CA 1
ATOM 5526 C C . ALA C 1 15 ? -22.05789 65.46814 22.44908 1.000 21.75243 12 ALA C C 1
ATOM 5527 O O . ALA C 1 15 ? -21.58810 66.24759 21.61533 1.000 23.75827 12 ALA C O 1
ATOM 5534 N N . SER C 1 16 ? -21.60346 64.22330 22.61415 1.000 23.72255 13 SER C N 1
ATOM 5535 C CA . SER C 1 16 ? -20.47873 63.71968 21.82081 1.000 22.71083 13 SER C CA 1
ATOM 5536 C C . SER C 1 16 ? -20.68937 63.92313 20.32574 1.000 26.27646 13 SER C C 1
ATOM 5537 O O . SER C 1 16 ? -19.74612 64.25076 19.59820 1.000 24.98834 13 SER C O 1
ATOM 5545 N N . GLU C 1 17 ? -21.92735 63.77872 19.84894 1.000 25.16614 14 GLU C N 1
ATOM 5546 C CA . GLU C 1 17 ? -22.20228 63.95891 18.42716 1.000 22.64113 14 GLU C CA 1
ATOM 5547 C C . GLU C 1 17 ? -21.83745 65.35151 17.90892 1.000 25.01309 14 GLU C C 1
ATOM 5548 O O . GLU C 1 17 ? -21.69163 65.53360 16.69728 1.000 24.30470 14 GLU C O 1
ATOM 5560 N N . ASP C 1 18 ? -21.75433 66.35582 18.78365 1.000 24.24956 15 ASP C N 1
ATOM 5561 C CA . ASP C 1 18 ? -21.58799 67.73741 18.37141 1.000 23.94196 15 ASP C CA 1
ATOM 5562 C C . ASP C 1 18 ? -20.14636 68.19811 18.49623 1.000 24.39823 15 ASP C C 1
ATOM 5563 O O . ASP C 1 18 ? -19.88249 69.41026 18.52313 1.000 25.16555 15 ASP C O 1
ATOM 5572 N N . ILE C 1 19 ? -19.20356 67.24789 18.57470 1.000 22.17086 16 ILE C N 1
ATOM 5573 C CA . ILE C 1 19 ? -17.79326 67.57042 18.82563 1.000 21.54904 16 ILE C CA 1
ATOM 5574 C C . ILE C 1 19 ? -17.24841 68.55739 17.79841 1.000 24.35914 16 ILE C C 1
ATOM 5575 O O . ILE C 1 19 ? -16.38874 69.37868 18.12356 1.000 27.45572 16 ILE C O 1
ATOM 5591 N N . LYS C 1 20 ? -17.79686 68.55320 16.58281 1.000 28.81031 17 LYS C N 1
ATOM 5592 C CA . LYS C 1 20 ? -17.37515 69.50527 15.55310 1.000 31.91192 17 LYS C CA 1
ATOM 5593 C C . LYS C 1 20 ? -17.49303 70.94696 16.03251 1.000 32.46971 17 LYS C C 1
ATOM 5594 O O . LYS C 1 20 ? -16.64267 71.79029 15.72154 1.000 29.87275 17 LYS C O 1
ATOM 5613 N N . PHE C 1 21 ? -18.55185 71.25155 16.76661 1.000 30.32395 18 PHE C N 1
ATOM 5614 C CA . PHE C 1 21 ? -18.77158 72.59734 17.26377 1.000 28.85946 18 PHE C CA 1
ATOM 5615 C C . PHE C 1 21 ? -17.89758 72.90145 18.45798 1.000 27.95759 18 PHE C C 1
ATOM 5616 O O . PHE C 1 21 ? -17.47939 74.04986 18.65418 1.000 28.78747 18 PHE C O 1
ATOM 5633 N N . TYR C 1 22 ? -17.60815 71.90895 19.28310 1.000 30.03422 19 TYR C N 1
ATOM 5634 C CA . TYR C 1 22 ? -16.62406 72.13757 20.33068 1.000 30.23764 19 TYR C CA 1
ATOM 5635 C C . TYR C 1 22 ? -15.27297 72.54270 19.73566 1.000 28.93415 19 TYR C C 1
ATOM 5636 O O . TYR C 1 22 ? -14.61879 73.45846 20.23049 1.000 34.14784 19 TYR C O 1
ATOM 5654 N N . ARG C 1 23 ? -14.83998 71.87790 18.67187 1.000 32.84181 20 ARG C N 1
ATOM 5655 C CA . ARG C 1 23 ? -13.54907 72.23040 18.07132 1.000 34.04101 20 ARG C CA 1
ATOM 5656 C C . ARG C 1 23 ? -13.55852 73.66208 17.53618 1.000 34.22670 20 ARG C C 1
ATOM 5657 O O . ARG C 1 23 ? -12.56012 74.37589 17.64858 1.000 30.25786 20 ARG C O 1
ATOM 5678 N N . LEU C 1 24 ? -14.69734 74.13539 17.04304 1.000 34.44278 21 LEU C N 1
ATOM 5679 C CA . LEU C 1 24 ? -14.78775 75.53685 16.64442 1.000 33.83798 21 LEU C CA 1
ATOM 5680 C C . LEU C 1 24 ? -14.61359 76.47714 17.83516 1.000 42.96167 21 LEU C C 1
ATOM 5681 O O . LEU C 1 24 ? -13.95117 77.52127 17.72326 1.000 38.78641 21 LEU C O 1
ATOM 5697 N N . MET C 1 25 ? -15.18304 76.12490 18.98668 1.000 38.85302 22 MET C N 1
ATOM 5698 C CA . MET C 1 25 ? -14.95402 76.92225 20.18420 1.000 39.90521 22 MET C CA 1
ATOM 5699 C C . MET C 1 25 ? -13.49131 76.86228 20.60837 1.000 41.80500 22 MET C C 1
ATOM 5700 O O . MET C 1 25 ? -12.91210 77.88280 21.00105 1.000 43.95632 22 MET C O 1
ATOM 5714 N N . GLU C 1 26 ? -12.88180 75.67767 20.55751 1.000 37.66681 23 GLU C N 1
ATOM 5715 C CA . GLU C 1 26 ? -11.44200 75.59768 20.79108 1.000 42.52578 23 GLU C CA 1
ATOM 5716 C C . GLU C 1 26 ? -10.72108 76.64223 19.95203 1.000 46.68513 23 GLU C C 1
ATOM 5717 O O . GLU C 1 26 ? -9.84875 77.35798 20.45219 1.000 54.46719 23 GLU C O 1
ATOM 5729 N N . ALA C 1 27 ? -11.11478 76.77757 18.67953 1.000 43.89614 24 ALA C N 1
ATOM 5730 C CA . ALA C 1 27 ? -10.48877 77.76143 17.80010 1.000 43.88195 24 ALA C CA 1
ATOM 5731 C C . ALA C 1 27 ? -10.81015 79.18809 18.22490 1.000 50.23346 24 ALA C C 1
ATOM 5732 O O . ALA C 1 27 ? -9.98206 80.08864 18.04210 1.000 57.58871 24 ALA C O 1
ATOM 5739 N N . TRP C 1 28 ? -11.99473 79.42226 18.78564 1.000 46.36308 25 TRP C N 1
ATOM 5740 C CA . TRP C 1 28 ? -12.29973 80.74536 19.32271 1.000 47.98707 25 TRP C CA 1
ATOM 5741 C C . TRP C 1 28 ? -11.40662 81.07267 20.51890 1.000 58.18960 25 TRP C C 1
ATOM 5742 O O . TRP C 1 28 ? -10.95085 82.21530 20.68172 1.000 47.70223 25 TRP C O 1
ATOM 5763 N N . LYS C 1 29 ? -11.18222 80.08107 21.38421 1.000 60.99881 26 LYS C N 1
ATOM 5764 C CA . LYS C 1 29 ? -10.38582 80.27501 22.59595 1.000 63.55872 26 LYS C CA 1
ATOM 5765 C C . LYS C 1 29 ? -8.92771 80.50428 22.25126 1.000 58.55560 26 LYS C C 1
ATOM 5766 O O . LYS C 1 29 ? -8.25163 81.31558 22.89488 1.000 59.93948 26 LYS C O 1
ATOM 5785 N N . ALA C 1 30 ? -8.43836 79.81320 21.21928 1.000 58.01414 27 ALA C N 1
ATOM 5786 C CA . ALA C 1 30 ? -7.05832 79.98672 20.78786 1.000 65.38921 27 ALA C CA 1
ATOM 5787 C C . ALA C 1 30 ? -6.86538 81.31864 20.07664 1.000 69.72839 27 ALA C C 1
ATOM 5788 O O . ALA C 1 30 ? -5.82831 81.96966 20.24217 1.000 72.69407 27 ALA C O 1
ATOM 5795 N N . ASN C 1 31 ? -7.85043 81.74105 19.28807 1.000 66.59246 28 ASN C N 1
ATOM 5796 C CA . ASN C 1 31 ? -7.72842 82.98289 18.54257 1.000 65.09736 28 ASN C CA 1
ATOM 5797 C C . ASN C 1 31 ? -7.44305 84.14213 19.48797 1.000 69.94656 28 ASN C C 1
ATOM 5798 O O . ASN C 1 31 ? -8.21367 84.41213 20.41722 1.000 67.49772 28 ASN C O 1
ATOM 5809 N N . GLU C 1 32 ? -6.32186 84.82282 19.24383 1.000 78.68287 29 GLU C N 1
ATOM 5810 C CA . GLU C 1 32 ? -5.92325 85.93526 20.09364 1.000 73.93497 29 GLU C CA 1
ATOM 5811 C C . GLU C 1 32 ? -6.88293 87.10428 19.96696 1.000 71.44402 29 GLU C C 1
ATOM 5812 O O . GLU C 1 32 ? -7.07971 87.85311 20.92962 1.000 73.35814 29 GLU C O 1
ATOM 5824 N N . LYS C 1 33 ? -7.48801 87.27158 18.79288 1.000 70.29952 30 LYS C N 1
ATOM 5825 C CA . LYS C 1 33 ? -8.30487 88.45314 18.54606 1.000 74.57200 30 LYS C CA 1
ATOM 5826 C C . LYS C 1 33 ? -9.59185 88.41430 19.35896 1.000 74.43555 30 LYS C C 1
ATOM 5827 O O . LYS C 1 33 ? -9.93472 89.39777 20.02622 1.000 71.96339 30 LYS C O 1
ATOM 5846 N N . ILE C 1 34 ? -10.30806 87.27618 19.34814 1.000 78.18911 31 ILE C N 1
ATOM 5847 C CA . ILE C 1 34 ? -11.53046 87.14200 20.13550 1.000 74.37607 31 ILE C CA 1
ATOM 5848 C C . ILE C 1 34 ? -11.18372 86.57297 21.50440 1.000 68.78300 31 ILE C C 1
ATOM 5849 O O . ILE C 1 34 ? -10.30439 85.70797 21.63683 1.000 68.74195 31 ILE C O 1
ATOM 5865 N N . ASP C 1 35 ? -11.90159 87.02973 22.52304 1.000 63.55152 32 ASP C N 1
ATOM 5866 C CA . ASP C 1 35 ? -11.44149 86.90491 23.89980 1.000 78.16612 32 ASP C CA 1
ATOM 5867 C C . ASP C 1 35 ? -12.52534 86.28507 24.76707 1.000 72.66526 32 ASP C C 1
ATOM 5868 O O . ASP C 1 35 ? -13.28208 86.98009 25.44733 1.000 78.10716 32 ASP C O 1
ATOM 5877 N N . PHE C 1 36 ? -12.58873 84.95977 24.75015 1.000 62.68558 33 PHE C N 1
ATOM 5878 C CA . PHE C 1 36 ? -13.20802 84.24027 25.85380 1.000 72.42064 33 PHE C CA 1
ATOM 5879 C C . PHE C 1 36 ? -12.52160 82.88500 25.99355 1.000 61.48538 33 PHE C C 1
ATOM 5880 O O . PHE C 1 36 ? -11.98516 82.33136 25.03364 1.000 58.36483 33 PHE C O 1
ATOM 5897 N N . ASN C 1 37 ? -12.51554 82.38727 27.21640 1.000 53.78588 34 ASN C N 1
ATOM 5898 C CA . ASN C 1 37 ? -11.82373 81.17594 27.60785 1.000 52.35773 34 ASN C CA 1
ATOM 5899 C C . ASN C 1 37 ? -12.83934 80.24269 28.25432 1.000 43.86547 34 ASN C C 1
ATOM 5900 O O . ASN C 1 37 ? -13.96732 80.63436 28.56932 1.000 41.67925 34 ASN C O 1
ATOM 5911 N N . PHE C 1 38 ? -12.43752 78.99115 28.43219 1.000 35.86872 35 PHE C N 1
ATOM 5912 C CA . PHE C 1 38 ? -13.29391 77.99995 29.07320 1.000 40.18012 35 PHE C CA 1
ATOM 5913 C C . PHE C 1 38 ? -12.46627 76.75604 29.34873 1.000 38.12605 35 PHE C C 1
ATOM 5914 O O . PHE C 1 38 ? -11.34389 76.59914 28.84988 1.000 33.89300 35 PHE C O 1
ATOM 5931 N N . PHE C 1 39 ? -13.03217 75.86217 30.14551 1.000 30.67647 36 PHE C N 1
ATOM 5932 C CA . PHE C 1 39 ? -12.47383 74.53108 30.30811 1.000 30.65934 36 PHE C CA 1
ATOM 5933 C C . PHE C 1 39 ? -13.60001 73.53120 30.09721 1.000 34.24709 36 PHE C C 1
ATOM 5934 O O . PHE C 1 39 ? -14.76260 73.91224 29.92514 1.000 26.74852 36 PHE C O 1
ATOM 5951 N N . ASP C 1 40 ? -13.24777 72.24524 30.06904 1.000 31.10674 37 ASP C N 1
ATOM 5952 C CA . ASP C 1 40 ? -14.22480 71.21113 29.76083 1.000 33.51401 37 ASP C CA 1
ATOM 5953 C C . ASP C 1 40 ? -13.72701 69.87771 30.30176 1.000 31.19832 37 ASP C C 1
ATOM 5954 O O . ASP C 1 40 ? -12.72474 69.80884 31.01906 1.000 27.00247 37 ASP C O 1
ATOM 5963 N N . ALA C 1 41 ? -14.45227 68.80782 29.98280 1.000 27.73961 38 ALA C N 1
ATOM 5964 C CA . ALA C 1 41 ? -14.09693 67.47478 30.46259 1.000 26.88866 38 ALA C CA 1
ATOM 5965 C C . ALA C 1 41 ? -13.92236 66.49669 29.32217 1.000 21.45883 38 ALA C C 1
ATOM 5966 O O . ALA C 1 41 ? -14.03749 65.27161 29.53253 1.000 25.58802 38 ALA C O 1
ATOM 5973 N N . HIS C 1 42 ? -13.66125 66.99020 28.12049 1.000 26.33302 39 HIS C N 1
ATOM 5974 C CA . HIS C 1 42 ? -13.48831 66.07925 26.99544 1.000 25.78822 39 HIS C CA 1
ATOM 5975 C C . HIS C 1 42 ? -12.34868 65.10466 27.23227 1.000 26.38765 39 HIS C C 1
ATOM 5976 O O . HIS C 1 42 ? -12.40119 63.96294 26.75709 1.000 28.35381 39 HIS C O 1
ATOM 5990 N N . ASP C 1 43 ? -11.30335 65.51922 27.96472 1.000 27.07074 40 ASP C N 1
ATOM 5991 C CA . ASP C 1 43 ? -10.19754 64.59851 28.22702 1.000 25.17890 40 ASP C CA 1
ATOM 5992 C C . ASP C 1 43 ? -10.64556 63.40325 29.05485 1.000 23.12633 40 ASP C C 1
ATOM 5993 O O . ASP C 1 43 ? -10.09025 62.30709 28.90059 1.000 25.91395 40 ASP C O 1
ATOM 6002 N N . LEU C 1 44 ? -11.64152 63.58564 29.93439 1.000 23.84816 41 LEU C N 1
ATOM 6003 C CA . LEU C 1 44 ? -12.19137 62.49121 30.72571 1.000 27.34155 41 LEU C CA 1
ATOM 6004 C C . LEU C 1 44 ? -13.10806 61.61629 29.87657 1.000 26.02188 41 LEU C C 1
ATOM 6005 O O . LEU C 1 44 ? -13.14410 60.39774 30.04454 1.000 25.87341 41 LEU C O 1
ATOM 6021 N N . PHE C 1 45 ? -13.85612 62.24132 28.96915 1.000 25.53946 42 PHE C N 1
ATOM 6022 C CA . PHE C 1 45 ? -14.69003 61.48391 28.04719 1.000 29.67971 42 PHE C CA 1
ATOM 6023 C C . PHE C 1 45 ? -13.84447 60.51555 27.22632 1.000 26.02301 42 PHE C C 1
ATOM 6024 O O . PHE C 1 45 ? -14.21228 59.34407 27.05778 1.000 26.76534 42 PHE C O 1
ATOM 6041 N N . ILE C 1 46 ? -12.67171 60.94222 26.78157 1.000 24.18316 43 ILE C N 1
ATOM 6042 C CA . ILE C 1 46 ? -11.89860 60.03903 25.94901 1.000 27.22263 43 ILE C CA 1
ATOM 6043 C C . ILE C 1 46 ? -10.94244 59.17902 26.77860 1.000 31.37183 43 ILE C C 1
ATOM 6044 O O . ILE C 1 46 ? -10.09286 58.47842 26.22459 1.000 31.37968 43 ILE C O 1
ATOM 6060 N N . SER C 1 47 ? -11.11410 59.15307 28.09720 1.000 31.51942 44 SER C N 1
ATOM 6061 C CA . SER C 1 47 ? -10.38578 58.20922 28.94767 1.000 30.95421 44 SER C CA 1
ATOM 6062 C C . SER C 1 47 ? -11.25905 57.01256 29.33645 1.000 31.87149 44 SER C C 1
ATOM 6063 O O . SER C 1 47 ? -10.85295 56.15658 30.13511 1.000 29.24973 44 SER C O 1
ATOM 6071 N N . ARG C 1 48 ? -12.44501 56.91232 28.76196 1.000 30.15136 45 ARG C N 1
ATOM 6072 C CA . ARG C 1 48 ? -13.33200 55.78168 28.99581 1.000 31.31903 45 ARG C CA 1
ATOM 6073 C C . ARG C 1 48 ? -12.76406 54.46242 28.48595 1.000 40.95825 45 ARG C C 1
ATOM 6074 O O . ARG C 1 48 ? -13.34813 53.41707 28.77606 1.000 39.80219 45 ARG C O 1
ATOM 6095 N N . ASP C 1 49 ? -11.63729 54.46539 27.75850 1.000 38.66683 46 ASP C N 1
ATOM 6096 C CA . ASP C 1 49 ? -11.02077 53.19367 27.39249 1.000 42.31245 46 ASP C CA 1
ATOM 6097 C C . ASP C 1 49 ? -10.11851 52.64482 28.49487 1.000 33.68151 46 ASP C C 1
ATOM 6098 O O . ASP C 1 49 ? -9.85200 51.44395 28.52844 1.000 42.37803 46 ASP C O 1
ATOM 6107 N N . THR C 1 50 ? -9.63523 53.49711 29.38900 1.000 28.86814 47 THR C N 1
ATOM 6108 C CA . THR C 1 50 ? -8.65305 53.09740 30.37741 1.000 33.35211 47 THR C CA 1
ATOM 6109 C C . THR C 1 50 ? -9.06165 53.40593 31.81341 1.000 43.15688 47 THR C C 1
ATOM 6110 O O . THR C 1 50 ? -8.25794 53.18445 32.71758 1.000 41.21511 47 THR C O 1
ATOM 6121 N N . SER C 1 51 ? -10.26359 53.93591 32.04250 1.000 34.35142 48 SER C N 1
ATOM 6122 C CA . SER C 1 51 ? -10.75243 54.25359 33.38182 1.000 31.80949 48 SER C CA 1
ATOM 6123 C C . SER C 1 51 ? -12.13670 53.65839 33.51308 1.000 29.17243 48 SER C C 1
ATOM 6124 O O . SER C 1 51 ? -12.95343 53.82727 32.61070 1.000 29.19090 48 SER C O 1
ATOM 6132 N N . LYS C 1 52 ? -12.42022 53.02133 34.65186 1.000 29.92213 49 LYS C N 1
ATOM 6133 C CA . LYS C 1 52 ? -13.76157 52.49752 34.92649 1.000 31.21392 49 LYS C CA 1
ATOM 6134 C C . LYS C 1 52 ? -14.77916 53.63061 35.06719 1.000 24.42036 49 LYS C C 1
ATOM 6135 O O . LYS C 1 52 ? -14.43784 54.75867 35.44328 1.000 25.37030 49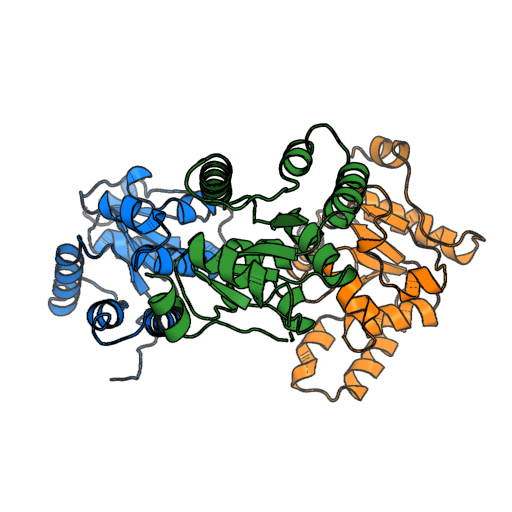 LYS C O 1
ATOM 6154 N N . PRO C 1 53 ? -16.06223 53.33272 34.83940 1.000 23.73842 50 PRO C N 1
ATOM 6155 C CA . PRO C 1 53 ? -17.11365 54.34073 35.06764 1.000 21.10541 50 PRO C CA 1
ATOM 6156 C C . PRO C 1 53 ? -17.02216 55.04763 36.40170 1.000 19.99639 50 PRO C C 1
ATOM 6157 O O . PRO C 1 53 ? -17.21110 56.26339 36.47416 1.000 21.82633 50 PRO C O 1
ATOM 6168 N N . GLU C 1 54 ? -16.76140 54.29589 37.47735 1.000 23.30070 51 GLU C N 1
ATOM 6169 C CA . GLU C 1 54 ? -16.68487 54.92307 38.79837 1.000 25.07885 51 GLU C CA 1
ATOM 6170 C C . GLU C 1 54 ? -15.61616 56.00554 38.81937 1.000 22.53549 51 GLU C C 1
ATOM 6171 O O . GLU C 1 54 ? -15.79686 57.06643 39.43791 1.000 23.22258 51 GLU C O 1
ATOM 6183 N N . THR C 1 55 ? -14.46962 55.72173 38.18498 1.000 19.73777 52 THR C N 1
ATOM 6184 C CA . THR C 1 55 ? -13.35462 56.66568 38.12683 1.000 22.90683 52 THR C CA 1
ATOM 6185 C C . THR C 1 55 ? -13.70631 57.86887 37.28113 1.000 23.41270 52 THR C C 1
ATOM 6186 O O . THR C 1 55 ? -13.42867 59.02285 37.67359 1.000 22.08033 52 THR C O 1
ATOM 6197 N N . ILE C 1 56 ? -14.28658 57.63257 36.08982 1.000 20.91813 53 ILE C N 1
ATOM 6198 C CA . ILE C 1 56 ? -14.71941 58.75816 35.25227 1.000 21.17315 53 ILE C CA 1
ATOM 6199 C C . ILE C 1 56 ? -15.65707 59.67673 36.03824 1.000 21.08928 53 ILE C C 1
ATOM 6200 O O . ILE C 1 56 ? -15.54863 60.91056 35.98549 1.000 20.91122 53 ILE C O 1
ATOM 6216 N N . LYS C 1 57 ? -16.61453 59.07658 36.75085 1.000 19.92808 54 LYS C N 1
ATOM 6217 C CA . LYS C 1 57 ? -17.61551 59.86244 37.47611 1.000 18.82284 54 LYS C CA 1
ATOM 6218 C C . LYS C 1 57 ? -16.99007 60.69780 38.57484 1.000 23.03640 54 LYS C C 1
ATOM 6219 O O . LYS C 1 57 ? -17.39535 61.84500 38.80120 1.000 20.34708 54 LYS C O 1
ATOM 6238 N N . ARG C 1 58 ? -16.01969 60.12793 39.29938 1.000 24.05818 55 ARG C N 1
ATOM 6239 C CA . ARG C 1 58 ? -15.34800 60.88829 40.36060 1.000 21.23240 55 ARG C CA 1
ATOM 6240 C C . ARG C 1 58 ? -14.62056 62.08729 39.77725 1.000 22.05700 55 ARG C C 1
ATOM 6241 O O . ARG C 1 58 ? -14.77865 63.21901 40.24337 1.000 27.34631 55 ARG C O 1
ATOM 6262 N N . ASN C 1 59 ? -13.85466 61.85640 38.69936 1.000 21.14810 56 ASN C N 1
ATOM 6263 C CA . ASN C 1 59 ? -13.09028 62.91288 38.05639 1.000 21.04778 56 ASN C CA 1
ATOM 6264 C C . ASN C 1 59 ? -13.97949 63.99620 37.48179 1.000 23.57664 56 ASN C C 1
ATOM 6265 O O . ASN C 1 59 ? -13.68278 65.18996 37.61138 1.000 24.52839 56 ASN C O 1
ATOM 6276 N N . LEU C 1 60 ? -15.10510 63.60415 36.88032 1.000 22.56112 57 LEU C N 1
ATOM 6277 C CA . LEU C 1 60 ? -16.06441 64.58258 36.36988 1.000 19.95239 57 LEU C CA 1
ATOM 6278 C C . LEU C 1 60 ? -16.63624 65.45380 37.48505 1.000 20.61783 57 LEU C C 1
ATOM 6279 O O . LEU C 1 60 ? -16.79169 66.65771 37.31372 1.000 21.82894 57 LEU C O 1
ATOM 6295 N N . ARG C 1 61 ? -17.05739 64.83904 38.59577 1.000 22.62506 58 ARG C N 1
ATOM 6296 C CA . ARG C 1 61 ? -17.54915 65.61071 39.73219 1.000 24.92681 58 ARG C CA 1
ATOM 6297 C C . ARG C 1 61 ? -16.51143 66.62977 40.19469 1.000 32.80173 58 ARG C C 1
ATOM 6298 O O . ARG C 1 61 ? -16.82611 67.81522 40.40348 1.000 32.43059 58 ARG C O 1
ATOM 6319 N N . GLU C 1 62 ? -15.26514 66.19038 40.36215 1.000 28.15145 59 GLU C N 1
ATOM 6320 C CA . GLU C 1 62 ? -14.21657 67.11128 40.80037 1.000 33.29092 59 GLU C CA 1
ATOM 6321 C C . GLU C 1 62 ? -13.90362 68.15566 39.73689 1.000 38.37209 59 GLU C C 1
ATOM 6322 O O . GLU C 1 62 ? -13.64037 69.31996 40.06501 1.000 36.46897 59 GLU C O 1
ATOM 6334 N N . ARG C 1 63 ? -13.89491 67.77285 38.45704 1.000 29.02770 60 ARG C N 1
ATOM 6335 C CA . ARG C 1 63 ? -13.66612 68.77030 37.42329 1.000 25.19231 60 ARG C CA 1
ATOM 6336 C C . ARG C 1 63 ? -14.69863 69.87894 37.51103 1.000 25.36220 60 ARG C C 1
ATOM 6337 O O . ARG C 1 63 ? -14.35807 71.07065 37.52641 1.000 32.24273 60 ARG C O 1
ATOM 6358 N N . MET C 1 64 ? -15.97087 69.50183 37.60137 1.000 23.95946 61 MET C N 1
ATOM 6359 C CA . MET C 1 64 ? -17.06261 70.45587 37.51940 1.000 29.78335 61 MET C CA 1
ATOM 6360 C C . MET C 1 64 ? -17.26972 71.26710 38.78978 1.000 36.30787 61 MET C C 1
ATOM 6361 O O . MET C 1 64 ? -17.92070 72.31992 38.72625 1.000 28.87849 61 MET C O 1
ATOM 6375 N N . LYS C 1 65 ? -16.74380 70.81860 39.93681 1.000 31.78355 62 LYS C N 1
ATOM 6376 C CA . LYS C 1 65 ? -16.72077 71.70136 41.10798 1.000 33.96365 62 LYS C CA 1
ATOM 6377 C C . LYS C 1 65 ? -15.96606 72.99476 40.81547 1.000 32.57238 62 LYS C C 1
ATOM 6378 O O . LYS C 1 65 ? -16.20493 74.01870 41.46067 1.000 38.14769 62 LYS C O 1
ATOM 6397 N N . ASN C 1 66 ? -15.03380 72.97151 39.84937 1.000 34.99492 63 ASN C N 1
ATOM 6398 C CA . ASN C 1 66 ? -14.30794 74.18500 39.47549 1.000 36.94161 63 ASN C CA 1
ATOM 6399 C C . ASN C 1 66 ? -15.14268 75.16867 38.66247 1.000 44.65473 63 ASN C C 1
ATOM 6400 O O . ASN C 1 66 ? -14.67558 76.29192 38.43048 1.000 43.78719 63 ASN C O 1
ATOM 6411 N N . ALA C 1 67 ? -16.33475 74.78652 38.19796 1.000 41.77774 64 ALA C N 1
ATOM 6412 C CA . ALA C 1 67 ? -17.08283 75.63810 37.28456 1.000 43.20652 64 ALA C CA 1
ATOM 6413 C C . ALA C 1 67 ? -17.92083 76.67021 38.03372 1.000 38.36410 64 ALA C C 1
ATOM 6414 O O . ALA C 1 67 ? -18.50981 76.37608 39.07713 1.000 40.53193 64 ALA C O 1
ATOM 6421 N N . LYS C 1 68 ? -17.96260 77.88676 37.48048 1.000 38.40002 65 LYS C N 1
ATOM 6422 C CA . LYS C 1 68 ? -18.87577 78.93660 37.91903 1.000 41.68027 65 LYS C CA 1
ATOM 6423 C C . LYS C 1 68 ? -20.11854 79.05690 37.04407 1.000 40.78430 65 LYS C C 1
ATOM 6424 O O . LYS C 1 68 ? -21.19891 79.37031 37.56209 1.000 35.97798 65 LYS C O 1
ATOM 6443 N N . GLN C 1 69 ? -19.99360 78.80059 35.74253 1.000 39.82060 66 GLN C N 1
ATOM 6444 C CA . GLN C 1 69 ? -21.12038 78.87776 34.81585 1.000 42.99248 66 GLN C CA 1
ATOM 6445 C C . GLN C 1 69 ? -20.85626 77.89193 33.68385 1.000 38.73214 66 GLN C C 1
ATOM 6446 O O . GLN C 1 69 ? -19.71942 77.48163 33.45682 1.000 31.02972 66 GLN C O 1
ATOM 6460 N N . VAL C 1 70 ? -21.92139 77.51041 32.97289 1.000 32.79455 67 VAL C N 1
ATOM 6461 C CA . VAL C 1 70 ? -21.83593 76.50447 31.92394 1.000 28.63340 67 VAL C CA 1
ATOM 6462 C C . VAL C 1 70 ? -22.35785 77.06503 30.61010 1.000 28.61771 67 VAL C C 1
ATOM 6463 O O . VAL C 1 70 ? -23.41448 77.70484 30.57046 1.000 28.85887 67 VAL C O 1
ATOM 6476 N N . VAL C 1 71 ? -21.62023 76.79721 29.53022 1.000 27.11730 68 VAL C N 1
ATOM 6477 C CA . VAL C 1 71 ? -22.12154 76.96284 28.16831 1.000 25.69026 68 VAL C CA 1
ATOM 6478 C C . VAL C 1 71 ? -22.45489 75.57459 27.63927 1.000 23.70460 68 VAL C C 1
ATOM 6479 O O . VAL C 1 71 ? -21.56122 74.74508 27.44032 1.000 24.75886 68 VAL C O 1
ATOM 6492 N N . LEU C 1 72 ? -23.73449 75.32184 27.40832 1.000 22.13752 69 LEU C N 1
ATOM 6493 C CA . LEU C 1 72 ? -24.19641 74.04394 26.88990 1.000 23.88353 69 LEU C CA 1
ATOM 6494 C C . LEU C 1 72 ? -24.56205 74.22906 25.42457 1.000 25.63139 69 LEU C C 1
ATOM 6495 O O . LEU C 1 72 ? -25.38247 75.09588 25.07683 1.000 22.34546 69 LEU C O 1
ATOM 6511 N N . LEU C 1 73 ? -23.95623 73.41639 24.56469 1.000 22.47713 70 LEU C N 1
ATOM 6512 C CA . LEU C 1 73 ? -24.25984 73.48369 23.13575 1.000 25.64825 70 LEU C CA 1
ATOM 6513 C C . LEU C 1 73 ? -25.63111 72.86124 22.90129 1.000 29.95751 70 LEU C C 1
ATOM 6514 O O . LEU C 1 73 ? -25.91663 71.76228 23.38871 1.000 30.07911 70 LEU C O 1
ATOM 6530 N N . GLY C 1 74 ? -26.46966 73.60036 22.17716 1.000 25.01189 71 GLY C N 1
ATOM 6531 C CA . GLY C 1 74 ? -27.88292 73.21867 22.06061 1.000 24.39856 71 GLY C CA 1
ATOM 6532 C C . GLY C 1 74 ? -28.23473 72.61349 20.74281 1.000 26.44922 71 GLY C C 1
ATOM 6533 O O . GLY C 1 74 ? -28.03721 73.25878 19.69180 1.000 24.17451 71 GLY C O 1
ATOM 6537 N N . SER C 1 75 ? -28.70930 71.37393 20.76377 1.000 26.21913 72 SER C N 1
ATOM 6538 C CA . SER C 1 75 ? -29.15745 70.67174 19.58348 1.000 23.73952 72 SER C CA 1
ATOM 6539 C C . SER C 1 75 ? -30.07330 69.53241 20.00961 1.000 23.96965 72 SER C C 1
ATOM 6540 O O . SER C 1 75 ? -30.24510 69.25322 21.20435 1.000 21.63096 72 SER C O 1
ATOM 6548 N N . GLY C 1 76 ? -30.62502 68.82867 19.02061 1.000 24.97458 73 GLY C N 1
ATOM 6549 C CA . GLY C 1 76 ? -31.42490 67.65856 19.33207 1.000 22.91209 73 GLY C CA 1
ATOM 6550 C C . GLY C 1 76 ? -30.61291 66.60208 20.05256 1.000 21.03192 73 GLY C C 1
ATOM 6551 O O . GLY C 1 76 ? -31.14309 65.86712 20.87829 1.000 21.13708 73 GLY C O 1
ATOM 6555 N N . ASN C 1 77 ? -29.30649 66.53664 19.77149 1.000 18.06550 74 ASN C N 1
ATOM 6556 C CA . ASN C 1 77 ? -28.45974 65.56991 20.46916 1.000 22.49316 74 ASN C CA 1
ATOM 6557 C C . ASN C 1 77 ? -28.28575 65.93560 21.93473 1.000 21.15806 74 ASN C C 1
ATOM 6558 O O . ASN C 1 77 ? -28.14249 65.05743 22.79453 1.000 19.62162 74 ASN C O 1
ATOM 6569 N N . THR C 1 78 ? -28.20598 67.23053 22.22945 1.000 20.80894 75 THR C N 1
ATOM 6570 C CA . THR C 1 78 ? -28.13691 67.68332 23.62007 1.000 25.31620 75 THR C CA 1
ATOM 6571 C C . THR C 1 78 ? -29.32614 67.17269 24.42178 1.000 23.69634 75 THR C C 1
ATOM 6572 O O . THR C 1 78 ? -29.17674 66.68026 25.54511 1.000 20.75114 75 THR C O 1
ATOM 6583 N N . LYS C 1 79 ? -30.52125 67.31286 23.86148 1.000 24.58059 76 LYS C N 1
ATOM 6584 C CA . LYS C 1 79 ? -31.72011 66.89608 24.57546 1.000 23.76411 76 LYS C CA 1
ATOM 6585 C C . LYS C 1 79 ? -31.74070 65.39831 24.77229 1.000 23.52524 76 LYS C C 1
ATOM 6586 O O . LYS C 1 79 ? -32.01613 64.91442 25.87178 1.000 24.18348 76 LYS C O 1
ATOM 6605 N N . ARG C 1 80 ? -31.43356 64.65122 23.70594 1.000 21.02993 77 ARG C N 1
ATOM 6606 C CA . ARG C 1 80 ? -31.46209 63.19061 23.77624 1.000 22.46560 77 ARG C CA 1
ATOM 6607 C C . ARG C 1 80 ? -30.43841 62.66728 24.76811 1.000 25.05248 77 ARG C C 1
ATOM 6608 O O . ARG C 1 80 ? -30.75139 61.85308 25.64274 1.000 23.12690 77 ARG C O 1
ATOM 6629 N N . LYS C 1 81 ? -29.17559 63.05494 24.61305 1.000 21.50094 78 LYS C N 1
ATOM 6630 C CA . LYS C 1 81 ? -28.15103 62.49243 25.48406 1.000 23.01692 78 LYS C CA 1
ATOM 6631 C C . LYS C 1 81 ? -28.27898 63.07236 26.88244 1.000 21.85537 78 LYS C C 1
ATOM 6632 O O . LYS C 1 81 ? -28.04268 62.38467 27.88606 1.000 24.60835 78 LYS C O 1
ATOM 6651 N N . GLY C 1 82 ? -28.55710 64.37038 26.96625 1.000 21.79622 79 GLY C N 1
ATOM 6652 C CA . GLY C 1 82 ? -28.58059 64.98812 28.29473 1.000 25.41536 79 GLY C CA 1
ATOM 6653 C C . GLY C 1 82 ? -29.74346 64.56078 29.15265 1.000 24.43534 79 GLY C C 1
ATOM 6654 O O . GLY C 1 82 ? -29.72361 64.80136 30.35765 1.000 24.74147 79 GLY C O 1
ATOM 6658 N N . SER C 1 83 ? -30.75118 63.93652 28.54420 1.000 24.34709 80 SER C N 1
ATOM 6659 C CA . SER C 1 83 ? -31.94688 63.49978 29.23552 1.000 27.63854 80 SER C CA 1
ATOM 6660 C C . SER C 1 83 ? -31.95679 62.00800 29.49907 1.000 25.11423 80 SER C C 1
ATOM 6661 O O . SER C 1 83 ? -32.88757 61.54368 30.14853 1.000 24.20448 80 SER C O 1
ATOM 6669 N N . ASP C 1 84 ? -30.97463 61.23879 29.01228 1.000 25.39438 81 ASP C N 1
ATOM 6670 C CA . ASP C 1 84 ? -31.09674 59.78642 29.07178 1.000 22.48731 81 ASP C CA 1
ATOM 6671 C C . ASP C 1 84 ? -30.56695 59.18129 30.36940 1.000 19.85023 81 ASP C C 1
ATOM 6672 O O . ASP C 1 84 ? -30.68751 57.97338 30.56227 1.000 20.20333 81 ASP C O 1
ATOM 6681 N N . GLY C 1 85 ? -30.01709 59.98331 31.26442 1.000 22.12053 82 GLY C N 1
ATOM 6682 C CA . GLY C 1 85 ? -29.62633 59.52380 32.58593 1.000 23.87671 82 GLY C CA 1
ATOM 6683 C C . GLY C 1 85 ? -28.37168 58.68086 32.66256 1.000 24.16783 82 GLY C C 1
ATOM 6684 O O . GLY C 1 85 ? -27.91949 58.37566 33.76218 1.000 20.70799 82 GLY C O 1
ATOM 6688 N N . VAL C 1 86 ? -27.79357 58.30339 31.52866 1.000 21.39996 83 VAL C N 1
ATOM 6689 C CA . VAL C 1 86 ? -26.66492 57.37481 31.49396 1.000 22.43161 83 VAL C CA 1
ATOM 6690 C C . VAL C 1 86 ? -25.50306 57.88343 30.69448 1.000 26.51095 83 VAL C C 1
ATOM 6691 O O . VAL C 1 86 ? -24.35426 57.39799 30.91553 1.000 20.21598 83 VAL C O 1
ATOM 6704 N N . SER C 1 87 ? -25.64022 58.80864 29.76894 1.000 22.62210 84 SER C N 1
ATOM 6705 C CA . SER C 1 87 ? -24.54047 59.24205 28.94394 1.000 22.13756 84 SER C CA 1
ATOM 6706 C C . SER C 1 87 ? -23.61829 60.18364 29.69934 1.000 22.12723 84 SER C C 1
ATOM 6707 O O . SER C 1 87 ? -23.94275 60.71180 30.77412 1.000 19.52407 84 SER C O 1
ATOM 6715 N N . PHE C 1 88 ? -22.45296 60.44415 29.09134 1.000 21.28056 85 PHE C N 1
ATOM 6716 C CA . PHE C 1 88 ? -21.49160 61.36554 29.67817 1.000 21.24688 85 PHE C CA 1
ATOM 6717 C C . PHE C 1 88 ? -22.13234 62.73446 29.86783 1.000 19.38423 85 PHE C C 1
ATOM 6718 O O . PHE C 1 88 ? -22.03400 63.35788 30.94091 1.000 19.07453 85 PHE C O 1
ATOM 6735 N N . LEU C 1 89 ? -22.83198 63.21496 28.84683 1.000 18.37604 86 LEU C N 1
ATOM 6736 C CA . LEU C 1 89 ? -23.49387 64.50883 29.00047 1.000 19.26741 86 LEU C CA 1
ATOM 6737 C C . LEU C 1 89 ? -24.57081 64.45704 30.09174 1.000 22.38169 86 LEU C C 1
ATOM 6738 O O . LEU C 1 89 ? -24.75334 65.43128 30.82589 1.000 20.42953 86 LEU C O 1
ATOM 6754 N N . ALA C 1 90 ? -25.28051 63.32805 30.21522 1.000 22.52212 87 ALA C N 1
ATOM 6755 C CA . ALA C 1 90 ? -26.30776 63.23877 31.25550 1.000 22.61830 87 ALA C CA 1
ATOM 6756 C C . ALA C 1 90 ? -25.67201 63.39002 32.61986 1.000 23.52685 87 ALA C C 1
ATOM 6757 O O . ALA C 1 90 ? -26.25088 64.02187 33.51847 1.000 25.30161 87 ALA C O 1
ATOM 6764 N N . HIS C 1 91 ? -24.44261 62.89821 32.76235 1.000 21.77804 88 HIS C N 1
ATOM 6765 C CA . HIS C 1 91 ? -23.72159 63.03685 34.02872 1.000 23.88528 88 HIS C CA 1
ATOM 6766 C C . HIS C 1 91 ? -23.40437 64.49277 34.29954 1.000 24.43414 88 HIS C C 1
ATOM 6767 O O . HIS C 1 91 ? -23.47761 64.95527 35.43535 1.000 26.62260 88 HIS C O 1
ATOM 6781 N N . GLU C 1 92 ? -23.06708 65.25177 33.25295 1.000 20.60999 89 GLU C N 1
ATOM 6782 C CA . GLU C 1 92 ? -22.79889 66.67944 33.43105 1.000 20.98591 89 GLU C CA 1
ATOM 6783 C C . GLU C 1 92 ? -24.07478 67.42560 33.78408 1.000 26.15880 89 GLU C C 1
ATOM 6784 O O . GLU C 1 92 ? -24.06297 68.28317 34.66986 1.000 24.72776 89 GLU C O 1
ATOM 6796 N N . ILE C 1 93 ? -25.19262 67.09497 33.12383 1.000 24.25448 90 ILE C N 1
ATOM 6797 C CA . ILE C 1 93 ? -26.45980 67.75066 33.45344 1.000 21.76932 90 ILE C CA 1
ATOM 6798 C C . ILE C 1 93 ? -26.83135 67.47018 34.90892 1.000 27.68571 90 ILE C C 1
ATOM 6799 O O . ILE C 1 93 ? -27.35099 68.34968 35.61885 1.000 31.63688 90 ILE C O 1
ATOM 6815 N N . ASP C 1 94 ? -26.61442 66.23514 35.36841 1.000 25.89036 91 ASP C N 1
ATOM 6816 C CA . ASP C 1 94 ? -26.93668 65.93698 36.75872 1.000 28.25106 91 ASP C CA 1
ATOM 6817 C C . ASP C 1 94 ? -26.12713 66.83947 37.67988 1.000 32.72071 91 ASP C C 1
ATOM 6818 O O . ASP C 1 94 ? -26.64814 67.37973 38.66081 1.000 33.50855 91 ASP C O 1
ATOM 6827 N N . LEU C 1 95 ? -24.85236 67.04786 37.35242 1.000 27.31574 92 LEU C N 1
ATOM 6828 C CA . LEU C 1 95 ? -24.00467 67.88369 38.20066 1.000 27.22574 92 LEU C CA 1
ATOM 6829 C C . LEU C 1 95 ? -24.43810 69.33909 38.12118 1.000 36.02431 92 LEU C C 1
ATOM 6830 O O . LEU C 1 95 ? -24.41330 70.05189 39.12583 1.000 32.21132 92 LEU C O 1
ATOM 6846 N N . ILE C 1 96 ? -24.82693 69.80339 36.93315 1.000 29.32131 93 ILE C N 1
ATOM 6847 C CA . ILE C 1 96 ? -25.30590 71.17402 36.78453 1.000 29.83478 93 ILE C CA 1
ATOM 6848 C C . ILE C 1 96 ? -26.51172 71.42362 37.69091 1.000 25.95110 93 ILE C C 1
ATOM 6849 O O . ILE C 1 96 ? -26.61129 72.47180 38.33937 1.000 36.26633 93 ILE C O 1
ATOM 6865 N N . VAL C 1 97 ? -27.42449 70.45546 37.76974 1.000 27.84011 94 VAL C N 1
ATOM 6866 C CA . VAL C 1 97 ? -28.58381 70.59944 38.64501 1.000 33.99435 94 VAL C CA 1
ATOM 6867 C C . VAL C 1 97 ? -28.14465 70.61678 40.10416 1.000 43.95003 94 VAL C C 1
ATOM 6868 O O . VAL C 1 97 ? -28.53614 71.49673 40.87960 1.000 39.42145 94 VAL C O 1
ATOM 6881 N N . GLU C 1 98 ? -27.27397 69.68025 40.48182 1.000 36.94539 95 GLU C N 1
ATOM 6882 C CA . GLU C 1 98 ? -26.86638 69.56897 41.87643 1.000 36.00881 95 GLU C CA 1
ATOM 6883 C C . GLU C 1 98 ? -26.11142 70.80132 42.34660 1.000 41.46000 95 GLU C C 1
ATOM 6884 O O . GLU C 1 98 ? -26.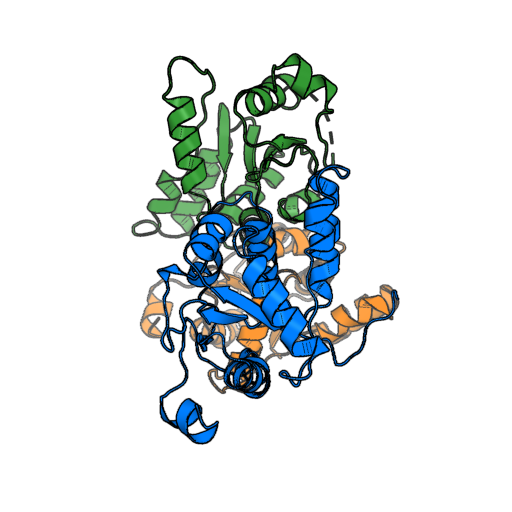26615 71.23688 43.49130 1.000 44.77737 95 GLU C O 1
ATOM 6896 N N . PHE C 1 99 ? -25.26049 71.35942 41.50057 1.000 37.18532 96 PHE C N 1
ATOM 6897 C CA . PHE C 1 99 ? -24.49747 72.52481 41.88380 1.000 35.12222 96 PHE C CA 1
ATOM 6898 C C . PHE C 1 99 ? -25.21295 73.82941 41.54595 1.000 36.07522 96 PHE C C 1
ATOM 6899 O O . PHE C 1 99 ? -24.60317 74.89375 41.68340 1.000 35.43978 96 PHE C O 1
ATOM 6916 N N . ASN C 1 100 ? -26.47533 73.76143 41.10598 1.000 42.87857 97 ASN C N 1
ATOM 6917 C CA . ASN C 1 100 ? -27.21851 74.88275 40.52637 1.000 42.95677 97 ASN C CA 1
ATOM 6918 C C . ASN C 1 100 ? -26.30356 75.81916 39.75923 1.000 43.06340 97 ASN C C 1
ATOM 6919 O O . ASN C 1 100 ? -26.16025 76.99170 40.10585 1.000 41.18668 97 ASN C O 1
ATOM 6930 N N . LEU C 1 101 ? -25.69064 75.31505 38.71497 1.000 41.73771 98 LEU C N 1
ATOM 6931 C CA . LEU C 1 101 ? -24.87607 76.19982 37.90332 1.000 37.03028 98 LEU C CA 1
ATOM 6932 C C . LEU C 1 101 ? -25.75093 76.93839 36.89335 1.000 35.28417 98 LEU C C 1
ATOM 6933 O O . LEU C 1 101 ? -26.71161 76.37412 36.37366 1.000 39.11701 98 LEU C O 1
ATOM 6949 N N . PRO C 1 102 ? -25.44512 78.19751 36.61449 1.000 38.79761 99 PRO C N 1
ATOM 6950 C CA . PRO C 1 102 ? -26.11067 78.88294 35.50136 1.000 39.21247 99 PRO C CA 1
ATOM 6951 C C . PRO C 1 102 ? -25.66337 78.28569 34.17972 1.000 33.61636 99 PRO C C 1
ATOM 6952 O O . PRO C 1 102 ? -24.51358 77.87032 34.01664 1.000 34.44462 99 PRO C O 1
ATOM 6963 N N . VAL C 1 103 ? -26.58848 78.26120 33.22560 1.000 30.36782 100 VAL C N 1
ATOM 6964 C CA . VAL C 1 103 ? -26.35787 77.63253 31.93002 1.000 29.49779 100 VAL C CA 1
ATOM 6965 C C . VAL C 1 103 ? -26.72836 78.59094 30.81013 1.000 30.15409 100 VAL C C 1
ATOM 6966 O O . VAL C 1 103 ? -27.86327 79.07597 30.74379 1.000 32.76186 100 VAL C O 1
ATOM 6979 N N . VAL C 1 104 ? -25.76505 78.86904 29.94114 1.000 34.46027 101 VAL C N 1
ATOM 6980 C CA . VAL C 1 104 ? -26.03907 79.48921 28.64541 1.000 31.36976 101 VAL C CA 1
ATOM 6981 C C . VAL C 1 104 ? -26.17949 78.38418 27.60147 1.000 29.13590 101 VAL C C 1
ATOM 6982 O O . VAL C 1 104 ? -25.24027 77.61111 27.38667 1.000 26.50580 101 VAL C O 1
ATOM 6995 N N . ILE C 1 105 ? -27.35517 78.30203 26.98530 1.000 25.52275 102 ILE C N 1
ATOM 6996 C CA . ILE C 1 105 ? -27.65658 77.38791 25.89546 1.000 26.38440 102 ILE C CA 1
ATOM 6997 C C . ILE C 1 105 ? -27.31427 78.07257 24.57423 1.000 26.76699 102 ILE C C 1
ATOM 6998 O O . ILE C 1 105 ? -27.98913 79.01192 24.15557 1.000 24.72234 102 ILE C O 1
ATOM 7014 N N . ALA C 1 106 ? -26.30627 77.55233 23.87886 1.000 24.64961 103 ALA C N 1
ATOM 7015 C CA . ALA C 1 106 ? -25.88392 78.10106 22.58950 1.000 24.68401 103 ALA C CA 1
ATOM 7016 C C . ALA C 1 106 ? -26.48751 77.23808 21.48565 1.000 25.06804 103 ALA C C 1
ATOM 7017 O O . ALA C 1 106 ? -26.00017 76.13516 21.19211 1.000 24.78133 103 ALA C O 1
ATOM 7024 N N . ASN C 1 107 ? -27.53164 77.76571 20.83836 1.000 23.44423 104 ASN C N 1
ATOM 7025 C CA . ASN C 1 107 ? -28.25482 77.01129 19.81482 1.000 21.16840 104 ASN C CA 1
ATOM 7026 C C . ASN C 1 107 ? -27.39087 76.86590 18.58007 1.000 27.28407 104 ASN C C 1
ATOM 7027 O O . ASN C 1 107 ? -27.02863 77.86888 17.94652 1.000 25.40494 104 ASN C O 1
ATOM 7038 N N . LEU C 1 108 ? -27.03987 75.62799 18.24289 1.000 25.16599 105 LEU C N 1
ATOM 7039 C CA . LEU C 1 108 ? -26.06735 75.39403 17.18954 1.000 21.35458 105 LEU C CA 1
ATOM 7040 C C . LEU C 1 108 ? -26.59686 75.70869 15.80224 1.000 24.36430 105 LEU C C 1
ATOM 7041 O O . LEU C 1 108 ? -25.80143 75.81533 14.87134 1.000 22.95282 105 LEU C O 1
ATOM 7057 N N . ASP C 1 109 ? -27.89665 75.84343 15.62738 1.000 24.16813 106 ASP C N 1
ATOM 7058 C CA . ASP C 1 109 ? -28.44946 76.19893 14.33166 1.000 25.67088 106 ASP C CA 1
ATOM 7059 C C . ASP C 1 109 ? -28.63457 77.69360 14.16221 1.000 29.45228 106 ASP C C 1
ATOM 7060 O O . ASP C 1 109 ? -29.19618 78.12108 13.15343 1.000 24.86128 106 ASP C O 1
ATOM 7069 N N . GLY C 1 110 ? -28.18836 78.49634 15.12309 1.000 25.92458 107 GLY C N 1
ATOM 7070 C CA . GLY C 1 110 ? -28.29546 79.94054 15.03728 1.000 28.53594 107 GLY C CA 1
ATOM 7071 C C . GLY C 1 110 ? -29.55874 80.53887 15.62857 1.000 27.60381 107 GLY C C 1
ATOM 7072 O O . GLY C 1 110 ? -29.69531 81.76412 15.63776 1.000 31.31774 107 GLY C O 1
ATOM 7076 N N . ASP C 1 111 ? -30.46985 79.71362 16.14151 1.000 27.74401 108 ASP C N 1
ATOM 7077 C CA . ASP C 1 111 ? -31.71384 80.20923 16.71739 1.000 27.20028 108 ASP C CA 1
ATOM 7078 C C . ASP C 1 111 ? -31.43447 81.14961 17.87544 1.000 31.24132 108 ASP C C 1
ATOM 7079 O O . ASP C 1 111 ? -30.72920 80.79908 18.81895 1.000 29.57845 108 ASP C O 1
ATOM 7088 N N . ARG C 1 112 ? -32.02010 82.34710 17.81448 1.000 25.35518 109 ARG C N 1
ATOM 7089 C CA . ARG C 1 112 ? -31.80043 83.35672 18.84853 1.000 31.03339 109 ARG C CA 1
ATOM 7090 C C . ARG C 1 112 ? -32.92989 83.39793 19.85217 1.000 29.70792 109 ARG C C 1
ATOM 7091 O O . ARG C 1 112 ? -33.00611 84.33976 20.65365 1.000 35.31778 109 ARG C O 1
ATOM 7112 N N . THR C 1 113 ? -33.80458 82.39519 19.83395 1.000 25.73712 110 THR C N 1
ATOM 7113 C CA . THR C 1 113 ? -34.86312 82.27848 20.81221 1.000 23.86673 110 THR C CA 1
ATOM 7114 C C . THR C 1 113 ? -34.67382 80.99412 21.59755 1.000 24.90442 110 THR C C 1
ATOM 7115 O O . THR C 1 113 ? -33.71940 80.24478 21.39176 1.000 24.94758 110 THR C O 1
ATOM 7126 N N . VAL C 1 114 ? -35.61996 80.73157 22.47255 1.000 31.12012 111 VAL C N 1
ATOM 7127 C CA . VAL C 1 114 ? -35.62967 79.49633 23.23790 1.000 24.67422 111 VAL C CA 1
ATOM 7128 C C . VAL C 1 114 ? -36.14879 78.35877 22.36864 1.000 29.74456 111 VAL C C 1
ATOM 7129 O O . VAL C 1 114 ? -37.26842 78.41542 21.84557 1.000 32.02794 111 VAL C O 1
ATOM 7142 N N . ASP C 1 115 ? -35.34352 77.30722 22.23249 1.000 28.57125 112 ASP C N 1
ATOM 7143 C CA . ASP C 1 115 ? -35.81355 76.06544 21.61417 1.000 25.60252 112 ASP C CA 1
ATOM 7144 C C . ASP C 1 115 ? -35.74164 74.97103 22.67098 1.000 26.99770 112 ASP C C 1
ATOM 7145 O O . ASP C 1 115 ? -34.65626 74.45898 22.98304 1.000 26.77818 112 ASP C O 1
ATOM 7154 N N . LYS C 1 116 ? -36.90775 74.63032 23.21793 1.000 29.40677 113 LYS C N 1
ATOM 7155 C CA . LYS C 1 116 ? -36.99398 73.60979 24.25238 1.000 28.27735 113 LYS C CA 1
ATOM 7156 C C . LYS C 1 116 ? -36.60656 72.22281 23.75884 1.000 25.28242 113 LYS C C 1
ATOM 7157 O O . LYS C 1 116 ? -36.27602 71.35899 24.58277 1.000 26.04529 113 LYS C O 1
ATOM 7176 N N . ASN C 1 117 ? -36.64558 71.98098 22.44802 1.000 24.37393 114 ASN C N 1
ATOM 7177 C CA . ASN C 1 117 ? -36.21822 70.69946 21.91641 1.000 22.40688 114 ASN C CA 1
ATOM 7178 C C . ASN C 1 117 ? -34.70889 70.55027 21.96176 1.000 23.35394 114 ASN C C 1
ATOM 7179 O O . ASN C 1 117 ? -34.19629 69.46793 21.65133 1.000 23.44454 114 ASN C O 1
ATOM 7190 N N . PHE C 1 118 ? -33.98926 71.59454 22.36143 1.000 20.25058 115 PHE C N 1
ATOM 7191 C CA . PHE C 1 118 ? -32.54795 71.54622 22.53433 1.000 23.16524 115 PHE C CA 1
ATOM 7192 C C . PHE C 1 118 ? -32.11458 71.44671 23.98729 1.000 24.38945 115 PHE C C 1
ATOM 7193 O O . PHE C 1 118 ? -30.91181 71.35685 24.26750 1.000 27.35736 115 PHE C O 1
ATOM 7210 N N . ILE C 1 119 ? -33.04322 71.50772 24.92462 1.000 24.29523 116 ILE C N 1
ATOM 7211 C CA . ILE C 1 119 ? -32.71585 71.66034 26.33431 1.000 21.93361 116 ILE C CA 1
ATOM 7212 C C . ILE C 1 119 ? -32.99300 70.34177 27.03658 1.000 22.68926 116 ILE C C 1
ATOM 7213 O O . ILE C 1 119 ? -34.11958 69.84781 26.97582 1.000 21.80229 116 ILE C O 1
ATOM 7229 N N . PRO C 1 120 ? -32.00508 69.75713 27.73425 1.000 19.94471 117 PRO C N 1
ATOM 7230 C CA . PRO C 1 120 ? -32.24799 68.52239 28.47230 1.000 24.21785 117 PRO C CA 1
ATOM 7231 C C . PRO C 1 120 ? -33.38542 68.63796 29.46845 1.000 24.97426 117 PRO C C 1
ATOM 7232 O O . PRO C 1 120 ? -33.54265 69.63303 30.17865 1.000 25.60333 117 PRO C O 1
ATOM 7243 N N . LYS C 1 121 ? -34.17580 67.57958 29.51116 1.000 24.01335 118 LYS C N 1
ATOM 7244 C CA . LYS C 1 121 ? -35.38030 67.57902 30.32183 1.000 26.23736 118 LYS C CA 1
ATOM 7245 C C . LYS C 1 121 ? -35.12190 67.91570 31.77908 1.000 31.96073 118 LYS C C 1
ATOM 7246 O O . LYS C 1 121 ? -35.96883 68.60242 32.36906 1.000 33.43491 118 LYS C O 1
ATOM 7265 N N . PRO C 1 122 ? -34.02885 67.47471 32.41434 1.000 27.92527 119 PRO C N 1
ATOM 7266 C CA . PRO C 1 122 ? -33.75550 67.91821 33.79936 1.000 31.45104 119 PRO C CA 1
ATOM 7267 C C . PRO C 1 122 ? -33.67810 69.42293 33.96621 1.000 32.67568 119 PRO C C 1
ATOM 7268 O O . PRO C 1 122 ? -34.03428 69.94176 35.03084 1.000 35.32959 119 PRO C O 1
ATOM 7279 N N . LEU C 1 123 ? -33.20830 70.15183 32.96281 1.000 29.43867 120 LEU C N 1
ATOM 7280 C CA . LEU C 1 123 ? -33.14681 71.59670 33.13139 1.000 30.74477 120 LEU C CA 1
ATOM 7281 C C . LEU C 1 123 ? -34.52820 72.22275 32.97797 1.000 39.44196 120 LEU C C 1
ATOM 7282 O O . LEU C 1 123 ? -34.81317 73.25110 33.59936 1.000 53.92671 120 LEU C O 1
ATOM 7298 N N . LEU C 1 124 ? -35.41925 71.59000 32.21527 1.000 38.48466 121 LEU C N 1
ATOM 7299 C CA . LEU C 1 124 ? -36.79299 72.07098 32.14879 1.000 45.39392 121 LEU C CA 1
ATOM 7300 C C . LEU C 1 124 ? -37.56648 71.73520 33.42277 1.000 49.64793 121 LEU C C 1
ATOM 7301 O O . LEU C 1 124 ? -38.21235 72.61003 34.01019 1.000 54.34147 121 LEU C O 1
ATOM 7317 N N . ASP C 1 125 ? -37.50506 70.47174 33.86752 1.000 45.40366 122 ASP C N 1
ATOM 7318 C CA . ASP C 1 125 ? -38.35127 70.02107 34.97284 1.000 51.54663 122 ASP C CA 1
ATOM 7319 C C . ASP C 1 125 ? -38.06604 70.77645 36.27295 1.000 52.90657 122 ASP C C 1
ATOM 7320 O O . ASP C 1 125 ? -38.99522 71.11827 37.01243 1.000 60.35211 122 ASP C O 1
ATOM 7329 N N . SER C 1 126 ? -36.79978 71.02262 36.58817 1.000 55.20892 123 SER C N 1
ATOM 7330 C CA . SER C 1 126 ? -36.46066 71.76399 37.79731 1.000 58.75835 123 SER C CA 1
ATOM 7331 C C . SER C 1 126 ? -36.55669 73.28279 37.59878 1.000 60.99820 123 SER C C 1
ATOM 7332 O O . SER C 1 126 ? -36.20214 74.03589 38.51667 1.000 57.46093 123 SER C O 1
ATOM 7340 N N . GLU C 1 127 ? -37.02447 73.72113 36.42070 1.000 50.70471 124 GLU C N 1
ATOM 7341 C CA . GLU C 1 127 ? -37.17026 75.14017 36.09114 1.000 46.56685 124 GLU C CA 1
ATOM 7342 C C . GLU C 1 127 ? -35.86271 75.89235 36.30642 1.000 55.14114 124 GLU C C 1
ATOM 7343 O O . GLU C 1 127 ? -35.84984 77.10275 36.56068 1.000 58.19655 124 GLU C O 1
ATOM 7355 N N . HIS C 1 128 ? -34.75659 75.16559 36.19586 1.000 36.75955 125 HIS C N 1
ATOM 7356 C CA . HIS C 1 128 ? -33.43704 75.76880 36.14624 1.000 36.14145 125 HIS C CA 1
ATOM 7357 C C . HIS C 1 128 ? -33.44609 77.02016 35.28871 1.000 42.49283 125 HIS C C 1
ATOM 7358 O O . HIS C 1 128 ? -34.09479 77.07073 34.24066 1.000 38.94813 125 HIS C O 1
ATOM 7372 N N . TYR C 1 129 ? -32.72201 78.03468 35.74110 1.000 39.43609 126 TYR C N 1
ATOM 7373 C CA . TYR C 1 129 ? -32.65776 79.32123 35.05215 1.000 40.65339 126 TYR C CA 1
ATOM 7374 C C . TYR C 1 129 ? -31.61886 79.22426 33.94227 1.000 49.93172 126 TYR C C 1
ATOM 7375 O O . TYR C 1 129 ? -30.41537 79.12158 34.21293 1.000 50.28020 126 TYR C O 1
ATOM 7393 N N . THR C 1 130 ? -32.08844 79.24115 32.69002 1.000 43.47057 127 THR C N 1
ATOM 7394 C CA . THR C 1 130 ? -31.24371 79.16541 31.50921 1.000 37.98656 127 THR C CA 1
ATOM 7395 C C . THR C 1 130 ? -31.48250 80.38990 30.62699 1.000 41.25347 127 THR C C 1
ATOM 7396 O O . THR C 1 130 ? -32.52120 81.04455 30.70385 1.000 35.15753 127 THR C O 1
ATOM 7407 N N . VAL C 1 131 ? -30.50225 80.70361 29.77881 1.000 29.81395 128 VAL C N 1
ATOM 7408 C CA . VAL C 1 131 ? -30.66190 81.71074 28.73465 1.000 31.40101 128 VAL C CA 1
ATOM 7409 C C . VAL C 1 131 ? -30.19351 81.09640 27.42123 1.000 30.48338 128 VAL C C 1
ATOM 7410 O O . VAL C 1 131 ? -29.10486 80.51733 27.35580 1.000 32.88957 128 VAL C O 1
ATOM 7423 N N . SER C 1 132 ? -30.99394 81.24237 26.37978 1.000 28.49530 129 SER C N 1
ATOM 7424 C CA . SER C 1 132 ? -30.69485 80.66115 25.08049 1.000 23.72425 129 SER C CA 1
ATOM 7425 C C . SER C 1 132 ? -30.24564 81.75952 24.12927 1.000 24.14310 129 SER C C 1
ATOM 7426 O O . SER C 1 132 ? -30.86783 82.82265 24.05286 1.000 29.66328 129 SER C O 1
ATOM 7434 N N . VAL C 1 133 ? -29.16815 81.48778 23.39874 1.000 27.55785 130 VAL C N 1
ATOM 7435 C CA . VAL C 1 133 ? -28.58422 82.41524 22.44334 1.000 23.77656 130 VAL C CA 1
ATOM 7436 C C . VAL C 1 133 ? -28.08454 81.61415 21.25156 1.000 29.81724 130 VAL C C 1
ATOM 7437 O O . VAL C 1 133 ? -27.93155 80.39664 21.31260 1.000 26.38395 130 VAL C O 1
ATOM 7450 N N . SER C 1 134 ? -27.80890 82.32521 20.16687 1.000 27.78015 131 SER C N 1
ATOM 7451 C CA . SER C 1 134 ? -27.16828 81.71760 19.01996 1.000 30.20982 131 SER C CA 1
ATOM 7452 C C . SER C 1 134 ? -25.72799 81.34127 19.34696 1.000 30.36330 131 SER C C 1
ATOM 7453 O O . SER C 1 134 ? -25.08573 81.90210 20.24296 1.000 29.46013 131 SER C O 1
ATOM 7461 N N . PHE C 1 135 ? -25.21574 80.38310 18.57480 1.000 31.71120 132 PHE C N 1
ATOM 7462 C CA . PHE C 1 135 ? -23.83786 79.90604 18.65709 1.000 29.50995 132 PHE C CA 1
ATOM 7463 C C . PHE C 1 135 ? -22.93778 80.90539 17.94306 1.000 31.27265 132 PHE C C 1
ATOM 7464 O O . PHE C 1 135 ? -22.54379 80.71317 16.79379 1.000 32.01168 132 PHE C O 1
ATOM 7481 N N . GLN C 1 136 ? -22.62964 82.00912 18.65042 1.000 31.37839 133 GLN C N 1
ATOM 7482 C CA . GLN C 1 136 ? -21.79698 83.14363 18.14896 1.000 36.92782 133 GLN C CA 1
ATOM 7483 C C . GLN C 1 136 ? -21.02132 83.65703 19.36844 1.000 37.18221 133 GLN C C 1
ATOM 7484 O O . GLN C 1 136 ? -21.63113 83.86108 20.43070 1.000 36.28547 133 GLN C O 1
ATOM 7498 N N . PRO C 1 137 ? -19.71453 83.91503 19.25444 1.000 37.37327 134 PRO C N 1
ATOM 7499 C CA . PRO C 1 137 ? -18.93898 84.25292 20.46593 1.000 44.88197 134 PRO C CA 1
ATOM 7500 C C . PRO C 1 137 ? -19.40019 85.50719 21.18212 1.000 42.31645 134 PRO C C 1
ATOM 7501 O O . PRO C 1 137 ? -19.42833 85.52747 22.41761 1.000 37.68893 134 PRO C O 1
ATOM 7512 N N . LYS C 1 138 ? -19.74552 86.56170 20.43521 1.000 38.28531 135 LYS C N 1
ATOM 7513 C CA . LYS C 1 138 ? -20.05366 87.84607 21.05460 1.000 44.63808 135 LYS C CA 1
ATOM 7514 C C . LYS C 1 138 ? -21.24545 87.72795 21.99500 1.000 41.27973 135 LYS C C 1
ATOM 7515 O O . LYS C 1 138 ? -21.19448 88.23317 23.12272 1.000 39.90501 135 LYS C O 1
ATOM 7534 N N . ILE C 1 139 ? -22.30575 87.03210 21.57108 1.000 40.20796 136 ILE C N 1
ATOM 7535 C CA . ILE C 1 139 ? -23.50533 86.93098 22.38755 1.000 37.85200 136 ILE C CA 1
ATOM 7536 C C . ILE C 1 139 ? -23.32612 85.91609 23.50207 1.000 36.73147 136 ILE C C 1
ATOM 7537 O O . ILE C 1 139 ? -23.96077 86.03270 24.56372 1.000 35.34584 136 ILE C O 1
ATOM 7553 N N . ILE C 1 140 ? -22.50520 84.88642 23.29289 1.000 36.11812 137 ILE C N 1
ATOM 7554 C CA . ILE C 1 140 ? -22.20823 83.97454 24.40071 1.000 40.27080 137 ILE C CA 1
ATOM 7555 C C . ILE C 1 140 ? -21.44900 84.72783 25.49533 1.000 40.63221 137 ILE C C 1
ATOM 7556 O O . ILE C 1 140 ? -21.80836 84.67488 26.68168 1.000 38.60202 137 ILE C O 1
ATOM 7572 N N . LYS C 1 141 ? -20.39871 85.45917 25.10595 1.000 36.95885 138 LYS C N 1
ATOM 7573 C CA . LYS C 1 141 ? -19.66523 86.25704 26.08585 1.000 44.99751 138 LYS C CA 1
ATOM 7574 C C . LYS C 1 141 ? -20.60544 87.22003 26.80071 1.000 46.33926 138 LYS C C 1
ATOM 7575 O O . LYS C 1 141 ? -20.50702 87.40569 28.02041 1.000 46.03469 138 LYS C O 1
ATOM 7594 N N . TYR C 1 142 ? -21.53515 87.82705 26.05297 1.000 42.88101 139 TYR C N 1
ATOM 7595 C CA . TYR C 1 142 ? -22.48448 88.74945 26.65714 1.000 45.42628 139 TYR C CA 1
ATOM 7596 C C . TYR C 1 142 ? -23.34803 88.04632 27.69284 1.000 47.50786 139 TYR C C 1
ATOM 7597 O O . TYR C 1 142 ? -23.57005 88.57001 28.78976 1.000 41.76413 139 TYR C O 1
ATOM 7615 N N . ALA C 1 143 ? -23.87561 86.86702 27.35530 1.000 45.69279 140 ALA C N 1
ATOM 7616 C CA . ALA C 1 143 ? -24.68825 86.14871 28.33044 1.000 47.16696 140 ALA C CA 1
ATOM 7617 C C . ALA C 1 143 ? -23.87990 85.83381 29.58272 1.000 47.76682 140 ALA C C 1
ATOM 7618 O O . ALA C 1 143 ? -24.42109 85.85006 30.69024 1.000 49.53424 140 ALA C O 1
ATOM 7625 N N . LEU C 1 144 ? -22.57651 85.58387 29.43205 1.000 43.82657 141 LEU C N 1
ATOM 7626 C CA . LEU C 1 144 ? -21.76640 85.22592 30.59007 1.000 52.65103 141 LEU C CA 1
ATOM 7627 C C . LEU C 1 144 ? -21.48801 86.44340 31.46296 1.000 55.51473 141 LEU C C 1
ATOM 7628 O O . LEU C 1 144 ? -21.49745 86.34224 32.69431 1.000 59.10391 141 LEU C O 1
ATOM 7644 N N . ASP C 1 145 ? -21.25346 87.60382 30.84381 1.000 48.59610 142 ASP C N 1
ATOM 7645 C CA . ASP C 1 145 ? -20.96209 88.82201 31.59294 1.000 54.92738 142 ASP C CA 1
ATOM 7646 C C . ASP C 1 145 ? -22.19074 89.50256 32.17673 1.000 50.55865 142 ASP C C 1
ATOM 7647 O O . ASP C 1 145 ? -22.03238 90.48321 32.91238 1.000 58.27625 142 ASP C O 1
ATOM 7656 N N . ASN C 1 146 ? -23.39647 89.01896 31.87489 1.000 53.37496 143 ASN C N 1
ATOM 7657 C CA . ASN C 1 146 ? -24.61539 89.65316 32.36176 1.000 57.23226 143 ASN C CA 1
ATOM 7658 C C . ASN C 1 146 ? -25.52969 88.64501 33.03946 1.000 55.36484 143 ASN C C 1
ATOM 7659 O O . ASN C 1 146 ? -25.86135 88.78309 34.21781 1.000 57.79476 143 ASN C O 1
ATOM 7670 N N . TYR C 1 147 ? -25.95198 87.62596 32.29710 1.000 59.73448 144 TYR C N 1
ATOM 7671 C CA . TYR C 1 147 ? -26.80492 86.60062 32.88690 1.000 61.96870 144 TYR C CA 1
ATOM 7672 C C . TYR C 1 147 ? -26.06746 85.85777 33.99363 1.000 61.49232 144 TYR C C 1
ATOM 7673 O O . TYR C 1 147 ? -26.58899 85.69675 35.10156 1.000 64.11250 144 TYR C O 1
ATOM 7691 N N . CYS C 1 148 ? -24.83377 85.41984 33.72052 1.000 64.72954 145 CYS C N 1
ATOM 7692 C CA . CYS C 1 148 ? -24.12476 84.58648 34.68287 1.000 68.41307 145 CYS C CA 1
ATOM 7693 C C . CYS C 1 148 ? -23.64546 85.37099 35.89727 1.000 73.09924 145 CYS C C 1
ATOM 7694 O O . CYS C 1 148 ? -23.27937 84.75684 36.90495 1.000 80.51349 145 CYS C O 1
ATOM 7702 N N . VAL C 1 149 ? -23.61052 86.70527 35.82003 1.000 70.58359 146 VAL C N 1
ATOM 7703 C CA . VAL C 1 149 ? -23.35749 87.52226 37.00745 1.000 71.53614 146 VAL C CA 1
ATOM 7704 C C . VAL C 1 149 ? -24.65073 87.97330 37.66761 1.000 65.99594 146 VAL C C 1
ATOM 7705 O O . VAL C 1 149 ? -24.61225 88.46420 38.80552 1.000 63.27803 146 VAL C O 1
ATOM 7718 N N . ASN C 1 150 ? -25.79501 87.77028 37.01666 1.000 70.27651 147 ASN C N 1
ATOM 7719 C CA . ASN C 1 150 ? -27.09096 88.28985 37.46985 1.000 75.32133 147 ASN C CA 1
ATOM 7720 C C . ASN C 1 150 ? -26.95292 89.72202 37.99689 1.000 78.29941 147 ASN C C 1
ATOM 7721 O O . ASN C 1 150 ? -26.59528 90.64114 37.25020 1.000 69.16011 147 ASN C O 1
ATOM 7732 N N . GLY C 1 158 ? -36.25893 79.73253 35.16138 1.000 45.94131 155 GLY C N 1
ATOM 7733 C CA . GLY C 1 158 ? -36.88049 79.32472 33.91165 1.000 48.39634 155 GLY C CA 1
ATOM 7734 C C . GLY C 1 158 ? -36.04576 79.65067 32.68511 1.000 38.18309 155 GLY C C 1
ATOM 7735 O O . GLY C 1 158 ? -34.90340 80.06774 32.82304 1.000 36.48659 155 GLY C O 1
ATOM 7738 N N . SER C 1 159 ? -36.62657 79.51559 31.48578 1.000 37.85338 156 SER C N 1
ATOM 7739 C CA . SER C 1 159 ? -35.87818 79.62406 30.23290 1.000 39.20448 156 SER C CA 1
ATOM 7740 C C . SER C 1 159 ? -36.04774 81.00545 29.61168 1.000 39.41126 156 SER C C 1
ATOM 7741 O O . SER C 1 159 ? -37.16212 81.39573 29.24521 1.000 36.46235 156 SER C O 1
ATOM 7749 N N . TYR C 1 160 ? -34.94222 81.71057 29.42661 1.000 36.97311 157 TYR C N 1
ATOM 7750 C CA . TYR C 1 160 ? -34.97047 83.07664 28.92548 1.000 41.42695 157 TYR C CA 1
ATOM 7751 C C . TYR C 1 160 ? -34.16982 83.20185 27.63756 1.000 38.78148 157 TYR C C 1
ATOM 7752 O O . TYR C 1 160 ? -33.42323 82.30011 27.24040 1.000 32.15470 157 TYR C O 1
ATOM 7770 N N . LEU C 1 161 ? -34.33985 84.34754 26.98431 1.000 31.19911 158 LEU C N 1
ATOM 7771 C CA . LEU C 1 161 ? -33.55008 84.72265 25.82748 1.000 32.44246 158 LEU C CA 1
ATOM 7772 C C . LEU C 1 161 ? -33.18965 86.19782 25.94304 1.000 41.85840 158 LEU C C 1
ATOM 7773 O O . LEU C 1 161 ? -33.66795 86.89980 26.83037 1.000 43.84881 158 LEU C O 1
ATOM 7789 N N . TYR C 1 162 ? -32.35694 86.66631 25.02050 1.000 43.10029 159 TYR C N 1
ATOM 7790 C CA . TYR C 1 162 ? -32.06364 88.07209 24.86164 1.000 40.18214 159 TYR C CA 1
ATOM 7791 C C . TYR C 1 162 ? -32.77079 88.61874 23.62535 1.000 48.38413 159 TYR C C 1
ATOM 7792 O O . TYR C 1 162 ? -32.80746 87.93707 22.59156 1.000 45.61743 159 TYR C O 1
ATOM 7810 N N . PRO C 1 163 ? -33.32824 89.82713 23.69353 1.000 55.94802 160 PRO C N 1
ATOM 7811 C CA . PRO C 1 163 ? -34.10210 90.35688 22.56551 1.000 51.72636 160 PRO C CA 1
ATOM 7812 C C . PRO C 1 163 ? -33.21082 90.83614 21.43025 1.000 48.23273 160 PRO C C 1
ATOM 7813 O O . PRO C 1 163 ? -31.99408 91.00925 21.56584 1.000 40.88709 160 PRO C O 1
ATOM 7824 N N . THR C 1 164 ? -33.85998 91.07427 20.29047 1.000 47.79504 161 THR C N 1
ATOM 7825 C CA . THR C 1 164 ? -33.14035 91.56906 19.12348 1.000 48.11158 161 THR C CA 1
ATOM 7826 C C . THR C 1 164 ? -32.31019 92.80349 19.45676 1.000 41.62113 161 THR C C 1
ATOM 7827 O O . THR C 1 164 ? -31.18508 92.94865 18.96080 1.000 46.79875 161 THR C O 1
ATOM 7838 N N . SER C 1 165 ? -32.82998 93.67607 20.33109 1.000 50.06840 162 SER C N 1
ATOM 7839 C CA . SER C 1 165 ? -32.08544 94.85652 20.77302 1.000 51.50531 162 SER C CA 1
ATOM 7840 C C . SER C 1 165 ? -30.62815 94.52621 21.07683 1.000 51.16583 162 SER C C 1
ATOM 7841 O O . SER C 1 165 ? -29.70730 95.19611 20.59681 1.000 52.43670 162 SER C O 1
ATOM 7849 N N . VAL C 1 166 ? -30.40695 93.47377 21.86972 1.000 47.96937 163 VAL C N 1
ATOM 7850 C CA . VAL C 1 166 ? -29.05384 93.13199 22.30070 1.000 45.57976 163 VAL C CA 1
ATOM 7851 C C . VAL C 1 166 ? -28.19816 92.72139 21.11011 1.000 48.85654 163 VAL C C 1
ATOM 7852 O O . VAL C 1 166 ? -27.05404 93.17049 20.95026 1.000 41.85412 163 VAL C O 1
ATOM 7865 N N . TYR C 1 167 ? -28.72932 91.84112 20.26260 1.000 46.06873 164 TYR C N 1
ATOM 7866 C CA . TYR C 1 167 ? -27.96205 91.39648 19.10467 1.000 48.73485 164 TYR C CA 1
ATOM 7867 C C . TYR C 1 167 ? -27.51794 92.57420 18.24606 1.000 47.98243 164 TYR C C 1
ATOM 7868 O O . TYR C 1 167 ? -26.36635 92.62674 17.78313 1.000 48.27913 164 TYR C O 1
ATOM 7886 N N . THR C 1 168 ? -28.42021 93.52269 18.01324 1.000 42.69297 165 THR C N 1
ATOM 7887 C CA . THR C 1 168 ? -28.04957 94.70421 17.24057 1.000 52.57056 165 THR C CA 1
ATOM 7888 C C . THR C 1 168 ? -26.91933 95.47049 17.92453 1.000 44.07260 165 THR C C 1
ATOM 7889 O O . THR C 1 168 ? -25.87861 95.72618 17.30856 1.000 42.52369 165 THR C O 1
ATOM 7900 N N . LYS C 1 169 ? -27.07060 95.78141 19.22066 1.000 48.98543 166 LYS C N 1
ATOM 7901 C CA . LYS C 1 169 ? -26.02272 96.52159 19.92127 1.000 45.72867 166 LYS C CA 1
ATOM 7902 C C . LYS C 1 169 ? -24.64821 95.88023 19.76365 1.000 53.59583 166 LYS C C 1
ATOM 7903 O O . LYS C 1 169 ? -23.63049 96.58603 19.72679 1.000 49.24948 166 LYS C O 1
ATOM 7922 N N . LEU C 1 170 ? -24.59986 94.53764 19.68150 1.000 43.88986 167 LEU C N 1
ATOM 7923 C CA . LEU C 1 170 ? -23.32956 93.83021 19.60435 1.000 45.70135 167 LEU C CA 1
ATOM 7924 C C . LEU C 1 170 ? -22.78316 93.74033 18.18899 1.000 44.90521 167 LEU C C 1
ATOM 7925 O O . LEU C 1 170 ? -21.66380 93.24436 17.99588 1.000 43.96559 167 LEU C O 1
ATOM 7941 N N . GLY C 1 171 ? -23.52619 94.20214 17.20385 1.000 47.53832 168 GLY C N 1
ATOM 7942 C CA . GLY C 1 171 ? -23.11591 94.03744 15.83276 1.000 50.43036 168 GLY C CA 1
ATOM 7943 C C . GLY C 1 171 ? -23.55164 92.73603 15.22079 1.000 52.45769 168 GLY C C 1
ATOM 7944 O O . GLY C 1 171 ? -22.93204 92.28791 14.24662 1.000 51.82266 168 GLY C O 1
ATOM 7948 N N . LEU C 1 172 ? -24.58948 92.11309 15.76726 1.000 56.79623 169 LEU C N 1
ATOM 7949 C CA . LEU C 1 172 ? -25.04407 90.81718 15.29648 1.000 57.13194 169 LEU C CA 1
ATOM 7950 C C . LEU C 1 172 ? -26.42182 90.93905 14.66077 1.000 57.88293 169 LEU C C 1
ATOM 7951 O O . LEU C 1 172 ? -26.85414 90.02431 13.95819 1.000 53.63650 169 LEU C O 1
#

Secondary structure (DSSP, 8-state):
-----TT--EEEE--GGGHHHHHHHHHHHHTT--S--EE--HHHHHTTTTS-HHHHHHHHHHHHTT-SEEEEEESHHHHHHHTSSSSHHHHHHHHHHHTT--EEEEETT---S--GGGS-HHHHHHT--EEEEES-HHHHHHHHHTHHHHTTT----SEEE--HHHHHHTT-/-EEEE--GGGHHHHHHHHHHHHTT-SS---EE-HHHHHGGGTS-HHHHHHHHHHHHTT-SEEEEEESHHHHHHHTSSSSHHHHHHHHHHHHT--EEEEETT---S--GGGS-HHHHHTT--EEEEES-HHHHHHHHHTHHHHGGG----SEEE--HHHHHHTT-/-EEEE--GGGHHHHHHHHHHHH-SSS----B--HHHHTTTTTS-HHHHHHHHHHHHHT-SEEEEEESHHHHHHHTSSSSHHHHHHHHHHHTT--EEEEETT---S--GGGS-HHHHHTT--EEEEES-HHHHHHHHHHTTT--EEE--HHHHHHTT-